Protein AF-A0A7R9F2Y4-F1 (afdb_monomer)

Solvent-accessible surface area (backbone atoms only — not comparable to full-atom values): 28092 Å² total; per-residue (Å²): 139,81,88,82,86,85,84,87,85,87,82,85,79,90,78,86,79,88,74,85,84,81,83,77,79,89,80,77,88,74,84,82,78,77,88,77,86,79,82,88,79,94,72,92,77,82,83,86,86,80,83,84,81,83,80,90,76,81,82,84,80,91,75,83,88,82,90,82,91,85,86,80,88,81,90,87,78,86,71,82,72,79,75,75,79,72,89,62,53,73,66,56,51,50,50,52,51,49,53,53,52,52,49,53,48,53,51,50,52,50,50,50,52,50,53,51,49,52,52,52,52,50,54,52,50,52,52,50,52,53,51,53,52,52,51,52,52,50,51,52,50,52,51,50,53,51,52,51,49,52,51,52,55,48,52,51,51,52,50,53,53,47,52,52,52,50,52,51,53,52,50,51,53,50,50,52,53,51,52,51,52,53,50,51,52,50,51,53,50,49,53,51,50,50,53,50,48,58,52,48,74,74,68,68,81,86,82,81,94,52,78,66,54,58,54,49,49,52,51,49,53,52,51,50,52,50,50,52,52,52,50,51,53,51,54,52,52,50,54,51,51,53,51,52,50,56,51,48,55,51,52,51,51,52,50,54,52,50,51,52,54,48,50,53,54,50,50,66,57,45,55,63,50,53,54,52,49,54,56,52,49,60,58,45,59,66,49,60,74,65,63,77,81,74,85,77,74,90,81,53,63,74,59,49,57,55,50,50,53,51,50,53,53,49,54,50,53,52,49,54,53,51,53,53,50,51,55,52,51,55,50,53,49,53,56,48,51,58,50,49,58,66,55,65,78,73,71,90,77,90,83,89,82,85,91,55,80,63,60,58,53,52,53,48,50,51,55,52,49,51,53,50,48,55,50,52,51,53,51,50,53,49,51,52,51,51,54,49,52,53,51,52,51,50,52,50,50,51,51,51,50,52,51,50,53,50,54,53,51,49,56,52,50,54,49,52,52,52,52,49,52,53,51,52,54,49,50,52,53,49,54,51,50,52,51,51,52,51,52,53,53,50,53,52,52,55,53,51,52,52,52,50,51,52,52,52,50,52,52,52,55,55,57,63,72,75,109

InterPro domains:
  IPR021063 NF-kappa-B essential modulator NEMO, N-terminal [PF11577] (90-157)
  IPR051301 Optineurin/NF-kappa-B Essential Modulator [PTHR31553] (60-460)

Secondary structure (DSSP, 8-state):
------PPPP----------------------------------------PPP-----PPP----------------------------HHHHHHHHHHHHHHHHHHHHHHHHHHHHHHHHHHHHHHHHHHHHHHHHHHHHHHHHHHHHHHHHHHHHHHHHHHHHHHHHHHHHHHHHHHHHHHHHHHHHHHHHHHHHHHHHTT-------HHHHHHHHHHHHHHHHHHHHHHHHHHHHHHHHHHHHHHHHHHHHHHHHHHHHHHHHHHHHHHHHHHHHHHHHHHHHHHTTGGG----TTSHHHHHHHHHHHHHHHHHHHHHHHHHHHHHHHHHHHHHHHHHHHHTT----------THHHHHHHHHHHHHHHHHHHHHHHHHHHHHHHHHHHHHHHHHHHHHHHHHHHHHHHHHHHHHHHHHHHHHHHHHHHHHHHHHHHHHHHHHHHHHHHHHHHHHHHHHHHTT-

Mean predicted aligned error: 22.98 Å

pLDDT: mean 75.15, std 22.05, range [31.42, 98.31]

Organism: NCBI:txid61472

Sequence (467 aa):
MVKVNEKPEEKSPNHQDFGPQSSFSNDGSFVVLEESSVEGMTAQLPNSYLPPSLTFDGLPSVGNSTLGPSNTNGQGACYMSTSMTTDLNPEEIQNKLHELLVENVELKDTLNQNNMAMRQQFHTLVKWQEEVLKVHQNHKEKFAETRDLIHKLRNENEELKKCIAEMKSESSTFSIALEQQLKSENADLKTKILELNQKMSRMVPNGVPTKKEQELIGLLEQVNHQLETAERSRRQLGGDVERLTAQRTRLEHDVDTLKSKLATVQQNKTEPITRVEQLGLSEKQSFVMVESDLQLPSDSLSIIEVQHAQEVAKLKSDLDEQQALVASLIQQLKDRDTKMVSVANSSEAKTPPSYSSEDQTLRQNFKELEKKYYRLQSDYETVQQELASLRDDQQSKDRHNAAYNQVQARGFTEKIDSMTAQVVAKEETLKQKTKEIAQLTEKLKDLAVENEAISILKAQEFFGRLL

Foldseek 3Di:
DDDDDDDDDDDDDDDDDDDDDPDDDPDDPDDDDDDDDDDDDDDDDDDDDDDDDDPPDDDDDDDDDDDDDDDDDDDDDDDPPPPPVDPDDPVNVVVVVVVVVVVVVVVVVVVVVVVVVVVVVVVVVVVVVVVVVVVVVVVVVVVVVVVVVVVVVVVVVVVVVVVVVVVVVVVVVVVVVVVVVVVVVVVVVVVVVVVVVVVVVVPDDDDDDDPVVVVVVVVVVVVVVVVVVVVVVVVVVVVVVVVVVVVVVVVVVVVVVVVVVVVVVVVVVVVVVVVVVVVVVVVVVVVVVVPPPDDDDDPCVVVVVVVVVVVVVVVVVVVVVVVVVVVVVVVVVVVVVVVVVVVVVPDDDDDDDDDDPVVVVVVVVVVVVVVVVVVVVVVVVVVVVVVVVVVVVVVVVVVVVVVVVVVVVVVVVVVVVVVVVVVVVVVVVVVVVVVVVVVVVVVVVVVVVVVVVVVVVVVVVVVVVVD

Structure (mmCIF, N/CA/C/O backbone):
data_AF-A0A7R9F2Y4-F1
#
_entry.id   AF-A0A7R9F2Y4-F1
#
loop_
_atom_site.group_PDB
_atom_site.id
_atom_site.type_symbol
_atom_site.label_atom_id
_atom_site.label_alt_id
_atom_site.label_comp_id
_atom_site.label_asym_id
_atom_site.label_entity_id
_atom_site.label_seq_id
_atom_site.pdbx_PDB_ins_code
_atom_site.Cartn_x
_atom_site.Cartn_y
_atom_site.Cartn_z
_atom_site.occupancy
_atom_site.B_iso_or_equiv
_atom_site.auth_seq_id
_atom_site.auth_comp_id
_atom_site.auth_asym_id
_atom_site.auth_atom_id
_atom_site.pdbx_PDB_model_num
ATOM 1 N N . MET A 1 1 ? 17.815 -0.545 74.859 1.00 37.41 1 MET A N 1
ATOM 2 C CA . MET A 1 1 ? 18.875 -1.567 74.703 1.00 37.41 1 MET A CA 1
ATOM 3 C C . MET A 1 1 ? 18.450 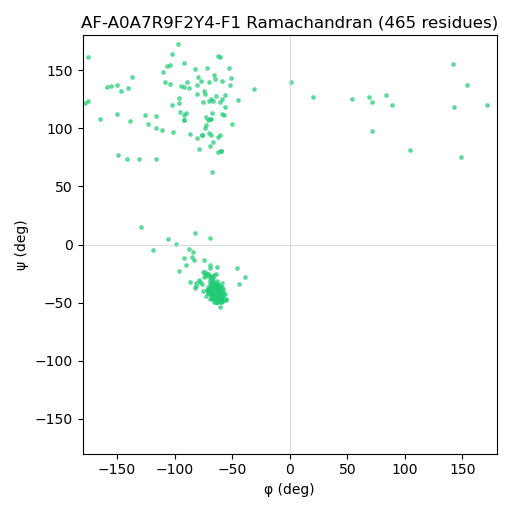-2.421 73.517 1.00 37.41 1 MET A C 1
ATOM 5 O O . MET A 1 1 ? 17.356 -2.941 73.590 1.00 37.41 1 MET A O 1
ATOM 9 N N . VAL A 1 2 ? 19.110 -2.520 72.367 1.00 42.16 2 VAL A N 1
ATOM 10 C CA . VAL A 1 2 ? 20.426 -2.091 71.877 1.00 42.16 2 VAL A CA 1
ATOM 11 C C . VAL A 1 2 ? 20.219 -1.611 70.430 1.00 42.16 2 VAL A C 1
ATOM 13 O O . VAL A 1 2 ? 19.489 -2.238 69.671 1.00 42.16 2 VAL A O 1
ATOM 16 N N . LYS A 1 3 ? 20.815 -0.463 70.092 1.00 43.94 3 LYS A N 1
ATOM 17 C CA . LYS A 1 3 ? 20.905 0.098 68.736 1.00 43.94 3 LYS A CA 1
ATOM 18 C C . LYS A 1 3 ? 21.984 -0.661 67.963 1.00 43.94 3 LYS A C 1
ATOM 20 O O . LYS A 1 3 ? 23.057 -0.861 68.524 1.00 43.94 3 LYS A O 1
ATOM 25 N N . VAL A 1 4 ? 21.763 -0.941 66.682 1.00 51.81 4 VAL A N 1
ATOM 26 C CA . VAL A 1 4 ? 22.860 -1.175 65.733 1.00 51.81 4 VAL A CA 1
ATOM 27 C C . VAL A 1 4 ? 22.700 -0.181 64.590 1.00 51.81 4 VAL A C 1
ATOM 29 O O . VAL A 1 4 ? 21.787 -0.267 63.776 1.00 51.81 4 VAL A O 1
ATOM 32 N N . ASN A 1 5 ? 23.561 0.833 64.657 1.00 45.41 5 ASN A N 1
ATOM 33 C CA . ASN A 1 5 ? 23.978 1.689 63.557 1.00 45.41 5 ASN A CA 1
ATOM 34 C C . ASN A 1 5 ? 24.734 0.837 62.539 1.00 45.41 5 ASN A C 1
ATOM 36 O O . ASN A 1 5 ? 25.606 0.089 62.963 1.00 45.41 5 ASN A O 1
ATOM 40 N N . GLU A 1 6 ? 24.563 1.106 61.249 1.00 52.47 6 GLU A N 1
ATOM 41 C CA . GLU A 1 6 ? 25.704 1.162 60.336 1.00 52.47 6 GLU A CA 1
ATOM 42 C C . GLU A 1 6 ? 25.417 2.143 59.191 1.00 52.47 6 GLU A C 1
ATOM 44 O O . GLU A 1 6 ? 24.291 2.285 58.717 1.00 52.47 6 GLU A O 1
ATOM 49 N N . LYS A 1 7 ? 26.447 2.934 58.892 1.00 50.00 7 LYS A N 1
ATOM 50 C CA . LYS A 1 7 ? 26.483 4.115 58.021 1.00 50.00 7 LYS A CA 1
ATOM 51 C C . LYS A 1 7 ? 27.000 3.719 56.616 1.00 50.00 7 LYS A C 1
ATOM 53 O O . LYS A 1 7 ? 27.425 2.582 56.443 1.00 50.00 7 LYS A O 1
ATOM 58 N N . PRO A 1 8 ? 26.968 4.638 55.630 1.00 54.59 8 PRO A N 1
ATOM 59 C CA . PRO A 1 8 ? 26.989 4.334 54.200 1.00 54.59 8 PRO A CA 1
ATOM 60 C C . PRO A 1 8 ? 28.399 4.308 53.591 1.00 54.59 8 PRO A C 1
ATOM 62 O O . PRO A 1 8 ? 29.291 5.007 54.069 1.00 54.59 8 PRO A O 1
ATOM 65 N N . GLU A 1 9 ? 28.557 3.590 52.476 1.00 51.81 9 GLU A N 1
ATOM 66 C CA . GLU A 1 9 ? 29.688 3.754 51.558 1.00 51.81 9 GLU A CA 1
ATOM 67 C C . GLU A 1 9 ? 29.272 4.554 50.317 1.00 51.81 9 GLU A C 1
ATOM 69 O O . GLU A 1 9 ? 28.389 4.167 49.550 1.00 51.81 9 GLU A O 1
ATOM 74 N N . GLU A 1 10 ? 29.950 5.686 50.140 1.00 44.94 10 GLU A N 1
ATOM 75 C CA . GLU A 1 10 ? 30.102 6.409 48.884 1.00 44.94 10 GLU A CA 1
ATOM 76 C C . GLU A 1 10 ? 30.997 5.617 47.922 1.00 44.94 10 GLU A C 1
ATOM 78 O O . GLU A 1 10 ? 32.056 5.130 48.321 1.00 44.94 10 GLU A O 1
ATOM 83 N N . LYS A 1 11 ? 30.637 5.595 46.635 1.00 45.19 11 LYS A N 1
ATOM 84 C CA . LYS A 1 11 ? 31.587 5.647 45.511 1.00 45.19 11 LYS A CA 1
ATOM 85 C C . LYS A 1 11 ? 30.845 5.988 44.218 1.00 45.19 11 LYS A C 1
ATOM 87 O O . LYS A 1 11 ? 30.105 5.178 43.670 1.00 45.19 11 LYS A O 1
ATOM 92 N N . SER A 1 12 ? 31.066 7.212 43.748 1.00 47.72 12 SER A N 1
ATOM 93 C CA . SER A 1 12 ? 30.752 7.675 42.393 1.00 47.72 12 SER A CA 1
ATOM 94 C C . SER A 1 12 ? 31.559 6.892 41.343 1.00 47.72 12 SER A C 1
ATOM 96 O O . SER A 1 12 ? 32.620 6.348 41.660 1.00 47.72 12 SER A O 1
ATOM 98 N N . PRO A 1 13 ? 31.140 6.929 40.067 1.00 53.06 13 PRO A N 1
ATOM 99 C CA . PRO A 1 13 ? 31.870 7.835 39.181 1.00 53.06 13 PRO A CA 1
ATOM 100 C C . PRO A 1 13 ? 30.979 8.647 38.231 1.00 53.06 13 PRO A C 1
ATOM 102 O O . PRO A 1 13 ? 29.972 8.182 37.705 1.00 53.06 13 PRO A O 1
ATOM 105 N N . ASN A 1 14 ? 31.432 9.882 38.009 1.00 47.53 14 ASN A N 1
ATOM 106 C CA . ASN A 1 14 ? 31.051 10.777 36.922 1.00 47.53 14 ASN A CA 1
ATOM 107 C C . ASN A 1 14 ? 31.021 10.051 35.570 1.00 47.53 14 ASN A C 1
ATOM 109 O O . ASN A 1 14 ? 32.062 9.581 35.114 1.00 47.53 14 ASN A O 1
ATOM 113 N N . HIS A 1 15 ? 29.885 10.111 34.879 1.00 46.53 15 HIS A N 1
ATOM 114 C CA . HIS A 1 15 ? 29.861 10.113 33.420 1.00 46.53 15 HIS A CA 1
ATOM 115 C C . HIS A 1 15 ? 29.282 11.448 32.948 1.00 46.53 15 HIS A C 1
ATOM 117 O O . HIS A 1 15 ? 28.080 11.694 33.004 1.00 46.53 15 HIS A O 1
ATOM 123 N N . GLN A 1 16 ? 30.193 12.337 32.547 1.00 42.62 16 GLN A N 1
ATOM 124 C CA . GLN A 1 16 ? 29.907 13.453 31.656 1.00 42.62 16 GLN A CA 1
ATOM 125 C C . GLN A 1 16 ? 29.710 12.868 30.258 1.00 42.62 16 GLN A C 1
ATOM 127 O O . GLN A 1 16 ? 30.683 12.423 29.652 1.00 42.62 16 GLN A O 1
ATOM 132 N N . ASP A 1 17 ? 28.477 12.877 29.759 1.00 42.41 17 ASP A N 1
ATOM 133 C CA . ASP A 1 17 ? 28.221 12.712 28.332 1.00 42.41 17 ASP A CA 1
ATOM 134 C C . ASP A 1 17 ? 28.092 14.091 27.685 1.00 42.41 17 ASP A C 1
ATOM 136 O O . ASP A 1 17 ? 27.185 14.880 27.966 1.00 42.41 17 ASP A O 1
ATOM 140 N N . PHE A 1 18 ? 29.065 14.372 26.824 1.00 46.16 18 PHE A N 1
ATOM 141 C CA . PHE A 1 18 ? 29.090 15.488 25.896 1.00 46.16 18 PHE A CA 1
ATOM 142 C C . PHE A 1 18 ? 28.113 15.199 24.750 1.00 46.16 18 PHE A C 1
ATOM 144 O O . PHE A 1 18 ? 28.436 14.472 23.814 1.00 46.16 18 PHE A O 1
ATOM 151 N N . GLY A 1 19 ? 26.918 15.786 24.808 1.00 40.44 19 GLY A N 1
ATOM 152 C CA . GLY A 1 19 ? 26.022 15.892 23.653 1.00 40.44 19 GLY A CA 1
ATOM 153 C C . GLY A 1 19 ? 26.332 17.161 22.844 1.00 40.44 19 GLY A C 1
ATOM 154 O O . GLY A 1 19 ? 26.506 18.222 23.449 1.00 40.44 19 GLY A O 1
ATOM 155 N N . PRO A 1 20 ? 26.417 17.101 21.501 1.00 51.41 20 PRO A N 1
ATOM 156 C CA . PRO A 1 20 ? 26.802 18.250 20.691 1.00 51.41 20 PRO A CA 1
ATOM 157 C C . PRO A 1 20 ? 25.696 19.310 20.686 1.00 51.41 20 PRO A C 1
ATOM 159 O O . PRO A 1 20 ? 24.558 19.050 20.296 1.00 51.41 20 PRO A O 1
ATOM 162 N N . GLN A 1 21 ? 26.051 20.531 21.087 1.00 40.50 21 GLN A N 1
ATOM 163 C CA . GLN A 1 21 ? 25.245 21.720 20.838 1.00 40.50 21 GLN A CA 1
ATOM 164 C C . GLN A 1 21 ? 25.357 22.083 19.354 1.00 40.50 21 GLN A C 1
ATOM 166 O O . GLN A 1 21 ? 26.361 22.637 18.911 1.00 40.50 21 GLN A O 1
ATOM 171 N N . SER A 1 22 ? 24.329 21.758 18.572 1.00 38.38 22 SER A N 1
ATOM 172 C CA . SER A 1 22 ? 24.165 22.297 17.224 1.00 38.38 22 SER A CA 1
ATOM 173 C C . SER A 1 22 ? 23.566 23.699 17.317 1.00 38.38 22 SER A C 1
ATOM 175 O O . SER A 1 22 ? 22.347 23.881 17.348 1.00 38.38 22 SER A O 1
ATOM 177 N N . SER A 1 23 ? 24.446 24.689 17.378 1.00 40.12 23 SER A N 1
ATOM 178 C CA . SER A 1 23 ? 24.136 26.092 17.138 1.00 40.12 23 SER A CA 1
ATOM 179 C C . SER A 1 23 ? 23.835 26.272 15.649 1.00 40.12 23 SER A C 1
ATOM 181 O O . SER A 1 23 ? 24.755 26.405 14.846 1.00 40.12 23 SER A O 1
ATOM 183 N N . PHE A 1 24 ? 22.561 26.248 15.261 1.00 39.06 24 PHE A N 1
ATOM 184 C CA . PHE A 1 24 ? 22.158 26.752 13.950 1.00 39.06 24 PHE A CA 1
ATOM 185 C C . PHE A 1 24 ? 21.784 28.221 14.087 1.00 39.06 24 PHE A C 1
ATOM 187 O O . PHE A 1 24 ? 20.768 28.585 14.676 1.00 39.06 24 PHE A O 1
ATOM 194 N N . SER A 1 25 ? 22.677 29.054 13.568 1.00 40.66 25 SER A N 1
ATOM 195 C CA . SER A 1 25 ? 22.484 30.475 13.349 1.00 40.66 25 SER A CA 1
ATOM 196 C C . SER A 1 25 ? 21.247 30.705 12.481 1.00 40.66 25 SER A C 1
ATOM 198 O O . SER A 1 25 ? 21.191 30.267 11.332 1.00 40.66 25 SER A O 1
ATOM 200 N N . ASN A 1 26 ? 20.267 31.413 13.039 1.00 45.09 26 ASN A N 1
ATOM 201 C CA . ASN A 1 26 ? 19.248 32.123 12.278 1.00 45.09 26 ASN A CA 1
ATOM 202 C C . ASN A 1 26 ? 19.932 33.289 11.560 1.00 45.09 26 ASN A C 1
ATOM 204 O O . ASN A 1 26 ? 20.090 34.356 12.145 1.00 45.09 26 ASN A O 1
ATOM 208 N N . ASP A 1 27 ? 20.340 33.079 10.313 1.00 46.88 27 ASP A N 1
ATOM 209 C CA . ASP A 1 27 ? 20.623 34.182 9.396 1.00 46.88 27 ASP A CA 1
ATOM 210 C C . ASP A 1 27 ? 20.128 33.814 7.993 1.00 46.88 27 ASP A C 1
ATOM 212 O O . ASP A 1 27 ? 20.864 33.412 7.095 1.00 46.88 27 ASP A O 1
ATOM 216 N N . GLY A 1 28 ? 18.803 33.846 7.863 1.00 38.00 28 GLY A N 1
ATOM 217 C CA . GLY A 1 28 ? 18.074 33.726 6.609 1.00 38.00 28 GLY A CA 1
ATOM 218 C C . GLY A 1 28 ? 17.337 35.029 6.359 1.00 38.00 28 GLY A C 1
ATOM 219 O O . GLY A 1 28 ? 16.129 35.108 6.563 1.00 38.00 28 GLY A O 1
ATOM 220 N N . SER A 1 29 ? 18.095 36.055 5.977 1.00 40.56 29 SER A N 1
ATOM 221 C CA . SER A 1 29 ? 17.602 37.301 5.394 1.00 40.56 29 SER A CA 1
ATOM 222 C C . SER A 1 29 ? 16.652 36.979 4.235 1.00 40.56 29 SER A C 1
ATOM 224 O O . SER A 1 29 ? 17.077 36.545 3.164 1.00 40.56 29 SER A O 1
ATOM 226 N N . PHE A 1 30 ? 15.349 37.122 4.477 1.00 33.66 30 PHE A N 1
ATOM 227 C CA . PHE A 1 30 ? 14.317 36.967 3.462 1.00 33.66 30 PHE A CA 1
ATOM 228 C C . PHE A 1 30 ? 14.043 38.342 2.858 1.00 33.66 30 PHE A C 1
ATOM 230 O O . PHE A 1 30 ? 13.463 39.220 3.499 1.00 33.66 30 PHE A O 1
ATOM 237 N N . VAL A 1 31 ? 14.502 38.533 1.624 1.00 40.06 31 VAL A N 1
ATOM 238 C CA . VAL A 1 31 ? 14.144 39.685 0.800 1.00 40.06 31 VAL A CA 1
ATOM 239 C C . VAL A 1 31 ? 12.668 39.545 0.440 1.00 40.06 31 VAL A C 1
ATOM 241 O O . VAL A 1 31 ? 12.286 38.687 -0.352 1.00 40.06 31 VAL A O 1
ATOM 244 N N . VAL A 1 32 ? 11.839 40.391 1.046 1.00 37.97 32 VAL A N 1
ATOM 245 C CA . VAL A 1 32 ? 10.460 40.629 0.622 1.00 37.97 32 VAL A CA 1
ATOM 246 C C . VAL A 1 32 ? 10.525 41.362 -0.717 1.00 37.97 32 VAL A C 1
ATOM 248 O O . VAL A 1 32 ? 10.907 42.529 -0.759 1.00 37.97 32 VAL A O 1
ATOM 251 N N . LEU A 1 33 ? 10.190 40.679 -1.813 1.00 35.38 33 LEU A N 1
ATOM 252 C CA . LEU A 1 33 ? 9.815 41.360 -3.049 1.00 35.38 33 LEU A CA 1
ATOM 253 C C . LEU A 1 33 ? 8.300 41.536 -3.040 1.00 35.38 33 LEU A C 1
ATOM 255 O O . LEU A 1 33 ? 7.546 40.565 -3.075 1.00 35.38 33 LEU A O 1
ATOM 259 N N . GLU A 1 34 ? 7.907 42.801 -2.924 1.00 32.75 34 GLU A N 1
ATOM 260 C CA . GLU A 1 34 ? 6.545 43.299 -3.042 1.00 32.75 34 GLU A CA 1
ATOM 261 C C . GLU A 1 34 ? 5.879 42.821 -4.335 1.00 32.75 34 GLU A C 1
ATOM 263 O O . GLU A 1 34 ? 6.451 42.864 -5.429 1.00 32.75 34 GLU A O 1
ATOM 268 N N . GLU A 1 35 ? 4.619 42.421 -4.187 1.00 39.62 35 GLU A N 1
ATOM 269 C CA . GLU A 1 35 ? 3.656 42.292 -5.268 1.00 39.62 35 GLU A CA 1
ATOM 270 C C . GLU A 1 35 ? 3.520 43.640 -5.990 1.00 39.62 35 GLU A C 1
ATOM 272 O O . GLU A 1 35 ? 2.965 44.599 -5.455 1.00 39.62 35 GLU A O 1
ATOM 277 N N . SER A 1 36 ? 3.994 43.709 -7.235 1.00 32.53 36 SER A N 1
ATOM 278 C CA . SER A 1 36 ? 3.595 44.761 -8.170 1.00 32.53 36 SER A CA 1
ATOM 279 C C . SER A 1 36 ? 2.565 44.201 -9.147 1.00 32.53 36 SER A C 1
ATOM 281 O O . SER A 1 36 ? 2.867 43.553 -10.145 1.00 32.53 36 SER A O 1
ATOM 283 N N . SER A 1 37 ? 1.308 44.468 -8.811 1.00 40.22 37 SER A N 1
ATOM 284 C CA . SER A 1 37 ? 0.230 44.667 -9.774 1.00 40.22 37 SER A CA 1
ATOM 285 C C . SER A 1 37 ? 0.600 45.830 -10.692 1.00 40.22 37 SER A C 1
ATOM 287 O O . SER A 1 37 ? 0.855 46.895 -10.146 1.00 40.22 37 SER A O 1
ATOM 289 N N . VAL A 1 38 ? 0.610 45.653 -12.022 1.00 35.91 38 VAL A N 1
ATOM 290 C CA . VAL A 1 38 ? 0.077 46.625 -13.002 1.00 35.91 38 VAL A CA 1
ATOM 291 C C . VAL A 1 38 ? -0.240 45.905 -14.322 1.00 35.91 38 VAL A C 1
ATOM 293 O O . VAL A 1 38 ? 0.519 45.086 -14.836 1.00 35.91 38 VAL A O 1
ATOM 296 N N . GLU A 1 39 ? -1.409 46.260 -14.837 1.00 37.62 39 GLU A N 1
ATOM 297 C CA . GLU A 1 39 ? -2.015 45.960 -16.125 1.00 37.62 39 GLU A CA 1
ATOM 298 C C . GLU A 1 39 ? -1.145 46.288 -17.356 1.00 37.62 39 GLU A C 1
ATOM 300 O O . GLU A 1 39 ? -0.405 47.263 -17.394 1.00 37.62 39 GLU A O 1
ATOM 305 N N . GLY A 1 40 ? -1.379 45.524 -18.427 1.00 42.25 40 GLY A N 1
ATOM 306 C CA . GLY A 1 40 ? -1.437 46.040 -19.796 1.00 42.25 40 GLY A CA 1
ATOM 307 C C . GLY A 1 40 ? -0.132 46.478 -20.457 1.00 42.25 40 GLY A C 1
ATOM 308 O O . GLY A 1 40 ? 0.215 47.647 -20.412 1.00 42.25 40 GLY A O 1
ATOM 309 N N . MET A 1 41 ? 0.461 45.595 -21.268 1.00 34.44 41 MET A N 1
ATOM 310 C CA . MET A 1 41 ? 1.086 45.994 -22.535 1.00 34.44 41 MET A CA 1
ATOM 311 C C . MET A 1 41 ? 1.008 44.857 -23.557 1.00 34.44 41 MET A C 1
ATOM 313 O O . MET A 1 41 ? 1.648 43.817 -23.436 1.00 34.44 41 MET A O 1
ATOM 317 N N . THR A 1 42 ? 0.218 45.093 -24.601 1.00 47.41 42 THR A N 1
ATOM 318 C CA . THR A 1 42 ? 0.335 44.449 -25.908 1.00 47.41 42 THR A CA 1
ATOM 319 C C . THR A 1 42 ? 1.718 44.738 -26.487 1.00 47.41 42 THR A C 1
ATOM 321 O O . THR A 1 42 ? 2.000 45.877 -26.858 1.00 47.41 42 THR A O 1
ATOM 324 N N . ALA A 1 43 ? 2.562 43.717 -26.604 1.00 32.84 43 ALA A N 1
ATOM 325 C CA . ALA A 1 43 ? 3.783 43.777 -27.394 1.00 32.84 43 ALA A CA 1
ATOM 326 C C . ALA A 1 43 ? 3.782 42.613 -28.388 1.00 32.84 43 ALA A C 1
ATOM 328 O O . ALA A 1 43 ? 3.857 41.443 -28.015 1.00 32.84 43 ALA A O 1
ATOM 329 N N . GLN A 1 44 ? 3.647 42.971 -29.664 1.00 43.06 44 GLN A N 1
ATOM 330 C CA . GLN A 1 44 ? 3.932 42.108 -30.802 1.00 43.06 44 GLN A CA 1
ATOM 331 C C . GLN A 1 44 ? 5.377 41.609 -30.693 1.00 43.06 44 GLN A C 1
ATOM 333 O O . GLN A 1 44 ? 6.298 42.412 -30.545 1.00 43.06 44 GLN A O 1
ATOM 338 N N . LEU A 1 45 ? 5.568 40.295 -30.796 1.00 31.42 45 LEU A N 1
ATOM 339 C CA . LEU A 1 45 ? 6.875 39.676 -30.989 1.00 31.42 45 LEU A CA 1
ATOM 340 C C . LEU A 1 45 ? 6.968 39.078 -32.402 1.00 31.42 45 LEU A C 1
ATOM 342 O O . LEU A 1 45 ? 5.946 38.708 -32.986 1.00 31.42 45 LEU A O 1
ATOM 346 N N . PRO A 1 46 ? 8.181 39.065 -32.977 1.00 33.09 46 PRO A N 1
ATOM 347 C CA . PRO A 1 46 ? 8.405 38.976 -34.405 1.00 33.09 46 PRO A CA 1
ATOM 348 C C . PRO A 1 46 ? 8.332 37.545 -34.938 1.00 33.09 46 PRO A C 1
ATOM 350 O O . PRO A 1 46 ? 8.650 36.564 -34.273 1.00 33.09 46 PRO A O 1
ATOM 353 N N . ASN A 1 47 ? 7.934 37.503 -36.202 1.00 42.94 47 ASN A N 1
ATOM 354 C CA . ASN A 1 47 ? 7.919 36.370 -37.111 1.00 42.94 47 ASN A CA 1
ATOM 355 C C . ASN A 1 47 ? 9.334 35.789 -37.346 1.00 42.94 47 ASN A C 1
ATOM 357 O O . ASN A 1 47 ? 10.315 36.524 -37.234 1.00 42.94 47 ASN A O 1
ATOM 361 N N . SER A 1 48 ? 9.390 34.537 -37.833 1.00 36.62 48 SER A N 1
ATOM 362 C CA . SER A 1 48 ? 10.562 33.748 -38.302 1.00 36.62 48 SER A CA 1
ATOM 363 C C . SER A 1 48 ? 11.359 33.032 -37.190 1.00 36.62 48 SER A C 1
ATOM 365 O O . SER A 1 48 ? 11.710 33.643 -36.194 1.00 36.62 48 SER A O 1
ATOM 367 N N . TYR A 1 49 ? 11.668 31.732 -37.223 1.00 34.56 49 TYR A N 1
ATOM 368 C CA . TYR A 1 49 ? 11.926 30.786 -38.312 1.00 34.56 49 TYR A CA 1
ATOM 369 C C . TYR A 1 49 ? 11.431 29.376 -37.926 1.00 34.56 49 TYR A C 1
ATOM 371 O O . TYR A 1 49 ? 11.789 28.870 -36.865 1.00 34.56 49 TYR A O 1
ATOM 379 N N . LEU A 1 50 ? 10.684 28.718 -38.815 1.00 37.38 50 LEU A N 1
ATOM 380 C CA . LEU A 1 50 ? 10.497 27.261 -38.820 1.00 37.38 50 LEU A CA 1
ATOM 381 C C . LEU A 1 50 ? 11.262 26.681 -40.023 1.00 37.38 50 LEU A C 1
ATOM 383 O O . LEU A 1 50 ? 11.248 27.305 -41.089 1.00 37.38 50 LEU A O 1
ATOM 387 N N . PRO A 1 51 ? 11.934 25.525 -39.887 1.00 41.88 51 PRO A N 1
ATOM 388 C CA . PRO A 1 51 ? 12.542 24.836 -41.020 1.00 41.88 51 PRO A CA 1
ATOM 389 C C . PRO A 1 51 ? 11.459 24.197 -41.912 1.00 41.88 51 PRO A C 1
ATOM 391 O O . PRO A 1 51 ? 10.389 23.844 -41.408 1.00 41.88 51 PRO A O 1
ATOM 394 N N . PRO A 1 52 ? 11.703 24.021 -43.224 1.00 39.53 52 PRO A N 1
ATOM 395 C CA . PRO A 1 52 ? 10.714 23.452 -44.126 1.00 39.53 52 PRO A CA 1
ATOM 396 C C . PRO A 1 52 ? 10.572 21.947 -43.889 1.00 39.53 52 PRO A C 1
ATOM 398 O O . PRO A 1 52 ? 11.551 21.200 -43.895 1.00 39.53 52 PRO A O 1
ATOM 401 N N . SER A 1 53 ? 9.329 21.513 -43.732 1.00 34.09 53 SER A N 1
ATOM 402 C CA . SER A 1 53 ? 8.883 20.133 -43.862 1.00 34.09 53 SER A CA 1
ATOM 403 C C . SER A 1 53 ? 9.171 19.620 -45.277 1.00 34.09 53 SER A C 1
ATOM 405 O O . SER A 1 53 ? 8.707 20.180 -46.268 1.00 34.09 53 SER A O 1
ATOM 407 N N . LEU A 1 54 ? 9.936 18.532 -45.369 1.00 32.94 54 LEU A N 1
ATOM 408 C CA . LEU A 1 54 ? 10.120 17.769 -46.600 1.00 32.94 54 LEU A CA 1
ATOM 409 C C . LEU A 1 54 ? 8.864 16.925 -46.845 1.00 32.94 54 LEU A C 1
ATOM 411 O O . LEU A 1 54 ? 8.732 15.817 -46.330 1.00 32.94 54 LEU A O 1
ATOM 415 N N . THR A 1 55 ? 7.933 17.457 -47.629 1.00 34.44 55 THR A N 1
ATOM 416 C CA . THR A 1 55 ? 6.912 16.659 -48.311 1.00 34.44 55 THR A CA 1
ATOM 417 C C . THR A 1 55 ? 7.596 15.862 -49.421 1.00 34.44 55 THR A C 1
ATOM 419 O O . THR A 1 55 ? 8.038 16.421 -50.425 1.00 34.44 55 THR A O 1
ATOM 422 N N . PHE A 1 56 ? 7.736 14.556 -49.207 1.00 38.53 56 PHE A N 1
ATOM 423 C CA . PHE A 1 56 ? 8.212 13.600 -50.202 1.00 38.53 56 PHE A CA 1
ATOM 424 C C . PHE A 1 56 ? 7.058 13.275 -51.162 1.00 38.53 56 PHE A C 1
ATOM 426 O O . PHE A 1 56 ? 6.347 12.291 -50.981 1.00 38.53 56 PHE A O 1
ATOM 433 N N . ASP A 1 57 ? 6.850 14.140 -52.155 1.00 35.94 57 ASP A N 1
ATOM 434 C CA . ASP A 1 57 ? 5.962 13.882 -53.289 1.00 35.94 57 ASP A CA 1
ATOM 435 C C . ASP A 1 57 ? 6.773 13.364 -54.485 1.00 35.94 57 ASP A C 1
ATOM 437 O O . ASP A 1 57 ? 7.702 14.019 -54.957 1.00 35.94 57 ASP A O 1
ATOM 441 N N . GLY A 1 58 ? 6.365 12.206 -55.012 1.00 33.00 58 GLY A N 1
ATOM 442 C CA . GLY A 1 58 ? 6.624 11.818 -56.401 1.00 33.00 58 GLY A CA 1
ATOM 443 C C . GLY A 1 58 ? 7.710 10.766 -56.639 1.00 33.00 58 GLY A C 1
ATOM 444 O O . GLY A 1 58 ? 8.799 11.079 -57.113 1.00 33.00 58 GLY A O 1
ATOM 445 N N . LEU A 1 59 ? 7.368 9.486 -56.462 1.00 40.47 59 LEU A N 1
ATOM 446 C CA . LEU A 1 59 ? 7.971 8.415 -57.266 1.00 40.47 59 LEU A CA 1
ATOM 447 C C . LEU A 1 59 ? 7.260 8.369 -58.634 1.00 40.47 59 LEU A C 1
ATOM 449 O O . LEU A 1 59 ? 6.027 8.304 -58.658 1.00 40.47 59 LEU A O 1
ATOM 453 N N . PRO A 1 60 ? 7.971 8.375 -59.778 1.00 41.56 60 PRO A N 1
ATOM 454 C CA . PRO A 1 60 ? 7.328 8.206 -61.071 1.00 41.56 60 PRO A CA 1
ATOM 455 C C . PRO A 1 60 ? 6.941 6.738 -61.287 1.00 41.56 60 PRO A C 1
ATOM 457 O O . PRO A 1 60 ? 7.774 5.832 -61.258 1.00 41.56 60 PRO A O 1
ATOM 460 N N . SER A 1 61 ? 5.649 6.528 -61.528 1.00 33.47 61 SER A N 1
ATOM 461 C CA . SER A 1 61 ? 5.066 5.271 -61.992 1.00 33.47 61 SER A CA 1
ATOM 462 C C . SER A 1 61 ? 5.550 4.957 -63.411 1.00 33.47 61 SER A C 1
ATOM 464 O O . SER A 1 61 ? 5.371 5.756 -64.333 1.00 33.47 61 SER A O 1
ATOM 466 N N . VAL A 1 62 ? 6.166 3.788 -63.594 1.00 42.84 62 VAL A N 1
ATOM 467 C CA . VAL A 1 62 ? 6.547 3.253 -64.907 1.00 42.84 62 VAL A CA 1
ATOM 468 C C . VAL A 1 62 ? 5.286 2.716 -65.585 1.00 42.84 62 VAL A C 1
ATOM 470 O O . VAL A 1 62 ? 4.862 1.586 -65.352 1.00 42.84 62 VAL A O 1
ATOM 473 N N . GLY A 1 63 ? 4.665 3.562 -66.408 1.00 35.44 63 GLY A N 1
ATOM 474 C CA . GLY A 1 63 ? 3.537 3.221 -67.269 1.00 35.44 63 GLY A CA 1
ATOM 475 C C . GLY A 1 63 ? 3.992 2.888 -68.689 1.00 35.44 63 GLY A C 1
ATOM 476 O O . GLY A 1 63 ? 4.613 3.702 -69.368 1.00 35.44 63 GLY A O 1
ATOM 477 N N . ASN A 1 64 ? 3.660 1.678 -69.124 1.00 38.00 64 ASN A N 1
ATOM 478 C CA . ASN A 1 64 ? 3.865 1.156 -70.470 1.00 38.00 64 ASN A CA 1
ATOM 479 C C . ASN A 1 64 ? 3.028 1.897 -71.538 1.00 38.00 64 ASN A C 1
ATOM 481 O O . ASN A 1 64 ? 1.862 2.208 -71.314 1.00 38.00 64 ASN A O 1
ATOM 485 N N . SER A 1 65 ? 3.624 2.001 -72.734 1.00 37.41 65 SER A N 1
ATOM 486 C CA . SER A 1 65 ? 3.004 2.101 -74.071 1.00 37.41 65 SER A CA 1
ATOM 487 C C . SER A 1 65 ? 2.289 3.404 -74.484 1.00 37.41 65 SER A C 1
ATOM 489 O O . SER A 1 65 ? 1.227 3.744 -73.976 1.00 37.41 65 SER A O 1
ATOM 491 N N . THR A 1 66 ? 2.739 4.009 -75.595 1.00 34.75 66 THR A N 1
ATOM 492 C CA . THR A 1 66 ? 2.067 3.985 -76.926 1.00 34.75 66 THR A CA 1
ATOM 493 C C . THR A 1 66 ? 2.436 5.223 -77.767 1.00 34.75 66 THR A C 1
ATOM 495 O O . THR A 1 66 ? 2.504 6.344 -77.280 1.00 34.75 66 THR A O 1
ATOM 498 N N . LEU A 1 67 ? 2.695 4.972 -79.051 1.00 45.59 67 LEU A N 1
ATOM 499 C CA . LEU A 1 67 ? 3.065 5.893 -80.131 1.00 45.59 67 LEU A CA 1
ATOM 500 C C . LEU A 1 67 ? 2.153 7.127 -80.297 1.00 45.59 67 LEU A C 1
ATOM 502 O O . LEU A 1 67 ? 0.931 7.004 -80.284 1.00 45.59 67 LEU A O 1
ATOM 506 N N . GLY A 1 68 ? 2.761 8.270 -80.635 1.00 34.41 68 GLY A N 1
ATOM 507 C CA . GLY A 1 68 ? 2.086 9.426 -81.240 1.00 34.41 68 GLY A CA 1
ATOM 508 C C . GLY A 1 68 ? 2.990 10.668 -81.318 1.00 34.41 68 GLY A C 1
ATOM 509 O O . GLY A 1 68 ? 3.447 11.124 -80.274 1.00 34.41 68 GLY A O 1
ATOM 510 N N . PRO A 1 69 ? 3.284 11.228 -82.511 1.00 62.81 69 PRO A N 1
ATOM 511 C CA . PRO A 1 69 ? 4.166 12.380 -82.648 1.00 62.81 69 PRO A CA 1
ATOM 512 C C . PRO A 1 69 ? 3.362 13.682 -82.612 1.00 62.81 69 PRO A C 1
ATOM 514 O O . PRO A 1 69 ? 2.355 13.810 -83.307 1.00 62.81 69 PRO A O 1
ATOM 517 N N . SER A 1 70 ? 3.831 14.689 -81.877 1.00 41.03 70 SER A N 1
ATOM 518 C CA . SER A 1 70 ? 3.539 16.085 -82.207 1.00 41.03 70 SER A CA 1
ATOM 519 C C . SER A 1 70 ? 4.594 17.032 -81.659 1.00 41.03 70 SER A C 1
ATOM 521 O O . SER A 1 70 ? 5.108 16.909 -80.554 1.00 41.03 70 SER A O 1
ATOM 523 N N . ASN A 1 71 ? 4.913 17.941 -82.558 1.00 42.94 71 ASN A N 1
ATOM 524 C CA . ASN A 1 71 ? 5.950 18.943 -82.604 1.00 42.94 71 ASN A CA 1
ATOM 525 C C . ASN A 1 71 ? 5.373 20.263 -82.072 1.00 42.94 71 ASN A C 1
ATOM 527 O O . ASN A 1 71 ? 4.279 20.596 -82.509 1.00 42.94 71 ASN A O 1
ATOM 531 N N . THR A 1 72 ? 6.095 21.008 -81.224 1.00 45.25 72 THR A N 1
ATOM 532 C CA . THR A 1 72 ? 6.209 22.487 -81.281 1.00 45.25 72 THR A CA 1
ATOM 533 C C . THR A 1 72 ? 7.161 23.030 -80.205 1.00 45.25 72 THR A C 1
ATOM 535 O O . THR A 1 72 ? 6.924 22.837 -79.016 1.00 45.25 72 THR A O 1
ATOM 538 N N . ASN A 1 73 ? 8.202 23.736 -80.672 1.00 41.72 73 ASN A N 1
ATOM 539 C CA . ASN A 1 73 ? 8.853 24.956 -80.146 1.00 41.72 73 ASN A CA 1
ATOM 540 C C . ASN A 1 73 ? 8.290 25.528 -78.826 1.00 41.72 73 ASN A C 1
ATOM 542 O O . ASN A 1 73 ? 7.084 25.678 -78.700 1.00 41.72 73 ASN A O 1
ATOM 546 N N . GLY A 1 74 ? 9.058 26.022 -77.854 1.00 39.97 74 GLY A N 1
ATOM 547 C CA . GLY A 1 74 ? 10.419 26.562 -77.836 1.00 39.97 74 GLY A CA 1
ATOM 548 C C . GLY A 1 74 ? 10.444 27.753 -76.854 1.00 39.97 74 GLY A C 1
ATOM 549 O O . GLY A 1 74 ? 9.415 28.397 -76.678 1.00 39.97 74 GLY A O 1
ATOM 550 N N . GLN A 1 75 ? 11.626 28.063 -76.299 1.00 45.00 75 GLN A N 1
ATOM 551 C CA . GLN A 1 75 ? 11.954 29.094 -75.281 1.00 45.00 75 GLN A CA 1
ATOM 552 C C . GLN A 1 75 ? 11.813 28.582 -73.835 1.00 45.00 75 GLN A C 1
ATOM 554 O O . GLN A 1 75 ? 10.751 28.157 -73.418 1.00 45.00 75 GLN A O 1
ATOM 559 N N . GLY A 1 76 ? 12.832 28.565 -72.981 1.00 46.38 76 GLY A N 1
ATOM 560 C CA . GLY A 1 76 ? 14.123 29.240 -73.009 1.00 46.38 76 GLY A CA 1
ATOM 561 C C . GLY A 1 76 ? 14.526 29.505 -71.560 1.00 46.38 76 GLY A C 1
ATOM 562 O O . GLY A 1 76 ? 14.405 30.627 -71.088 1.00 46.38 76 GLY A O 1
ATOM 563 N N . ALA A 1 77 ? 14.961 28.467 -70.845 1.00 39.62 77 ALA A N 1
ATOM 564 C CA . ALA A 1 77 ? 15.637 28.607 -69.562 1.00 39.62 77 ALA A CA 1
ATOM 565 C C . ALA A 1 77 ? 17.053 28.061 -69.738 1.00 39.62 77 ALA A C 1
ATOM 567 O O . ALA A 1 77 ? 17.260 26.879 -70.003 1.00 39.62 77 ALA A O 1
ATOM 568 N N . CYS A 1 78 ? 18.014 28.978 -69.691 1.00 42.12 78 CYS A N 1
ATOM 569 C CA . CYS A 1 78 ? 19.438 28.722 -69.789 1.00 42.12 78 CYS A CA 1
ATOM 570 C C . CYS A 1 78 ? 19.880 27.937 -68.548 1.00 42.12 78 CYS A C 1
ATOM 572 O O . CYS A 1 78 ? 20.270 28.517 -67.536 1.00 42.12 78 CYS A O 1
ATOM 574 N N . TYR A 1 79 ? 19.790 26.611 -68.609 1.00 46.84 79 TYR A N 1
ATOM 575 C CA . TYR A 1 79 ? 20.624 25.769 -67.771 1.00 46.84 79 TYR A CA 1
ATOM 576 C C . TYR A 1 79 ? 22.039 25.986 -68.287 1.00 46.84 79 TYR A C 1
ATOM 578 O O . TYR A 1 79 ? 22.353 25.649 -69.428 1.00 46.84 79 TYR A O 1
ATOM 586 N N . MET A 1 80 ? 22.878 26.605 -67.463 1.00 43.28 80 MET A N 1
ATOM 587 C CA . MET A 1 80 ? 24.323 26.510 -67.595 1.00 43.28 80 MET A CA 1
ATOM 588 C C . MET A 1 80 ? 24.676 25.029 -67.454 1.00 43.28 80 MET A C 1
ATOM 590 O O . MET A 1 80 ? 25.029 24.553 -66.380 1.00 43.28 80 MET A O 1
ATOM 594 N N . SER A 1 81 ? 24.511 24.280 -68.544 1.00 42.09 81 SER A N 1
ATOM 595 C CA . SER A 1 81 ? 25.169 23.011 -68.759 1.00 42.09 81 SER A CA 1
ATOM 596 C C . SER A 1 81 ? 26.649 23.340 -68.792 1.00 42.09 81 SER A C 1
ATOM 598 O O . SER A 1 81 ? 27.205 23.703 -69.829 1.00 42.09 81 SER A O 1
ATOM 600 N N . THR A 1 82 ? 27.287 23.242 -67.630 1.00 42.50 82 THR A N 1
ATOM 601 C CA . THR A 1 82 ? 28.707 22.943 -67.519 1.00 42.50 82 THR A CA 1
ATOM 602 C C . THR A 1 82 ? 28.919 21.592 -68.185 1.00 42.50 82 THR A C 1
ATOM 604 O O . THR A 1 82 ? 28.964 20.536 -67.560 1.00 42.50 82 THR A O 1
ATOM 607 N N . SER A 1 83 ? 28.987 21.654 -69.512 1.00 45.56 83 SER A N 1
ATOM 608 C CA . SER A 1 83 ? 29.526 20.640 -70.390 1.00 45.56 83 SER A CA 1
ATOM 609 C C . SER A 1 83 ? 31.003 20.514 -70.025 1.00 45.56 83 SER A C 1
ATOM 611 O O . SER A 1 83 ? 31.874 21.124 -70.639 1.00 45.56 83 SER A O 1
ATOM 613 N N . MET A 1 84 ? 31.277 19.786 -68.943 1.00 50.22 84 MET A N 1
ATOM 614 C CA . MET A 1 84 ? 32.569 19.156 -68.727 1.00 50.22 84 MET A CA 1
ATOM 615 C C . MET A 1 84 ? 32.638 18.043 -69.770 1.00 50.22 84 MET A C 1
ATOM 617 O O . MET A 1 84 ? 32.234 16.910 -69.528 1.00 50.22 84 MET A O 1
ATOM 621 N N . THR A 1 85 ? 33.057 18.409 -70.978 1.00 47.84 85 THR A N 1
ATOM 622 C CA . THR A 1 85 ? 33.524 17.475 -71.996 1.00 47.84 85 THR A CA 1
ATOM 623 C C . THR A 1 85 ? 34.727 16.750 -71.418 1.00 47.84 85 THR A C 1
ATOM 625 O O . THR A 1 85 ? 35.843 17.263 -71.418 1.00 47.84 85 THR A O 1
ATOM 628 N N . THR A 1 86 ? 34.477 15.588 -70.837 1.00 53.56 86 THR A N 1
ATOM 629 C CA . THR A 1 86 ? 35.512 14.704 -70.332 1.00 53.56 86 THR A CA 1
ATOM 630 C C . THR A 1 86 ? 35.999 13.809 -71.458 1.00 53.56 86 THR A C 1
ATOM 632 O O . THR A 1 86 ? 35.431 12.743 -71.692 1.00 53.56 86 THR A O 1
ATOM 635 N N . ASP A 1 87 ? 37.084 14.225 -72.106 1.00 64.19 87 ASP A N 1
ATOM 636 C CA . ASP A 1 87 ? 38.045 13.306 -72.724 1.00 64.19 87 ASP A CA 1
ATOM 637 C C . ASP A 1 87 ? 38.756 12.524 -71.599 1.00 64.19 87 ASP A C 1
ATOM 639 O O . ASP A 1 87 ? 39.949 12.693 -71.360 1.00 64.19 87 ASP A O 1
ATOM 643 N N . LEU A 1 88 ? 38.002 11.733 -70.824 1.00 76.00 88 LEU A N 1
ATOM 644 C CA . LEU A 1 88 ? 38.574 10.854 -69.805 1.00 76.00 88 LEU A CA 1
ATOM 645 C C . LEU A 1 88 ? 39.223 9.671 -70.514 1.00 76.00 88 LEU A C 1
ATOM 647 O O . LEU A 1 88 ? 38.615 9.025 -71.374 1.00 76.00 88 LEU A O 1
ATOM 651 N N . ASN A 1 89 ? 40.454 9.372 -70.122 1.00 86.88 89 ASN A N 1
ATOM 652 C CA . ASN A 1 89 ? 41.133 8.157 -70.546 1.00 86.88 89 ASN A CA 1
ATOM 653 C C . ASN A 1 89 ? 40.283 6.940 -70.105 1.00 86.88 89 ASN A C 1
ATOM 655 O O . ASN A 1 89 ? 39.738 6.964 -68.998 1.00 86.88 89 ASN A O 1
ATOM 659 N N . PRO A 1 90 ? 40.146 5.864 -70.908 1.00 88.25 90 PRO A N 1
ATOM 660 C CA . PRO A 1 90 ? 39.428 4.647 -70.513 1.00 88.25 90 PRO A CA 1
ATOM 661 C C . PRO A 1 90 ? 39.727 4.134 -69.095 1.00 88.25 90 PRO A C 1
ATOM 663 O O . PRO A 1 90 ? 38.833 3.624 -68.422 1.00 88.25 90 PRO A O 1
ATOM 666 N N . GLU A 1 91 ? 40.960 4.312 -68.623 1.00 90.50 91 GLU A N 1
ATOM 667 C CA . GLU A 1 91 ? 41.382 3.964 -67.264 1.00 90.50 91 GLU A CA 1
ATOM 668 C C . GLU A 1 91 ? 40.723 4.840 -66.183 1.00 90.50 91 GLU A C 1
ATOM 670 O O . GLU A 1 91 ? 40.253 4.332 -65.169 1.00 90.50 91 GLU A O 1
ATOM 675 N N . GLU A 1 92 ? 40.592 6.147 -66.415 1.00 91.00 92 GLU A N 1
ATOM 676 C CA . GLU A 1 92 ? 39.910 7.065 -65.495 1.00 91.00 92 GLU A CA 1
ATOM 677 C C . GLU A 1 92 ? 38.402 6.789 -65.450 1.00 91.00 92 GLU A C 1
ATOM 679 O O . GLU A 1 92 ? 37.785 6.870 -64.387 1.00 91.00 92 GLU A O 1
ATOM 684 N N . ILE A 1 93 ? 37.806 6.396 -66.584 1.00 91.44 93 ILE A N 1
ATOM 685 C CA . ILE A 1 93 ? 36.408 5.944 -66.644 1.00 91.44 93 ILE A CA 1
ATOM 686 C C . ILE A 1 93 ? 36.230 4.673 -65.807 1.00 91.44 93 ILE A C 1
ATOM 688 O O . ILE A 1 93 ? 35.271 4.571 -65.040 1.00 91.44 93 ILE A O 1
ATOM 692 N N . GLN A 1 94 ? 37.153 3.715 -65.926 1.00 92.56 94 GLN A N 1
ATOM 693 C CA . GLN A 1 94 ? 37.118 2.479 -65.148 1.00 92.56 94 GLN A CA 1
ATOM 694 C C . GLN A 1 94 ? 37.275 2.747 -63.645 1.00 92.56 94 GLN A C 1
ATOM 696 O O . GLN A 1 94 ? 36.522 2.180 -62.854 1.00 92.56 94 GLN A O 1
ATOM 701 N N . ASN A 1 95 ? 38.193 3.636 -63.254 1.00 94.06 95 ASN A N 1
ATOM 702 C CA . ASN A 1 95 ? 38.389 4.021 -61.856 1.00 94.06 95 ASN A CA 1
ATOM 703 C C . ASN A 1 95 ? 37.145 4.705 -61.288 1.00 94.06 95 ASN A C 1
ATOM 705 O O . ASN A 1 95 ? 36.655 4.307 -60.235 1.00 94.06 95 ASN A O 1
ATOM 709 N N . LYS A 1 96 ? 36.556 5.652 -62.025 1.00 94.25 96 LYS A N 1
ATOM 710 C CA . LYS A 1 96 ? 35.336 6.336 -61.589 1.00 94.25 96 LYS A CA 1
ATOM 711 C C . LYS A 1 96 ? 34.135 5.396 -61.497 1.00 94.25 96 LYS A C 1
ATOM 713 O O . LYS A 1 96 ? 33.324 5.515 -60.585 1.00 94.25 96 LYS A O 1
ATOM 718 N N . LEU A 1 97 ? 34.025 4.431 -62.410 1.00 94.31 97 LEU A N 1
ATOM 719 C CA . LEU A 1 97 ? 33.013 3.379 -62.320 1.00 94.31 97 LEU A CA 1
ATOM 720 C C . LEU A 1 97 ? 33.235 2.493 -61.087 1.00 94.31 97 LEU A C 1
ATOM 722 O O . LEU A 1 97 ? 32.269 2.125 -60.424 1.00 94.31 97 LEU A O 1
ATOM 726 N N . HIS A 1 98 ? 34.487 2.157 -60.771 1.00 96.06 98 HIS A N 1
ATOM 727 C CA . HIS A 1 98 ? 34.818 1.387 -59.577 1.00 96.06 98 HIS A CA 1
ATOM 728 C C . HIS A 1 98 ? 34.474 2.152 -58.292 1.00 96.06 98 HIS A C 1
ATOM 730 O O . HIS A 1 98 ? 33.804 1.589 -57.432 1.00 96.06 98 HIS A O 1
ATOM 736 N N . GLU A 1 99 ? 34.841 3.434 -58.196 1.00 96.38 99 GLU A N 1
ATOM 737 C CA . GLU A 1 99 ? 34.471 4.318 -57.080 1.00 96.38 99 GLU A CA 1
ATOM 738 C C . GLU A 1 99 ? 32.951 4.376 -56.889 1.00 96.38 99 GLU A C 1
ATOM 740 O O . GLU A 1 99 ? 32.463 4.142 -55.787 1.00 96.38 99 GLU A O 1
ATOM 745 N N . LEU A 1 100 ? 32.191 4.580 -57.972 1.00 96.31 100 LEU A N 1
ATOM 746 C CA . LEU A 1 100 ? 30.724 4.600 -57.927 1.00 96.31 100 LEU A CA 1
ATOM 747 C C . LEU A 1 100 ? 30.124 3.261 -57.478 1.00 96.31 100 LEU A C 1
ATOM 749 O O . LEU A 1 100 ? 29.095 3.241 -56.803 1.00 96.31 100 LEU A O 1
ATOM 753 N N . LEU A 1 101 ? 30.732 2.131 -57.849 1.00 96.19 101 LEU A N 1
ATOM 754 C CA . LEU A 1 101 ? 30.286 0.813 -57.395 1.00 96.19 101 LEU A CA 1
ATOM 755 C C . LEU A 1 101 ? 30.572 0.598 -55.905 1.00 96.19 101 LEU A C 1
ATOM 757 O O . LEU A 1 101 ? 29.717 0.046 -55.215 1.00 96.19 101 LEU A O 1
ATOM 761 N N . VAL A 1 102 ? 31.732 1.040 -55.411 1.00 96.38 102 VAL A N 1
ATOM 762 C CA . VAL A 1 102 ? 32.081 0.984 -53.982 1.00 96.38 102 VAL A CA 1
ATOM 763 C C . VAL A 1 102 ? 31.133 1.866 -53.173 1.00 96.38 102 VAL A C 1
ATOM 765 O O . VAL A 1 102 ? 30.504 1.374 -52.239 1.00 96.38 102 VAL A O 1
ATOM 768 N N . GLU A 1 103 ? 30.931 3.116 -53.592 1.00 96.50 103 GLU A N 1
ATOM 769 C CA . GLU A 1 103 ? 29.982 4.034 -52.956 1.00 96.50 103 GLU A CA 1
ATOM 770 C C . GLU A 1 103 ? 28.559 3.451 -52.959 1.00 96.50 103 GLU A C 1
ATOM 772 O O . GLU A 1 103 ? 27.854 3.508 -51.954 1.00 96.50 103 GLU A O 1
ATOM 777 N N . ASN A 1 104 ? 28.129 2.804 -54.050 1.00 95.31 104 ASN A N 1
ATOM 778 C CA . ASN A 1 104 ? 26.817 2.156 -54.100 1.00 95.31 104 ASN A CA 1
ATOM 779 C C . ASN A 1 104 ? 26.664 1.034 -53.061 1.00 95.31 104 ASN A C 1
ATOM 781 O O . ASN A 1 104 ? 25.573 0.854 -52.515 1.00 95.31 104 ASN A O 1
ATOM 785 N N . VAL A 1 105 ? 27.730 0.273 -52.802 1.00 96.25 105 VAL A N 1
ATOM 786 C CA . VAL A 1 105 ? 27.741 -0.766 -51.764 1.00 96.25 105 VAL A CA 1
ATOM 787 C C . VAL A 1 105 ? 27.696 -0.130 -50.375 1.00 96.25 105 VAL A C 1
ATOM 789 O O . VAL A 1 105 ? 26.839 -0.504 -49.578 1.00 96.25 105 VAL A O 1
ATOM 792 N N . GLU A 1 106 ? 28.519 0.886 -50.110 1.00 96.31 106 GLU A N 1
ATOM 793 C CA . GLU A 1 106 ? 28.528 1.604 -48.826 1.00 96.31 106 GLU A CA 1
ATOM 794 C C . GLU A 1 106 ? 27.173 2.260 -48.514 1.00 96.31 106 GLU A C 1
ATOM 796 O O . GLU A 1 106 ? 26.678 2.186 -47.384 1.00 96.31 106 GLU A O 1
ATOM 801 N N . LEU A 1 107 ? 26.523 2.851 -49.520 1.00 97.62 107 LEU A N 1
ATOM 802 C CA . LEU A 1 107 ? 25.184 3.424 -49.386 1.00 97.62 107 LEU A CA 1
ATOM 803 C C . LEU A 1 107 ? 24.129 2.349 -49.099 1.00 97.62 107 LEU A C 1
ATOM 805 O O . LEU A 1 107 ? 23.251 2.566 -48.262 1.00 97.62 107 LEU A O 1
ATOM 809 N N . LYS A 1 108 ? 24.212 1.178 -49.746 1.00 97.38 108 LYS A N 1
ATOM 810 C CA . LYS A 1 108 ? 23.313 0.044 -49.466 1.00 97.38 108 LYS A CA 1
ATOM 811 C C . LYS A 1 108 ? 23.488 -0.484 -48.046 1.00 97.38 108 LYS A C 1
ATOM 813 O O . LYS A 1 108 ? 22.486 -0.734 -47.376 1.00 97.38 108 LYS A O 1
ATOM 818 N N . ASP A 1 109 ? 24.722 -0.607 -47.575 1.00 96.00 109 ASP A N 1
ATOM 819 C CA . ASP A 1 109 ? 25.012 -1.060 -46.2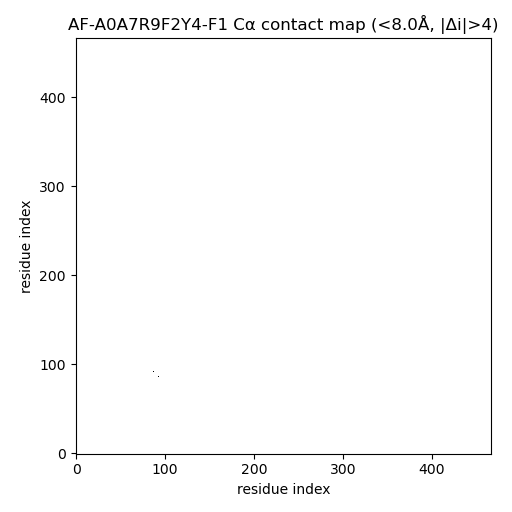15 1.00 96.00 109 ASP A CA 1
ATOM 820 C C . ASP A 1 109 ? 24.540 -0.040 -45.177 1.00 96.00 109 ASP A C 1
ATOM 822 O O . ASP A 1 109 ? 23.881 -0.410 -44.202 1.00 96.00 109 ASP A O 1
ATOM 826 N N . THR A 1 110 ? 24.777 1.251 -45.424 1.00 94.94 110 THR A N 1
ATOM 827 C CA . THR A 1 110 ? 24.285 2.344 -44.572 1.00 94.94 110 THR A CA 1
ATOM 828 C C . THR A 1 110 ? 22.759 2.347 -44.502 1.00 94.94 110 THR A C 1
ATOM 830 O O . THR A 1 110 ? 22.183 2.451 -43.417 1.00 94.94 110 THR A O 1
ATOM 833 N N . LEU A 1 111 ? 22.078 2.168 -45.639 1.00 96.12 111 LEU A N 1
ATOM 834 C CA . LEU A 1 111 ? 20.620 2.071 -45.692 1.00 96.12 111 LEU A CA 1
ATOM 835 C C . LEU A 1 111 ? 20.105 0.837 -44.937 1.00 96.12 111 LEU A C 1
ATOM 837 O O . LEU A 1 111 ? 19.111 0.922 -44.216 1.00 96.12 111 LEU A O 1
ATOM 841 N N . ASN A 1 112 ? 20.783 -0.306 -45.057 1.00 94.94 112 ASN A N 1
ATOM 842 C CA . ASN A 1 112 ? 20.424 -1.517 -44.323 1.00 94.94 112 ASN A CA 1
ATOM 843 C C . ASN A 1 112 ? 20.593 -1.335 -42.803 1.00 94.94 112 ASN A C 1
ATOM 845 O O . ASN A 1 112 ? 19.687 -1.668 -42.036 1.00 94.94 112 ASN A O 1
ATOM 849 N N . GLN A 1 113 ? 21.702 -0.734 -42.362 1.00 94.31 113 GLN A N 1
ATOM 850 C CA . GLN A 1 113 ? 21.923 -0.386 -40.955 1.00 94.31 113 GLN A CA 1
ATOM 851 C C . GLN A 1 113 ? 20.859 0.590 -40.441 1.00 94.31 113 GLN A C 1
ATOM 853 O O . GLN A 1 113 ? 20.312 0.385 -39.356 1.00 94.31 113 GLN A O 1
ATOM 858 N N . ASN A 1 114 ? 20.502 1.607 -41.232 1.00 93.88 114 ASN A N 1
ATOM 859 C CA . ASN A 1 114 ? 19.439 2.547 -40.891 1.00 93.88 114 ASN A CA 1
ATOM 860 C C . ASN A 1 114 ? 18.081 1.839 -40.743 1.00 93.88 114 ASN A C 1
ATOM 862 O O . ASN A 1 114 ? 17.394 2.032 -39.742 1.00 93.88 114 ASN A O 1
ATOM 866 N N . ASN A 1 115 ? 17.735 0.938 -41.665 1.00 92.19 115 ASN A N 1
ATOM 867 C CA . ASN A 1 115 ? 16.520 0.126 -41.579 1.00 92.19 115 ASN A CA 1
ATOM 868 C C . ASN A 1 115 ? 16.497 -0.767 -40.329 1.00 92.19 115 ASN A C 1
ATOM 870 O O . ASN A 1 115 ? 15.457 -0.898 -39.680 1.00 92.19 115 ASN A O 1
ATOM 874 N N . MET A 1 116 ? 17.629 -1.373 -39.961 1.00 90.06 116 MET A N 1
ATOM 875 C CA . MET A 1 116 ? 17.742 -2.151 -38.724 1.00 90.06 116 MET A CA 1
ATOM 876 C C . MET A 1 116 ? 17.565 -1.272 -37.481 1.00 90.06 116 MET A C 1
ATOM 878 O O . MET A 1 116 ? 16.812 -1.644 -36.580 1.00 90.06 116 MET A O 1
ATOM 882 N N . ALA A 1 117 ? 18.195 -0.097 -37.450 1.00 85.00 117 ALA A N 1
ATOM 883 C CA . ALA A 1 117 ? 18.050 0.862 -36.360 1.00 85.00 117 ALA A CA 1
ATOM 884 C C . ALA A 1 117 ? 16.598 1.352 -36.229 1.00 85.00 117 ALA A C 1
ATOM 886 O O . ALA A 1 117 ? 16.049 1.342 -35.129 1.00 85.00 117 ALA A O 1
ATOM 887 N N . MET A 1 118 ? 15.930 1.688 -37.339 1.00 88.56 118 MET A N 1
ATOM 888 C CA . MET A 1 118 ? 14.514 2.075 -37.339 1.00 88.56 118 MET A CA 1
ATOM 889 C C . MET A 1 118 ? 13.618 0.966 -36.787 1.00 88.56 118 MET A C 1
ATOM 891 O O . MET A 1 118 ? 12.748 1.231 -35.959 1.00 88.56 118 MET A O 1
ATOM 895 N N . ARG A 1 119 ? 13.859 -0.295 -37.174 1.00 91.88 119 ARG A N 1
ATOM 896 C CA . ARG A 1 119 ? 13.132 -1.435 -36.597 1.00 91.88 119 ARG A CA 1
ATOM 897 C C . ARG A 1 119 ? 13.353 -1.517 -35.091 1.00 91.88 119 ARG A C 1
ATOM 899 O O . ARG A 1 119 ? 12.385 -1.708 -34.365 1.00 91.88 119 ARG A O 1
ATOM 906 N N . GLN A 1 120 ? 14.580 -1.363 -34.600 1.00 87.50 120 GLN A N 1
ATOM 907 C CA . GLN A 1 120 ? 14.856 -1.390 -33.159 1.00 87.50 120 GLN A CA 1
ATOM 908 C C . GLN A 1 120 ? 14.138 -0.257 -32.413 1.00 87.50 120 GLN A C 1
ATOM 910 O O . GLN A 1 120 ? 13.491 -0.522 -31.402 1.00 87.50 120 GLN A O 1
ATOM 915 N N . GLN A 1 121 ? 14.178 0.970 -32.941 1.00 89.06 121 GLN A N 1
ATOM 916 C CA . GLN A 1 121 ? 13.460 2.115 -32.368 1.00 89.06 121 GLN A CA 1
ATOM 917 C C . GLN A 1 121 ? 11.948 1.868 -32.315 1.00 89.06 121 GLN A C 1
ATOM 919 O O . GLN A 1 121 ? 11.319 2.117 -31.289 1.00 89.06 121 GLN A O 1
ATOM 924 N N . PHE A 1 122 ? 11.374 1.288 -33.374 1.00 89.00 122 PHE A N 1
ATOM 925 C CA . PHE A 1 122 ? 9.964 0.903 -33.394 1.00 89.00 122 PHE A CA 1
ATOM 926 C C . PHE A 1 122 ? 9.621 -0.107 -32.287 1.00 89.00 122 PHE A C 1
ATOM 928 O O . PHE A 1 122 ? 8.636 0.073 -31.577 1.00 89.00 122 PHE A O 1
ATOM 935 N N . HIS A 1 123 ? 10.453 -1.131 -32.067 1.00 84.94 123 HIS A N 1
ATOM 936 C CA . HIS A 1 123 ? 10.231 -2.087 -30.972 1.00 84.94 123 HIS A CA 1
ATOM 937 C C . HIS A 1 123 ? 10.315 -1.423 -29.590 1.00 84.94 123 HIS A C 1
ATOM 939 O O . HIS A 1 123 ? 9.551 -1.784 -28.695 1.00 84.94 123 HIS A O 1
ATOM 945 N N . THR A 1 124 ? 11.217 -0.457 -29.401 1.00 84.19 124 THR A N 1
ATOM 946 C CA . THR A 1 124 ? 11.296 0.325 -28.158 1.00 84.19 124 THR A CA 1
ATOM 947 C C . THR A 1 124 ? 10.030 1.152 -27.945 1.00 84.19 124 THR A C 1
ATOM 949 O O . THR A 1 124 ? 9.497 1.166 -26.837 1.00 84.19 124 THR A O 1
ATOM 952 N N . LEU A 1 125 ? 9.503 1.779 -29.002 1.00 85.06 125 LEU A N 1
ATOM 953 C CA . LEU A 1 125 ? 8.262 2.551 -28.940 1.00 85.06 125 LEU A CA 1
ATOM 954 C C . LEU A 1 125 ? 7.058 1.670 -28.571 1.00 85.06 125 LEU A C 1
ATOM 956 O O . LEU A 1 125 ? 6.276 2.047 -27.701 1.00 85.06 125 LEU A O 1
ATOM 960 N N . VAL A 1 126 ? 6.945 0.479 -29.170 1.00 82.75 126 VAL A N 1
ATOM 961 C CA . VAL A 1 126 ? 5.886 -0.493 -28.838 1.00 82.75 126 VAL A CA 1
ATOM 962 C C . VAL A 1 126 ? 5.963 -0.911 -27.368 1.00 82.75 126 VAL A C 1
ATOM 964 O O . VAL A 1 126 ? 4.951 -0.880 -26.673 1.00 82.75 126 VAL A O 1
ATOM 967 N N . LYS A 1 127 ? 7.159 -1.223 -26.850 1.00 82.06 127 LYS A N 1
ATOM 968 C CA . LYS A 1 127 ? 7.335 -1.550 -25.423 1.00 82.06 127 LYS A CA 1
ATOM 969 C C . LYS A 1 127 ? 6.926 -0.398 -24.509 1.00 82.06 127 LYS A C 1
ATOM 971 O O . LYS A 1 127 ? 6.242 -0.619 -23.515 1.00 82.06 127 LYS A O 1
ATOM 976 N N . TRP A 1 128 ? 7.313 0.830 -24.847 1.00 92.62 128 TRP A N 1
ATOM 977 C CA . TRP A 1 128 ? 6.932 2.004 -24.066 1.00 92.62 128 TRP A CA 1
ATOM 978 C C . TRP A 1 128 ? 5.412 2.215 -24.066 1.00 92.62 128 TRP A C 1
ATOM 980 O O . TRP A 1 128 ? 4.820 2.468 -23.018 1.00 92.62 128 TRP A O 1
ATOM 990 N N . GLN A 1 129 ? 4.755 2.026 -25.213 1.00 82.19 129 GLN A N 1
ATOM 991 C CA . GLN A 1 129 ? 3.297 2.065 -25.316 1.00 82.19 129 GLN A CA 1
ATOM 992 C C . GLN A 1 129 ? 2.630 1.007 -24.419 1.00 82.19 129 GLN A C 1
ATOM 994 O O . GLN A 1 129 ? 1.677 1.323 -23.704 1.00 82.19 129 GLN A O 1
ATOM 999 N N . GLU A 1 130 ? 3.133 -0.231 -24.416 1.00 84.94 130 GLU A N 1
ATOM 1000 C CA . GLU A 1 130 ? 2.645 -1.305 -23.539 1.00 84.94 130 GLU A CA 1
ATOM 1001 C C . GLU A 1 130 ? 2.807 -0.956 -22.050 1.00 84.94 130 GLU A C 1
ATOM 1003 O O . GLU A 1 130 ? 1.883 -1.156 -21.257 1.00 84.94 130 GLU A O 1
ATOM 1008 N N . GLU A 1 131 ? 3.952 -0.391 -21.657 1.00 82.25 131 GLU A N 1
ATOM 1009 C CA . GLU A 1 131 ? 4.212 0.049 -20.282 1.00 82.25 131 GLU A CA 1
ATOM 1010 C C . GLU A 1 131 ? 3.275 1.181 -19.848 1.00 82.25 131 GLU A C 1
ATOM 1012 O O . GLU A 1 131 ? 2.696 1.122 -18.759 1.00 82.25 131 GLU A O 1
ATOM 1017 N N . VAL A 1 132 ? 3.063 2.179 -20.709 1.00 79.31 132 VAL A N 1
ATOM 1018 C CA . VAL A 1 132 ? 2.131 3.288 -20.460 1.00 79.31 132 VAL A CA 1
ATOM 1019 C C . VAL A 1 132 ? 0.703 2.766 -20.280 1.00 79.31 132 VAL A C 1
ATOM 1021 O O . VAL A 1 132 ? 0.033 3.126 -19.307 1.00 79.31 132 VAL A O 1
ATOM 1024 N N . LEU A 1 133 ? 0.243 1.862 -21.153 1.00 85.56 133 LEU A N 1
ATOM 1025 C CA . LEU A 1 133 ? -1.074 1.228 -21.024 1.00 85.56 133 LEU A CA 1
ATOM 1026 C C . LEU A 1 133 ? -1.201 0.434 -19.718 1.00 85.56 133 LEU A C 1
ATOM 1028 O O . LEU A 1 133 ? -2.224 0.525 -19.034 1.00 85.56 133 LEU A O 1
ATOM 1032 N N . LYS A 1 134 ? -0.151 -0.295 -19.327 1.00 90.94 134 LYS A N 1
ATOM 1033 C CA . LYS A 1 134 ? -0.114 -1.051 -18.070 1.00 90.94 134 LYS A CA 1
ATOM 1034 C C . LYS A 1 134 ? -0.213 -0.139 -16.844 1.00 90.94 134 LYS A C 1
ATOM 1036 O O . LYS A 1 134 ? -0.967 -0.447 -15.920 1.00 90.94 134 LYS A O 1
ATOM 1041 N N . VAL A 1 135 ? 0.505 0.986 -16.827 1.00 86.25 135 VAL A N 1
ATOM 1042 C CA . VAL A 1 135 ? 0.427 1.978 -15.739 1.00 86.25 135 VAL A CA 1
ATOM 1043 C C . VAL A 1 135 ? -0.966 2.605 -15.670 1.00 86.25 135 VAL A C 1
ATOM 1045 O O . VAL A 1 135 ? -1.541 2.688 -14.583 1.00 86.25 135 VAL A O 1
ATOM 1048 N N . HIS A 1 136 ? -1.555 2.983 -16.809 1.00 87.12 136 HIS A N 1
ATOM 1049 C CA . HIS A 1 136 ? -2.921 3.511 -16.853 1.00 87.12 136 HIS A CA 1
ATOM 1050 C C . HIS A 1 136 ? -3.952 2.521 -16.308 1.00 87.12 136 HIS A C 1
ATOM 1052 O O . HIS A 1 136 ? -4.803 2.907 -15.502 1.00 87.12 136 HIS A O 1
ATOM 1058 N N . GLN A 1 137 ? -3.860 1.250 -16.703 1.00 83.50 137 GLN A N 1
ATOM 1059 C CA . GLN A 1 137 ? -4.744 0.203 -16.202 1.00 83.50 137 GLN A CA 1
ATOM 1060 C C . GLN A 1 137 ? -4.570 -0.000 -14.688 1.00 83.50 137 GLN A C 1
ATOM 1062 O O . GLN A 1 137 ? -5.563 -0.053 -13.965 1.00 83.50 137 GLN A O 1
ATOM 1067 N N . ASN A 1 138 ? -3.331 0.008 -14.182 1.00 87.38 138 ASN A N 1
ATOM 1068 C CA . ASN A 1 138 ? -3.069 -0.085 -12.744 1.00 87.38 138 ASN A CA 1
ATOM 1069 C C . ASN A 1 138 ? -3.659 1.096 -11.959 1.00 87.38 138 ASN A C 1
ATOM 1071 O O . ASN A 1 138 ? -4.281 0.903 -10.916 1.00 87.38 138 ASN A O 1
ATOM 1075 N N . HIS A 1 139 ? -3.490 2.326 -12.452 1.00 89.25 139 HIS A N 1
ATOM 1076 C CA . HIS A 1 139 ? -4.084 3.501 -11.818 1.00 89.25 139 HIS A CA 1
ATOM 1077 C C . HIS A 1 139 ? -5.610 3.407 -11.809 1.00 89.25 139 HIS A C 1
ATOM 1079 O O . HIS A 1 139 ? -6.228 3.661 -10.777 1.00 89.25 139 HIS A O 1
ATOM 1085 N N . LYS A 1 140 ? -6.221 2.988 -12.923 1.00 91.06 140 LYS A N 1
ATOM 1086 C CA . LYS A 1 140 ? -7.670 2.787 -13.033 1.00 91.06 140 LYS A CA 1
ATOM 1087 C C . LYS A 1 140 ? -8.191 1.779 -12.002 1.00 91.06 140 LYS A C 1
ATOM 1089 O O . LYS A 1 140 ? -9.206 2.047 -11.362 1.00 91.06 140 LYS A O 1
ATOM 1094 N N . GLU A 1 141 ? -7.485 0.668 -11.807 1.00 85.56 141 GLU A N 1
ATOM 1095 C CA . GLU A 1 141 ? -7.802 -0.340 -10.785 1.00 85.56 141 GLU A CA 1
ATOM 1096 C C . GLU A 1 141 ? -7.682 0.234 -9.367 1.00 85.56 141 GLU A C 1
ATOM 1098 O O . GLU A 1 141 ? -8.646 0.182 -8.606 1.00 85.56 141 GLU A O 1
ATOM 1103 N N . LYS A 1 142 ? -6.568 0.901 -9.035 1.00 88.31 142 LYS A N 1
ATOM 1104 C CA . LYS A 1 142 ? -6.385 1.538 -7.716 1.00 88.31 142 LYS A CA 1
ATOM 1105 C C . LYS A 1 142 ? -7.427 2.614 -7.417 1.00 88.31 142 LYS A C 1
ATOM 1107 O O . LYS A 1 142 ? -7.861 2.755 -6.271 1.00 88.31 142 LYS A O 1
ATOM 1112 N N . PHE A 1 143 ? -7.845 3.378 -8.426 1.00 88.50 143 PHE A N 1
ATOM 1113 C CA . PHE A 1 143 ? -8.935 4.342 -8.281 1.00 88.50 143 PHE A CA 1
ATOM 1114 C C . PHE A 1 143 ? -10.268 3.649 -7.995 1.00 88.50 143 PHE A C 1
ATOM 1116 O O . PHE A 1 143 ? -11.009 4.114 -7.127 1.00 88.50 143 PHE A O 1
ATOM 1123 N N . ALA A 1 144 ? -10.569 2.539 -8.675 1.00 86.19 144 ALA A N 1
ATOM 1124 C CA . ALA A 1 144 ? -11.769 1.752 -8.406 1.00 86.19 144 ALA A CA 1
ATOM 1125 C C . ALA A 1 144 ? -11.759 1.183 -6.976 1.00 86.19 144 ALA A C 1
ATOM 1127 O O . ALA A 1 144 ? -12.717 1.395 -6.237 1.00 86.19 144 ALA A O 1
ATOM 1128 N N . GLU A 1 145 ? -10.649 0.579 -6.547 1.00 90.25 145 GLU A N 1
ATOM 1129 C CA . GLU A 1 145 ? -10.475 0.053 -5.186 1.00 90.25 145 GLU A CA 1
ATOM 1130 C C . GLU A 1 145 ? -10.624 1.142 -4.115 1.00 90.25 145 GLU A C 1
ATOM 1132 O O . GLU A 1 145 ? -11.326 0.958 -3.120 1.00 90.25 145 GLU A O 1
ATOM 1137 N N . THR A 1 146 ? -10.003 2.307 -4.330 1.00 90.38 146 THR A N 1
ATOM 1138 C CA . THR A 1 146 ? -10.091 3.446 -3.403 1.00 90.38 146 THR A CA 1
ATOM 1139 C C . THR A 1 146 ? -11.525 3.960 -3.305 1.00 90.38 146 THR A C 1
ATOM 1141 O O . THR A 1 146 ? -12.017 4.243 -2.212 1.00 90.38 146 THR A O 1
ATOM 1144 N N . ARG A 1 147 ? -12.225 4.053 -4.439 1.00 94.31 147 ARG A N 1
ATOM 1145 C CA . ARG A 1 147 ? -13.632 4.458 -4.484 1.00 94.31 147 ARG A CA 1
ATOM 1146 C C . ARG A 1 147 ? -14.515 3.465 -3.726 1.00 94.31 147 ARG A C 1
ATOM 1148 O O . ARG A 1 147 ? -15.373 3.891 -2.955 1.00 94.31 147 ARG A O 1
ATOM 1155 N N . ASP A 1 148 ? -14.291 2.168 -3.897 1.00 92.62 148 ASP A N 1
ATOM 1156 C CA . ASP A 1 148 ? -15.046 1.122 -3.202 1.00 92.62 148 ASP A CA 1
ATOM 1157 C C . ASP A 1 148 ? -14.768 1.129 -1.694 1.00 92.62 148 ASP A C 1
ATOM 1159 O O . ASP A 1 148 ? -15.692 0.983 -0.893 1.00 92.62 148 ASP A O 1
ATOM 1163 N N . LEU A 1 149 ? -13.520 1.375 -1.284 1.00 95.44 149 LEU A N 1
ATOM 1164 C CA . LEU A 1 149 ? -13.156 1.551 0.121 1.00 95.44 149 LEU A CA 1
ATOM 1165 C C . LEU A 1 149 ? -13.855 2.767 0.744 1.00 95.44 149 LEU A C 1
ATOM 1167 O O . LEU A 1 149 ? -14.397 2.661 1.842 1.00 95.44 149 LEU A O 1
ATOM 1171 N N . ILE A 1 150 ? -13.893 3.906 0.044 1.00 94.44 150 ILE A N 1
ATOM 1172 C CA . ILE A 1 150 ? -14.609 5.103 0.510 1.00 94.44 150 ILE A CA 1
ATOM 1173 C C . ILE A 1 150 ? -16.101 4.805 0.693 1.00 94.44 150 ILE A C 1
ATOM 1175 O O . ILE A 1 150 ? -16.675 5.214 1.701 1.00 94.44 150 ILE A O 1
ATOM 1179 N N . HIS A 1 151 ? -16.733 4.082 -0.238 1.00 95.88 151 HIS A N 1
ATOM 1180 C CA . HIS A 1 151 ? -18.133 3.676 -0.088 1.00 95.88 151 HIS A CA 1
ATOM 1181 C C . HIS A 1 151 ? -18.341 2.762 1.124 1.00 95.88 151 HIS A C 1
ATOM 1183 O O . HIS A 1 151 ? -19.245 3.016 1.915 1.00 95.88 151 HIS A O 1
ATOM 1189 N N . LYS A 1 152 ? -17.474 1.761 1.331 1.00 96.56 152 LYS A N 1
ATOM 1190 C CA . LYS A 1 152 ? -17.533 0.883 2.514 1.00 96.56 152 LYS A CA 1
ATOM 1191 C C . LYS A 1 152 ? -17.425 1.673 3.817 1.00 96.56 152 LYS A C 1
ATOM 1193 O O . LYS A 1 152 ? -18.266 1.510 4.692 1.00 96.56 152 LYS A O 1
ATOM 1198 N N . LEU A 1 153 ? -16.449 2.576 3.916 1.00 94.31 153 LEU A N 1
ATOM 1199 C CA . LEU A 1 153 ? -16.250 3.408 5.105 1.00 94.31 153 LEU A CA 1
ATOM 1200 C C . LEU A 1 153 ? -17.402 4.393 5.337 1.00 94.31 153 LEU A C 1
ATOM 1202 O O . LEU A 1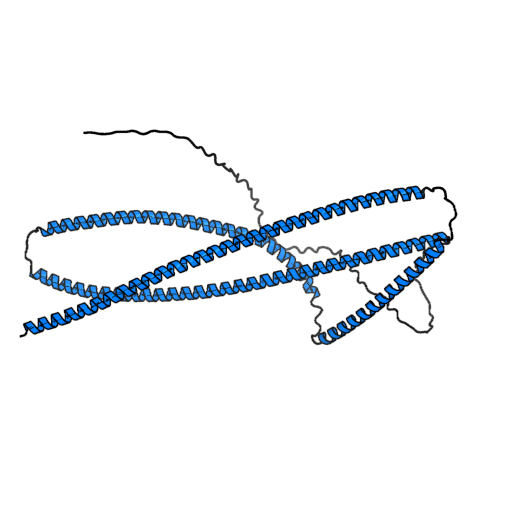 153 ? -17.700 4.723 6.483 1.00 94.31 153 LEU A O 1
ATOM 1206 N N . ARG A 1 154 ? -18.049 4.897 4.280 1.00 97.00 154 ARG A N 1
ATOM 1207 C CA . ARG A 1 154 ? -19.252 5.731 4.418 1.00 97.00 154 ARG A CA 1
ATOM 1208 C C . ARG A 1 154 ? -20.422 4.925 4.965 1.00 97.00 154 ARG A C 1
ATOM 1210 O O . ARG A 1 154 ? -21.026 5.374 5.933 1.00 97.00 154 ARG A O 1
ATOM 1217 N N . ASN A 1 155 ? -20.669 3.739 4.414 1.00 95.81 155 ASN A N 1
ATOM 1218 C CA . ASN A 1 155 ? -21.731 2.851 4.883 1.00 95.81 155 ASN A CA 1
ATOM 1219 C C . ASN A 1 155 ? -21.504 2.442 6.346 1.00 95.81 155 ASN A C 1
ATOM 1221 O O . ASN A 1 155 ? -22.403 2.592 7.164 1.00 95.81 155 ASN A O 1
ATOM 1225 N N . GLU A 1 156 ? -20.285 2.030 6.705 1.00 97.12 156 GLU A N 1
ATOM 1226 C CA . GLU A 1 156 ? -19.937 1.682 8.089 1.00 97.12 156 GLU A CA 1
ATOM 1227 C C . GLU A 1 156 ? -20.104 2.884 9.033 1.00 97.12 156 GLU A C 1
ATOM 1229 O O . GLU A 1 156 ? -20.659 2.755 10.121 1.00 97.12 156 GLU A O 1
ATOM 1234 N N . ASN A 1 157 ? -19.704 4.091 8.617 1.00 94.81 157 ASN A N 1
ATOM 1235 C CA . ASN A 1 157 ? -19.938 5.300 9.412 1.00 94.81 157 ASN A CA 1
ATOM 1236 C C . ASN A 1 157 ? -21.429 5.624 9.586 1.00 94.81 157 ASN A C 1
ATOM 1238 O O . ASN A 1 157 ? -21.822 6.128 10.639 1.00 94.81 157 ASN A O 1
ATOM 1242 N N . GLU A 1 158 ? -22.257 5.393 8.568 1.00 97.81 158 GLU A N 1
ATOM 1243 C CA . GLU A 1 158 ? -23.710 5.561 8.660 1.00 97.81 158 GLU A CA 1
ATOM 1244 C C . GLU A 1 158 ? -24.333 4.528 9.606 1.00 97.81 158 GLU A C 1
ATOM 1246 O O . GLU A 1 158 ? -25.130 4.900 10.471 1.00 97.81 158 GLU A O 1
ATOM 1251 N N . GLU A 1 159 ? -23.911 3.266 9.521 1.00 97.81 159 GLU A N 1
ATOM 1252 C CA . GLU A 1 159 ? -24.326 2.191 10.427 1.00 97.81 159 GLU A CA 1
ATOM 1253 C C . GLU A 1 159 ? -23.924 2.486 11.876 1.00 97.81 159 GLU A C 1
ATOM 1255 O O . GLU A 1 159 ? -24.764 2.437 12.772 1.00 97.81 159 GLU A O 1
ATOM 1260 N N . LEU A 1 160 ? -22.674 2.888 12.119 1.00 97.00 160 LEU A N 1
ATOM 1261 C CA . LEU A 1 160 ? -22.200 3.251 13.456 1.00 97.00 160 LEU A CA 1
ATOM 1262 C C . LEU A 1 160 ? -22.966 4.449 14.027 1.00 97.00 160 LEU A C 1
ATOM 1264 O O . LEU A 1 160 ? -23.349 4.433 15.198 1.00 97.00 160 LEU A O 1
ATOM 1268 N N . LYS A 1 161 ? -23.243 5.479 13.216 1.00 97.75 161 LYS A N 1
ATOM 1269 C CA . LYS A 1 161 ? -24.078 6.617 13.638 1.00 97.75 161 LYS A CA 1
ATOM 1270 C C . LYS A 1 161 ? -25.490 6.174 14.008 1.00 97.75 161 LYS A C 1
ATOM 1272 O O . LYS A 1 161 ? -26.028 6.670 14.999 1.00 97.75 161 LYS A O 1
ATOM 1277 N N . LYS A 1 162 ? -26.074 5.248 13.244 1.00 97.44 162 LYS A N 1
ATOM 1278 C CA . LYS A 1 162 ? -27.386 4.666 13.535 1.00 97.44 162 LYS A CA 1
ATOM 1279 C C . LYS A 1 162 ? -27.367 3.888 14.855 1.00 97.44 162 LYS A C 1
ATOM 1281 O O . LYS A 1 162 ? -28.179 4.192 15.723 1.00 97.44 162 LYS A O 1
ATOM 1286 N N . CYS A 1 163 ? -26.389 3.005 15.063 1.00 96.25 163 CYS A N 1
ATOM 1287 C CA . CYS A 1 163 ? -26.217 2.261 16.316 1.00 96.25 163 CYS A CA 1
ATOM 1288 C C . CYS A 1 163 ? -26.044 3.190 17.530 1.00 96.25 163 CYS A C 1
ATOM 1290 O O . CYS A 1 163 ? -26.647 2.970 18.578 1.00 96.25 163 CYS A O 1
ATOM 1292 N N . ILE A 1 164 ? -25.259 4.268 17.401 1.00 93.88 164 ILE A N 1
ATOM 1293 C CA . ILE A 1 164 ? -25.092 5.264 18.473 1.00 93.88 164 ILE A CA 1
ATOM 1294 C C . ILE A 1 164 ? -26.418 5.976 18.776 1.00 93.88 164 ILE A C 1
ATOM 1296 O O . ILE A 1 164 ? -26.736 6.211 19.943 1.00 93.88 164 ILE A O 1
ATOM 1300 N N . ALA A 1 165 ? -27.192 6.339 17.749 1.00 94.75 165 ALA A N 1
ATOM 1301 C CA . ALA A 1 165 ? -28.493 6.978 17.930 1.00 94.75 165 ALA A CA 1
ATOM 1302 C C . ALA A 1 165 ? -29.493 6.044 18.633 1.00 94.75 165 ALA A C 1
ATOM 1304 O O . ALA A 1 165 ? -30.185 6.483 19.555 1.00 94.75 165 ALA A O 1
ATOM 1305 N N . GLU A 1 166 ? -29.513 4.765 18.253 1.00 95.12 166 GLU A N 1
ATOM 1306 C CA . GLU A 1 166 ? -30.322 3.719 18.887 1.00 95.12 166 GLU A CA 1
ATOM 1307 C C . GLU A 1 166 ? -29.939 3.552 20.364 1.00 95.12 166 GLU A C 1
ATOM 1309 O O . GLU A 1 166 ? -30.782 3.775 21.234 1.00 95.12 166 GLU A O 1
ATOM 1314 N N . MET A 1 167 ? -28.656 3.333 20.677 1.00 92.56 167 MET A N 1
ATOM 1315 C CA . MET A 1 167 ? -28.178 3.219 22.064 1.00 92.56 167 MET A CA 1
ATOM 1316 C C . MET A 1 167 ? -28.474 4.469 22.902 1.00 92.56 167 MET A C 1
ATOM 1318 O O . MET A 1 167 ? -28.803 4.373 24.084 1.00 92.56 167 MET A O 1
ATOM 1322 N N . LYS A 1 168 ? -28.383 5.666 22.312 1.00 92.12 168 LYS A N 1
ATOM 1323 C CA . LYS A 1 168 ? -28.718 6.916 23.008 1.00 92.12 168 LYS A CA 1
ATOM 1324 C C . LYS A 1 168 ? -30.214 7.012 23.319 1.00 92.12 168 LYS A C 1
ATOM 1326 O O . LYS A 1 168 ? -30.574 7.547 24.368 1.00 92.12 168 LYS A O 1
ATOM 1331 N N . SER A 1 169 ? -31.074 6.502 22.435 1.00 90.62 169 SER A N 1
ATOM 1332 C CA . SER A 1 169 ? -32.523 6.435 22.661 1.00 90.62 169 SER A CA 1
ATOM 1333 C C . SER A 1 169 ? -32.906 5.390 23.719 1.00 90.62 169 SER A C 1
ATOM 1335 O O . SER A 1 169 ? -33.770 5.639 24.560 1.00 90.62 169 SER A O 1
ATOM 1337 N N . GLU A 1 170 ? -32.206 4.257 23.753 1.00 90.69 170 GLU A N 1
ATOM 1338 C CA . GLU A 1 170 ? -32.373 3.226 24.783 1.00 90.69 170 GLU A CA 1
ATOM 1339 C C . GLU A 1 170 ? -31.867 3.709 26.147 1.00 90.69 170 GLU A C 1
ATOM 1341 O O . GLU A 1 170 ? -32.525 3.541 27.171 1.00 90.69 170 GLU A O 1
ATOM 1346 N N . SER A 1 171 ? -30.723 4.395 26.177 1.00 85.38 171 SER A N 1
ATOM 1347 C CA . SER A 1 171 ? -30.173 4.956 27.411 1.00 85.38 171 SER A CA 1
ATOM 1348 C C . SER A 1 171 ? -31.062 6.056 27.994 1.00 85.38 171 SER A C 1
ATOM 1350 O O . SER A 1 171 ? -31.206 6.131 29.216 1.00 85.38 171 SER A O 1
ATOM 1352 N N . SER A 1 172 ? -31.672 6.902 27.158 1.00 83.69 172 SER A N 1
ATOM 1353 C CA . SER A 1 172 ? -32.586 7.945 27.634 1.00 83.69 172 SER A CA 1
ATOM 1354 C C . SER A 1 172 ? -33.903 7.359 28.147 1.00 83.69 172 SER A C 1
ATOM 1356 O O . SER A 1 172 ? -34.370 7.769 29.208 1.00 83.69 172 SER A O 1
ATOM 1358 N N . THR A 1 173 ? -34.464 6.355 27.469 1.00 84.94 173 THR A N 1
ATOM 1359 C CA . THR A 1 173 ? -35.664 5.643 27.942 1.00 84.94 173 THR A CA 1
ATOM 1360 C C . THR A 1 173 ? -35.405 4.884 29.241 1.00 84.94 173 THR A C 1
ATOM 1362 O O . THR A 1 173 ? -36.205 4.992 30.171 1.00 84.94 173 THR A O 1
ATOM 1365 N N . PHE A 1 174 ? -34.259 4.209 29.364 1.00 86.31 174 PHE A N 1
ATOM 1366 C CA . PHE A 1 174 ? -33.843 3.562 30.609 1.00 86.31 174 PHE A CA 1
ATOM 1367 C C . PHE A 1 174 ? -33.672 4.569 31.754 1.00 86.31 174 PHE A C 1
ATOM 1369 O O . PHE A 1 174 ? -34.169 4.342 32.855 1.00 86.31 174 PHE A O 1
ATOM 1376 N N . SER A 1 175 ? -33.029 5.714 31.496 1.00 86.06 175 SER A N 1
ATOM 1377 C CA . SER A 1 175 ? -32.860 6.770 32.502 1.00 86.06 175 SER A CA 1
ATOM 1378 C C . SER A 1 175 ? -34.203 7.327 32.983 1.00 86.06 175 SER A C 1
ATOM 1380 O O . SER A 1 175 ? -34.373 7.533 34.182 1.00 86.06 175 SER A O 1
ATOM 1382 N N . ILE A 1 176 ? -35.165 7.546 32.078 1.00 87.19 176 ILE A N 1
ATOM 1383 C CA . ILE A 1 176 ? -36.512 8.026 32.430 1.00 87.19 176 ILE A CA 1
ATOM 1384 C C . ILE A 1 176 ? -37.258 6.979 33.267 1.00 87.19 176 ILE A C 1
ATOM 1386 O O . ILE A 1 176 ? -37.868 7.331 34.278 1.00 87.19 176 ILE A O 1
ATOM 1390 N N . ALA A 1 177 ? -37.185 5.702 32.881 1.00 86.44 177 ALA A N 1
ATOM 1391 C CA . ALA A 1 177 ? -37.818 4.609 33.615 1.00 86.44 177 ALA A CA 1
ATOM 1392 C C . ALA A 1 177 ? -37.238 4.463 35.033 1.00 86.44 177 ALA A C 1
ATOM 1394 O O . ALA A 1 177 ? -37.988 4.354 36.005 1.00 86.44 177 ALA A O 1
ATOM 1395 N N . LEU A 1 178 ? -35.911 4.540 35.167 1.00 88.38 178 LEU A N 1
ATOM 1396 C CA . LEU A 1 178 ? -35.229 4.476 36.458 1.00 88.38 178 LEU A CA 1
ATOM 1397 C C . LEU A 1 178 ? -35.577 5.680 37.345 1.00 88.38 178 LEU A C 1
ATOM 1399 O O . LEU A 1 178 ? -35.824 5.523 38.539 1.00 88.38 178 LEU A O 1
ATOM 1403 N N . GLU A 1 179 ? -35.642 6.884 36.770 1.00 87.31 179 GLU A N 1
ATOM 1404 C CA . GLU A 1 179 ? -36.031 8.088 37.505 1.00 87.31 179 GLU A CA 1
ATOM 1405 C C . GLU A 1 179 ? -37.495 8.022 37.971 1.00 87.31 179 GLU A C 1
ATOM 1407 O O . GLU A 1 179 ? -37.809 8.443 39.087 1.00 87.31 179 GLU A O 1
ATOM 1412 N N . GLN A 1 180 ? -38.397 7.460 37.159 1.00 88.12 180 GLN A N 1
ATOM 1413 C CA . GLN A 1 180 ? -39.781 7.201 37.565 1.00 88.12 180 GLN A CA 1
ATOM 1414 C C . GLN A 1 180 ? -39.862 6.200 38.719 1.00 88.12 180 GLN A C 1
ATOM 1416 O O . GLN A 1 180 ? -40.567 6.471 39.692 1.00 88.12 180 GLN A O 1
ATOM 1421 N N . GLN A 1 181 ? -39.109 5.100 38.656 1.00 90.88 181 GLN A N 1
ATOM 1422 C CA . GLN A 1 181 ? -39.069 4.100 39.725 1.00 90.88 181 GLN A CA 1
ATOM 1423 C C . GLN A 1 181 ? -38.513 4.682 41.035 1.00 90.88 181 GLN A C 1
ATOM 1425 O O . GLN A 1 181 ? -39.099 4.502 42.103 1.00 90.88 181 GLN A O 1
ATOM 1430 N N . LEU A 1 182 ? -37.426 5.456 40.964 1.00 89.38 182 LEU A N 1
ATOM 1431 C CA . LEU A 1 182 ? -36.868 6.157 42.124 1.00 89.38 182 LEU A CA 1
ATOM 1432 C C . LEU A 1 182 ? -37.849 7.177 42.709 1.00 89.38 182 LEU A C 1
ATOM 1434 O O . LEU A 1 182 ? -37.893 7.363 43.926 1.00 89.38 182 LEU A O 1
ATOM 1438 N N . LYS A 1 183 ? -38.641 7.858 41.872 1.00 87.75 183 LYS A N 1
ATOM 1439 C CA . LYS A 1 183 ? -39.676 8.789 42.341 1.00 87.75 183 LYS A CA 1
ATOM 1440 C C . LYS A 1 183 ? -40.814 8.063 43.056 1.00 87.75 183 LYS A C 1
ATOM 1442 O O . LYS A 1 183 ? -41.247 8.561 44.095 1.00 87.75 183 LYS A O 1
ATOM 1447 N N . SER A 1 184 ? -41.269 6.909 42.559 1.00 90.06 184 SER A N 1
ATOM 1448 C CA . SER A 1 184 ? -42.293 6.114 43.252 1.00 90.06 184 SER A CA 1
ATOM 1449 C C . SER A 1 184 ? -41.777 5.549 44.574 1.00 90.06 184 SER A C 1
ATOM 1451 O O . SER A 1 184 ? -42.427 5.735 45.598 1.00 90.06 184 SER A O 1
ATOM 1453 N N . GLU A 1 185 ? -40.568 4.979 44.599 1.00 90.62 185 GLU A N 1
ATOM 1454 C CA . GLU A 1 185 ? -39.973 4.476 45.846 1.00 90.62 185 GLU A CA 1
ATOM 1455 C C . GLU A 1 185 ? -39.754 5.596 46.870 1.00 90.62 185 GLU A C 1
ATOM 1457 O O . GLU A 1 185 ? -40.025 5.417 48.055 1.00 90.62 185 GLU A O 1
ATOM 1462 N N . ASN A 1 186 ? -39.326 6.788 46.440 1.00 88.12 186 ASN A N 1
ATOM 1463 C CA . ASN A 1 186 ? -39.196 7.933 47.344 1.00 88.12 186 ASN A CA 1
ATOM 1464 C C . ASN A 1 186 ? -40.545 8.422 47.887 1.00 88.12 186 ASN A C 1
ATOM 1466 O O . ASN A 1 186 ? -40.601 8.893 49.025 1.00 88.12 186 ASN A O 1
ATOM 1470 N N . ALA A 1 187 ? -41.623 8.339 47.104 1.00 89.81 187 ALA A N 1
ATOM 1471 C CA . ALA A 1 187 ? -42.966 8.662 47.580 1.00 89.81 187 ALA A CA 1
ATOM 1472 C C . ALA A 1 187 ? -43.434 7.655 48.649 1.00 89.81 187 ALA A C 1
ATOM 1474 O O . ALA A 1 187 ? -43.932 8.063 49.705 1.00 89.81 187 ALA A O 1
ATOM 1475 N N . ASP A 1 188 ? -43.181 6.365 48.426 1.00 89.25 188 ASP A N 1
ATOM 1476 C CA . ASP A 1 188 ? -43.480 5.288 49.374 1.00 89.25 188 ASP A CA 1
ATOM 1477 C C . ASP A 1 188 ? -42.633 5.395 50.652 1.00 89.25 188 ASP A C 1
ATOM 1479 O O . ASP A 1 188 ? -43.133 5.256 51.768 1.00 89.25 188 ASP A O 1
ATOM 1483 N N . LEU A 1 189 ? -41.344 5.717 50.533 1.00 90.38 189 LEU A N 1
ATOM 1484 C CA . LEU A 1 189 ? -40.482 5.950 51.693 1.00 90.38 189 LEU A CA 1
ATOM 1485 C C . LEU A 1 189 ? -40.918 7.189 52.482 1.00 90.38 189 LEU A C 1
ATOM 1487 O O . LEU A 1 189 ? -40.945 7.147 53.712 1.00 90.38 189 LEU A O 1
ATOM 1491 N N . LYS A 1 190 ? -41.311 8.279 51.809 1.00 89.25 190 LYS A N 1
ATOM 1492 C CA . LYS A 1 190 ? -41.829 9.487 52.474 1.00 89.25 190 LYS A CA 1
ATOM 1493 C C . LYS A 1 190 ? -43.083 9.205 53.290 1.00 89.25 190 LYS A C 1
ATOM 1495 O O . LYS A 1 190 ? -43.179 9.689 54.417 1.00 89.25 190 LYS A O 1
ATOM 1500 N N . THR A 1 191 ? -44.030 8.444 52.745 1.00 87.19 191 THR A N 1
ATOM 1501 C CA . THR A 1 191 ? -45.255 8.071 53.470 1.00 87.19 191 THR A CA 1
ATOM 1502 C C . THR A 1 191 ? -44.929 7.206 54.686 1.00 87.19 191 THR A C 1
ATOM 1504 O O . THR A 1 191 ? -45.401 7.499 55.785 1.00 87.19 191 THR A O 1
ATOM 1507 N N . LYS A 1 192 ? -44.016 6.239 54.541 1.00 89.56 192 LYS A N 1
ATOM 1508 C CA . LYS A 1 192 ? -43.540 5.389 55.645 1.00 89.56 192 LYS A CA 1
ATOM 1509 C C . LYS A 1 192 ? -42.810 6.170 56.743 1.00 89.56 192 LYS A C 1
ATOM 1511 O O . LYS A 1 192 ? -43.011 5.909 57.928 1.00 89.56 192 LYS A O 1
ATOM 1516 N N . ILE A 1 193 ? -41.986 7.154 56.371 1.00 84.75 193 ILE A N 1
ATOM 1517 C CA . ILE A 1 193 ? -41.324 8.068 57.317 1.00 84.75 193 ILE A CA 1
ATOM 1518 C C . ILE A 1 193 ? -42.358 8.924 58.052 1.00 84.75 193 ILE A C 1
ATOM 1520 O O . ILE A 1 193 ? -42.222 9.127 59.255 1.00 84.75 193 ILE A O 1
ATOM 1524 N N . LEU A 1 194 ? -43.395 9.412 57.368 1.00 85.31 194 LEU A N 1
ATOM 1525 C CA . LEU A 1 194 ? -44.481 10.175 57.989 1.00 85.31 194 LEU A CA 1
ATOM 1526 C C . LEU A 1 194 ? -45.256 9.334 59.009 1.00 85.31 194 LEU A C 1
ATOM 1528 O O . LEU A 1 194 ? -45.481 9.806 60.122 1.00 85.31 194 LEU A O 1
ATOM 1532 N N . GLU A 1 195 ? -45.594 8.086 58.676 1.00 84.06 195 GLU A N 1
ATOM 1533 C CA . GLU A 1 195 ? -46.206 7.146 59.624 1.00 84.06 195 GLU A CA 1
ATOM 1534 C C . GLU A 1 195 ? -45.303 6.887 60.832 1.00 84.06 195 GLU A C 1
ATOM 1536 O O . GLU A 1 195 ? -45.757 6.959 61.975 1.00 84.06 195 GLU A O 1
ATOM 1541 N N . LEU A 1 196 ? -44.013 6.619 60.601 1.00 81.81 196 LEU A N 1
ATOM 1542 C CA . LEU A 1 196 ? -43.046 6.375 61.672 1.00 81.81 196 LEU A CA 1
ATOM 1543 C C . LEU A 1 196 ? -42.832 7.607 62.552 1.00 81.81 196 LEU A C 1
ATOM 1545 O O . LEU A 1 196 ? -42.808 7.465 63.770 1.00 81.81 196 LEU A O 1
ATOM 1549 N N . ASN A 1 197 ? -42.733 8.806 61.975 1.00 73.81 197 ASN A N 1
ATOM 1550 C CA . ASN A 1 197 ? -42.622 10.057 62.724 1.00 73.81 197 ASN A CA 1
ATOM 1551 C C . ASN A 1 197 ? -43.894 10.351 63.515 1.00 73.81 197 ASN A C 1
ATOM 1553 O O . ASN A 1 197 ? -43.808 10.715 64.681 1.00 73.81 197 ASN A O 1
ATOM 1557 N N . GLN A 1 198 ? -45.076 10.117 62.944 1.00 75.06 198 GLN A N 1
ATOM 1558 C CA . GLN A 1 198 ? -46.340 10.247 63.666 1.00 75.06 198 GLN A CA 1
ATOM 1559 C C . GLN A 1 198 ? -46.428 9.245 64.831 1.00 75.06 198 GLN A C 1
ATOM 1561 O O . GLN A 1 198 ? -46.966 9.566 65.892 1.00 75.06 198 GLN A O 1
ATOM 1566 N N . LYS A 1 199 ? -45.854 8.047 64.663 1.00 76.94 199 LYS A N 1
ATOM 1567 C CA . LYS A 1 199 ? -45.734 7.021 65.707 1.00 76.94 199 LYS A CA 1
ATOM 1568 C C . LYS A 1 199 ? -44.696 7.400 66.774 1.00 76.94 199 LYS A C 1
ATOM 1570 O O . LYS A 1 199 ? -44.963 7.212 67.956 1.00 76.94 199 LYS A O 1
ATOM 1575 N N . MET A 1 200 ? -43.570 8.003 66.385 1.00 60.28 200 MET A N 1
ATOM 1576 C CA . MET A 1 200 ? -42.539 8.535 67.289 1.00 60.28 200 MET A CA 1
ATOM 1577 C C . MET A 1 200 ? -43.036 9.739 68.096 1.00 60.28 200 MET A C 1
ATOM 1579 O O . MET A 1 200 ? -42.818 9.788 69.303 1.00 60.28 200 MET A O 1
ATOM 1583 N N . SER A 1 201 ? -43.780 10.662 67.478 1.00 59.41 201 SER A N 1
ATOM 1584 C CA . SER A 1 201 ? -44.405 11.800 68.167 1.00 59.41 201 SER A CA 1
ATOM 1585 C C . SER A 1 201 ? -45.449 11.377 69.203 1.00 59.41 201 SER A C 1
ATOM 1587 O O . SER A 1 201 ? -45.756 12.152 70.102 1.00 59.41 201 SER A O 1
ATOM 1589 N N . ARG A 1 202 ? -45.980 10.149 69.120 1.00 54.38 202 ARG A N 1
ATOM 1590 C CA . ARG A 1 202 ? -46.856 9.568 70.151 1.00 54.38 202 ARG A CA 1
ATOM 1591 C C . ARG A 1 202 ? -46.095 8.897 71.298 1.00 54.38 202 ARG A C 1
ATOM 1593 O O . ARG A 1 202 ? -46.729 8.540 72.284 1.00 54.38 202 ARG A O 1
ATOM 1600 N N . MET A 1 203 ? -44.782 8.689 71.181 1.00 43.16 203 MET A N 1
ATOM 1601 C CA . MET A 1 203 ? -44.055 7.749 72.041 1.00 43.16 203 MET A CA 1
ATOM 1602 C C . MET A 1 203 ? -42.946 8.330 72.922 1.00 43.16 203 MET A C 1
ATOM 1604 O O . MET A 1 203 ? -42.425 7.569 73.732 1.00 43.16 203 MET A O 1
ATOM 1608 N N . VAL A 1 204 ? -42.576 9.615 72.844 1.00 40.50 204 VAL A N 1
ATOM 1609 C CA . VAL A 1 204 ? -41.464 10.113 73.682 1.00 40.50 204 VAL A CA 1
ATOM 1610 C C . VAL A 1 204 ? -41.718 11.502 74.286 1.00 40.50 204 VAL A C 1
ATOM 1612 O O . VAL A 1 204 ? -41.584 12.509 73.593 1.00 40.50 204 VAL A O 1
ATOM 1615 N N . PRO A 1 205 ? -42.007 11.576 75.600 1.00 41.66 205 PRO A N 1
ATOM 1616 C CA . PRO A 1 205 ? -41.591 12.668 76.467 1.00 41.66 205 PRO A CA 1
ATOM 1617 C C . PRO A 1 205 ? -40.130 12.475 76.916 1.00 41.66 205 PRO A C 1
ATOM 1619 O O . PRO A 1 205 ? -39.728 11.368 77.256 1.00 41.66 205 PRO A O 1
ATOM 1622 N N . ASN A 1 206 ? -39.379 13.580 76.904 1.00 47.97 206 ASN A N 1
ATOM 1623 C CA . ASN A 1 206 ? -38.115 13.884 77.593 1.00 47.97 206 ASN A CA 1
ATOM 1624 C C . ASN A 1 206 ? -37.230 12.730 78.105 1.00 47.97 206 ASN A C 1
ATOM 1626 O O . ASN A 1 206 ? -37.597 12.024 79.039 1.00 47.97 206 ASN A O 1
ATOM 1630 N N . GLY A 1 207 ? -35.955 12.755 77.701 1.00 46.56 207 GLY A N 1
ATOM 1631 C CA . GLY A 1 207 ? -34.874 12.468 78.648 1.00 46.56 207 GLY A CA 1
ATOM 1632 C C . GLY A 1 207 ? -33.675 11.680 78.123 1.00 46.56 207 GLY A C 1
ATOM 1633 O O . GLY A 1 207 ? -33.790 10.499 77.831 1.00 46.56 207 GLY A O 1
ATOM 1634 N N . VAL A 1 208 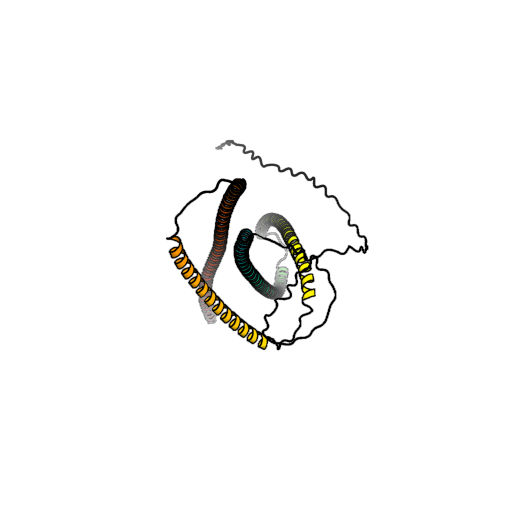? -32.525 12.361 78.187 1.00 51.03 208 VAL A N 1
ATOM 1635 C CA . VAL A 1 208 ? -31.185 11.889 78.594 1.00 51.03 208 VAL A CA 1
ATOM 1636 C C . VAL A 1 208 ? -30.448 10.891 77.670 1.00 51.03 208 VAL A C 1
ATOM 1638 O O . VAL A 1 208 ? -30.961 9.818 77.355 1.00 51.03 208 VAL A O 1
ATOM 1641 N N . PRO A 1 209 ? -29.194 11.208 77.286 1.00 50.28 209 PRO A N 1
ATOM 1642 C CA . PRO A 1 209 ? -28.399 10.420 76.352 1.00 50.28 209 PRO A CA 1
ATOM 1643 C C . PRO A 1 209 ? -27.997 9.066 76.945 1.00 50.28 209 PRO A C 1
ATOM 1645 O O . PRO A 1 209 ? -27.420 8.976 78.030 1.00 50.28 209 PRO A O 1
ATOM 1648 N N . THR A 1 210 ? -28.319 7.988 76.229 1.00 60.59 210 THR A N 1
ATOM 1649 C CA . THR A 1 210 ? -27.996 6.606 76.613 1.00 60.59 210 THR A CA 1
ATOM 1650 C C . THR A 1 210 ? -26.795 6.089 75.826 1.00 60.59 210 THR A C 1
ATOM 1652 O O . THR A 1 210 ? -26.448 6.622 74.781 1.00 60.59 210 THR A O 1
ATOM 1655 N N . LYS A 1 211 ? -26.193 4.992 76.299 1.00 58.19 211 LYS A N 1
ATOM 1656 C CA . LYS A 1 211 ? -25.057 4.242 75.714 1.00 58.19 211 LYS A CA 1
ATOM 1657 C C . LYS A 1 211 ? -25.053 4.095 74.176 1.00 58.19 211 LYS A C 1
ATOM 1659 O O . LYS A 1 211 ? -23.988 4.008 73.578 1.00 58.19 211 LYS A O 1
ATOM 1664 N N . LYS A 1 212 ? -26.229 4.111 73.538 1.00 61.41 212 LYS A N 1
ATOM 1665 C CA . LYS A 1 212 ? -26.390 4.088 72.075 1.00 61.41 212 LYS A CA 1
ATOM 1666 C C . LYS A 1 212 ? -25.888 5.358 71.378 1.00 61.41 212 LYS A C 1
ATOM 1668 O O . LYS A 1 212 ? -25.471 5.273 70.233 1.00 61.41 212 LYS A O 1
ATOM 1673 N N . GLU A 1 213 ? -25.876 6.511 72.045 1.00 61.50 213 GLU A N 1
ATOM 1674 C CA . GLU A 1 213 ? -25.255 7.729 71.507 1.00 61.50 213 GLU A CA 1
ATOM 1675 C C . GLU A 1 213 ? -23.729 7.628 71.452 1.00 61.50 213 GLU A C 1
ATOM 1677 O O . GLU A 1 213 ? -23.133 8.137 70.513 1.00 61.50 213 GLU A O 1
ATOM 1682 N N . GLN A 1 214 ? -23.082 6.927 72.389 1.00 62.78 214 GLN A N 1
ATOM 1683 C CA . GLN A 1 214 ? -21.634 6.689 72.317 1.00 62.78 214 GLN A CA 1
ATOM 1684 C C . GLN A 1 214 ? -21.264 5.739 71.171 1.00 62.78 214 GLN A C 1
ATOM 1686 O O . GLN A 1 214 ? -20.277 5.975 70.481 1.00 62.78 214 GLN A O 1
ATOM 1691 N N . GLU A 1 215 ? -22.075 4.709 70.914 1.00 75.62 215 GLU A N 1
ATOM 1692 C CA . GLU A 1 215 ? -21.921 3.865 69.720 1.00 75.62 215 GLU A CA 1
ATOM 1693 C C . GLU A 1 215 ? -22.188 4.656 68.430 1.00 75.62 215 GLU A C 1
ATOM 1695 O O . GLU A 1 215 ? -21.476 4.481 67.442 1.00 75.62 215 GLU A O 1
ATOM 1700 N N . LEU A 1 216 ? -23.161 5.575 68.447 1.00 78.56 216 LEU A N 1
ATOM 1701 C CA . LEU A 1 216 ? -23.446 6.459 67.317 1.00 78.56 216 LEU A CA 1
ATOM 1702 C C . LEU A 1 216 ? -22.283 7.422 67.040 1.00 78.56 216 LEU A C 1
ATOM 1704 O O . LEU A 1 216 ? -21.941 7.621 65.880 1.00 78.56 216 LEU A O 1
ATOM 1708 N N . ILE A 1 217 ? -21.644 7.964 68.082 1.00 74.75 217 ILE A N 1
ATOM 1709 C CA . ILE A 1 217 ? -20.434 8.792 67.962 1.00 74.75 217 ILE A CA 1
ATOM 1710 C C . ILE A 1 217 ? -19.282 7.970 67.366 1.00 74.75 217 ILE A C 1
ATOM 1712 O O . ILE A 1 217 ? -18.640 8.437 66.429 1.00 74.75 217 ILE A O 1
ATOM 1716 N N . GLY A 1 218 ? -19.074 6.727 67.817 1.00 83.19 218 GLY A N 1
ATOM 1717 C CA . GLY A 1 218 ? -18.045 5.842 67.255 1.00 83.19 218 GLY A CA 1
ATOM 1718 C C . GLY A 1 218 ? -18.277 5.492 65.778 1.00 83.19 218 GLY A C 1
ATOM 1719 O O . GLY A 1 218 ? -17.343 5.508 64.975 1.00 83.19 218 GLY A O 1
ATOM 1720 N N . LEU A 1 219 ? -19.529 5.244 65.382 1.00 89.12 219 LEU A N 1
ATOM 1721 C CA . LEU A 1 219 ? -19.886 5.055 63.972 1.00 89.12 219 LEU A CA 1
ATOM 1722 C C . LEU A 1 219 ? -19.689 6.338 63.156 1.00 89.12 219 LEU A C 1
ATOM 1724 O O . LEU A 1 219 ? -19.234 6.267 62.014 1.00 89.12 219 LEU A O 1
ATOM 1728 N N . LEU A 1 220 ? -19.987 7.506 63.732 1.00 84.38 220 LEU A N 1
ATOM 1729 C CA . LEU A 1 220 ? -19.767 8.797 63.083 1.00 84.38 220 LEU A CA 1
ATOM 1730 C C . LEU A 1 220 ? -18.273 9.029 62.811 1.00 84.38 220 LEU A C 1
ATOM 1732 O O . LEU A 1 220 ? -17.908 9.426 61.707 1.00 84.38 220 LEU A O 1
ATOM 1736 N N . GLU A 1 221 ? -17.410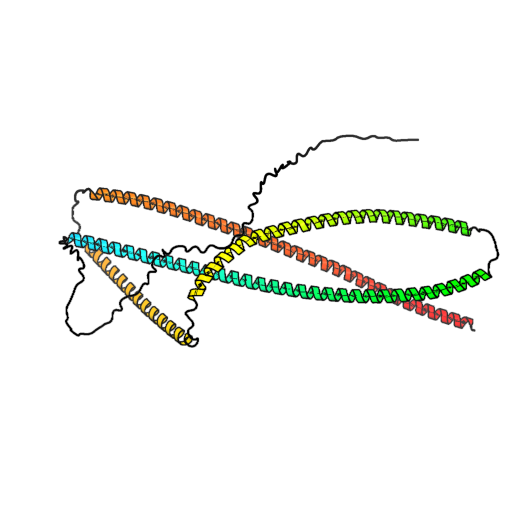 8.731 63.785 1.00 88.50 221 GLU A N 1
ATOM 1737 C CA . GLU A 1 221 ? -15.952 8.809 63.643 1.00 88.50 221 GLU A CA 1
ATOM 1738 C C . GLU A 1 221 ? -15.432 7.836 62.576 1.00 88.50 221 GLU A C 1
ATOM 1740 O O . GLU A 1 221 ? -14.614 8.219 61.737 1.00 88.50 221 GLU A O 1
ATOM 1745 N N . GLN A 1 222 ? -15.951 6.604 62.539 1.00 92.50 222 GLN A N 1
ATOM 1746 C CA . GLN A 1 222 ? -15.584 5.612 61.528 1.00 92.50 222 GLN A CA 1
ATOM 1747 C C . GLN A 1 222 ? -15.993 6.043 60.112 1.00 92.50 222 GLN A C 1
ATOM 1749 O O . GLN A 1 222 ? -15.195 5.932 59.178 1.00 92.50 222 GLN A O 1
ATOM 1754 N N . VAL A 1 223 ? -17.213 6.561 59.943 1.00 91.81 223 VAL A N 1
ATOM 1755 C CA . VAL A 1 223 ? -17.690 7.093 58.657 1.00 91.81 223 VAL A CA 1
ATOM 1756 C C . VAL A 1 223 ? -16.859 8.305 58.238 1.00 91.81 223 VAL A C 1
ATOM 1758 O O . VAL A 1 223 ? -16.483 8.411 57.072 1.00 91.81 223 VAL A O 1
ATOM 1761 N N . ASN A 1 224 ? -16.501 9.181 59.177 1.00 91.44 224 ASN A N 1
ATOM 1762 C CA . ASN A 1 224 ? -15.660 10.339 58.891 1.00 91.44 224 ASN A CA 1
ATOM 1763 C C . ASN A 1 224 ? -14.241 9.923 58.458 1.00 91.44 224 ASN A C 1
ATOM 1765 O O . ASN A 1 224 ? -13.693 10.481 57.511 1.00 91.44 224 ASN A O 1
ATOM 1769 N N . HIS A 1 225 ? -13.671 8.880 59.071 1.00 93.81 225 HIS A N 1
ATOM 1770 C CA . HIS A 1 225 ? -12.378 8.326 58.659 1.00 93.81 225 HIS A CA 1
ATOM 1771 C C . HIS A 1 225 ? -12.423 7.684 57.260 1.00 93.81 225 HIS A C 1
ATOM 1773 O O . HIS A 1 225 ? -11.497 7.844 56.456 1.00 93.81 225 HIS A O 1
ATOM 1779 N N . GLN A 1 226 ? -13.512 6.980 56.931 1.00 92.38 226 GLN A N 1
ATOM 1780 C CA . GLN A 1 226 ? -13.724 6.444 55.583 1.00 92.38 226 GLN A CA 1
ATOM 1781 C C . GLN A 1 226 ? -13.886 7.561 54.549 1.00 92.38 226 GLN A C 1
ATOM 1783 O O . GLN A 1 226 ? -13.298 7.475 53.470 1.00 92.38 226 GLN A O 1
ATOM 1788 N N . LEU A 1 227 ? -14.617 8.627 54.889 1.00 92.00 227 LEU A N 1
ATOM 1789 C CA . LEU A 1 227 ? -14.774 9.802 54.037 1.00 92.00 227 LEU A CA 1
ATOM 1790 C C . LEU A 1 227 ? -13.426 10.486 53.782 1.00 92.00 227 LEU A C 1
ATOM 1792 O O . LEU A 1 227 ? -13.109 10.803 52.639 1.00 92.00 227 LEU A O 1
ATOM 1796 N N . GLU A 1 228 ? -12.597 10.643 54.815 1.00 94.62 228 GLU A N 1
ATOM 1797 C CA . GLU A 1 228 ? -11.260 11.223 54.682 1.00 94.62 228 GLU A CA 1
ATOM 1798 C C . GLU A 1 228 ? -10.344 10.360 53.797 1.00 94.62 228 GLU A C 1
ATOM 1800 O O . GLU A 1 228 ? -9.614 10.877 52.947 1.00 94.62 228 GLU A O 1
ATOM 1805 N N . THR A 1 229 ? -10.410 9.033 53.939 1.00 91.44 229 THR A N 1
ATOM 1806 C CA . THR A 1 229 ? -9.652 8.096 53.094 1.00 91.44 229 THR A CA 1
ATOM 1807 C C . THR A 1 229 ? -10.101 8.182 51.635 1.00 91.44 229 THR A C 1
ATOM 1809 O O . THR A 1 229 ? -9.265 8.312 50.739 1.00 91.44 229 THR A O 1
ATOM 1812 N N . ALA A 1 230 ? -11.414 8.189 51.395 1.00 90.00 230 ALA A N 1
ATOM 1813 C CA . ALA A 1 230 ? -11.983 8.347 50.062 1.00 90.00 230 ALA A CA 1
ATOM 1814 C C . ALA A 1 230 ? -11.617 9.707 49.444 1.00 90.00 230 ALA A C 1
ATOM 1816 O O . ALA A 1 230 ? -11.274 9.776 48.262 1.00 90.00 230 ALA A O 1
ATOM 1817 N N . GLU A 1 231 ? -11.608 10.786 50.234 1.00 92.12 231 GLU A N 1
ATOM 1818 C CA . GLU A 1 231 ? -11.151 12.099 49.777 1.00 92.12 231 GLU A CA 1
ATOM 1819 C C . GLU A 1 231 ? -9.674 12.098 49.379 1.00 92.12 231 GLU A C 1
ATOM 1821 O O . GLU A 1 231 ? -9.328 12.676 48.346 1.00 92.12 231 GLU A O 1
ATOM 1826 N N . ARG A 1 232 ? -8.795 11.452 50.157 1.00 92.81 232 ARG A N 1
ATOM 1827 C CA . ARG A 1 232 ? -7.369 11.337 49.810 1.00 92.81 232 ARG A CA 1
ATOM 1828 C C . ARG A 1 232 ? -7.176 10.564 48.507 1.00 92.81 232 ARG A C 1
ATOM 1830 O O . ARG A 1 232 ? -6.460 11.048 47.631 1.00 92.81 232 ARG A O 1
ATOM 1837 N N . SER A 1 233 ? -7.866 9.436 48.330 1.00 92.81 233 SER A N 1
ATOM 1838 C CA . SER A 1 233 ? -7.845 8.679 47.070 1.00 92.81 233 SER A CA 1
ATOM 1839 C C . SER A 1 233 ? -8.378 9.502 45.894 1.00 92.81 233 SER A C 1
ATOM 1841 O O . SER A 1 233 ? -7.786 9.487 44.816 1.00 92.81 233 SER A O 1
ATOM 1843 N N . ARG A 1 234 ? -9.444 10.289 46.097 1.00 95.62 234 ARG A N 1
ATOM 1844 C CA . ARG A 1 234 ? -9.988 11.196 45.074 1.00 95.62 234 ARG A CA 1
ATOM 1845 C C . ARG A 1 234 ? -8.977 12.269 44.665 1.00 95.62 234 ARG A C 1
ATOM 1847 O O . ARG A 1 234 ? -8.845 12.544 43.476 1.00 95.62 234 ARG A O 1
ATOM 1854 N N . ARG A 1 235 ? -8.253 12.866 45.621 1.00 92.69 235 ARG A N 1
ATOM 1855 C CA . ARG A 1 235 ? -7.200 13.862 45.336 1.00 92.69 235 ARG A CA 1
ATOM 1856 C C . ARG A 1 235 ? -6.032 13.244 44.566 1.00 92.69 235 ARG A C 1
ATOM 1858 O O . ARG A 1 235 ? -5.533 13.868 43.636 1.00 92.69 235 ARG A O 1
ATOM 1865 N N . GLN A 1 236 ? -5.638 12.016 44.907 1.00 93.88 236 GLN A N 1
ATOM 1866 C CA . GLN A 1 236 ? -4.596 11.288 44.180 1.00 93.88 236 GLN A CA 1
ATOM 1867 C C . GLN A 1 236 ? -5.005 11.009 42.725 1.00 93.88 236 GLN A C 1
ATOM 1869 O O . GLN A 1 236 ? -4.266 11.368 41.811 1.00 93.88 236 GLN A O 1
ATOM 1874 N N . LEU A 1 237 ? -6.210 10.468 42.508 1.00 92.81 237 LEU A N 1
ATOM 1875 C CA . LEU A 1 237 ? -6.755 10.245 41.165 1.00 92.81 237 LEU A CA 1
ATOM 1876 C C . LEU A 1 237 ? -6.893 11.553 40.372 1.00 92.81 237 LEU A C 1
ATOM 1878 O O . LEU A 1 237 ? -6.636 11.564 39.173 1.00 92.81 237 LEU A O 1
ATOM 1882 N N . GLY A 1 238 ? -7.244 12.663 41.030 1.00 91.88 238 GLY A N 1
ATOM 1883 C CA . GLY A 1 238 ? -7.263 13.990 40.408 1.00 91.88 238 GLY A CA 1
ATOM 1884 C C . GLY A 1 238 ? -5.900 14.396 39.839 1.00 91.88 238 GLY A C 1
ATOM 1885 O O . GLY A 1 238 ? -5.816 14.794 38.680 1.00 91.88 238 GLY A O 1
ATOM 1886 N N . GLY A 1 239 ? -4.823 14.203 40.608 1.00 90.94 239 GLY A N 1
ATOM 1887 C CA . GLY A 1 239 ? -3.458 14.454 40.134 1.00 90.94 239 GLY A CA 1
ATOM 1888 C C . GLY A 1 239 ? -3.033 13.533 38.981 1.00 90.94 239 GLY A C 1
ATOM 1889 O O . GLY A 1 239 ? -2.330 13.966 38.068 1.00 90.94 239 GLY A O 1
ATOM 1890 N N . ASP A 1 240 ? -3.479 12.275 38.973 1.00 92.12 240 ASP A N 1
ATOM 1891 C CA . ASP A 1 240 ? -3.231 11.348 37.859 1.00 92.12 240 ASP A CA 1
ATOM 1892 C C . ASP A 1 240 ? -3.976 11.761 36.584 1.00 92.12 240 ASP A C 1
ATOM 1894 O O . ASP A 1 240 ? -3.392 11.747 35.499 1.00 92.12 240 ASP A O 1
ATOM 1898 N N . VAL A 1 241 ? -5.233 12.197 36.709 1.00 91.31 241 VAL A N 1
ATOM 1899 C CA . VAL A 1 241 ? -6.028 12.716 35.587 1.00 91.31 241 VAL A CA 1
ATOM 1900 C C . VAL A 1 241 ? -5.399 13.979 35.007 1.00 91.31 241 VAL A C 1
ATOM 1902 O O . VAL A 1 241 ? -5.298 14.090 33.785 1.00 91.31 241 VAL A O 1
ATOM 1905 N N . GLU A 1 242 ? -4.922 14.909 35.836 1.00 95.19 242 GLU A N 1
ATOM 1906 C CA . GLU A 1 242 ? -4.213 16.105 35.362 1.00 95.19 242 GLU A CA 1
ATOM 1907 C C . GLU A 1 242 ? -2.919 15.745 34.620 1.00 95.19 242 GLU A C 1
ATOM 1909 O O . GLU A 1 242 ? -2.665 16.271 33.534 1.00 95.19 242 GLU A O 1
ATOM 1914 N N . ARG A 1 243 ? -2.132 14.791 35.142 1.00 94.31 243 ARG A N 1
ATOM 1915 C CA . ARG A 1 243 ? -0.916 14.297 34.472 1.00 94.31 243 ARG A CA 1
ATOM 1916 C C . ARG A 1 243 ? -1.214 13.647 33.123 1.00 94.31 243 ARG A C 1
ATOM 1918 O O . ARG A 1 243 ? -0.552 13.973 32.138 1.00 94.31 243 ARG A O 1
ATOM 1925 N N . LEU A 1 244 ? -2.214 12.769 33.059 1.00 93.00 244 LEU A N 1
ATOM 1926 C CA . LEU A 1 244 ? -2.637 12.128 31.810 1.00 93.00 244 LEU A CA 1
ATOM 1927 C C . LEU A 1 244 ? -3.201 13.146 30.816 1.00 93.00 244 LEU A C 1
ATOM 1929 O O . LEU A 1 244 ? -2.919 13.059 29.623 1.00 93.00 244 LEU A O 1
ATOM 1933 N N . THR A 1 245 ? -3.938 14.148 31.297 1.00 93.75 245 THR A N 1
ATOM 1934 C CA . THR A 1 245 ? -4.454 15.242 30.462 1.00 93.75 245 THR A CA 1
ATOM 1935 C C . THR A 1 245 ? -3.307 16.060 29.871 1.00 93.75 245 THR A C 1
ATOM 1937 O O . THR A 1 245 ? -3.300 16.312 28.670 1.00 93.75 245 THR A O 1
ATOM 1940 N N . ALA A 1 246 ? -2.289 16.402 30.667 1.00 92.88 246 ALA A N 1
ATOM 1941 C CA . ALA A 1 246 ? -1.096 17.097 30.184 1.00 92.88 246 ALA A CA 1
ATOM 1942 C C . ALA A 1 246 ? -0.256 16.249 29.206 1.00 92.88 246 ALA A C 1
ATOM 1944 O O . ALA A 1 246 ? 0.347 16.782 28.276 1.00 92.88 246 ALA A O 1
ATOM 1945 N N . GLN A 1 247 ? -0.202 14.927 29.390 1.00 95.62 247 GLN A N 1
ATOM 1946 C CA . GLN A 1 247 ? 0.455 14.026 28.439 1.00 95.62 247 GLN A CA 1
ATOM 1947 C C . GLN A 1 247 ? -0.315 13.955 27.117 1.00 95.62 247 GLN A C 1
ATOM 1949 O O . GLN A 1 247 ? 0.288 14.021 26.046 1.00 95.62 247 GLN A O 1
ATOM 1954 N N . ARG A 1 248 ? -1.646 13.861 27.188 1.00 93.25 248 ARG A N 1
ATOM 1955 C CA . ARG A 1 248 ? -2.524 13.849 26.020 1.00 93.25 248 ARG A CA 1
ATOM 1956 C C . ARG A 1 248 ? -2.370 15.125 25.191 1.00 93.25 248 ARG A C 1
ATOM 1958 O O . ARG A 1 248 ? -2.201 15.015 23.984 1.00 93.25 248 ARG A O 1
ATOM 1965 N N . THR A 1 249 ? -2.372 16.304 25.814 1.00 92.88 249 THR A N 1
ATOM 1966 C CA . THR A 1 249 ? -2.226 17.578 25.086 1.00 92.88 249 THR A CA 1
ATOM 1967 C C . THR A 1 249 ? -0.861 17.717 24.409 1.00 92.88 249 THR A C 1
ATOM 1969 O O . THR A 1 249 ? -0.783 18.246 23.303 1.00 92.88 249 THR A O 1
ATOM 1972 N N . ARG A 1 250 ? 0.216 17.195 25.016 1.00 93.00 250 ARG A N 1
ATOM 1973 C CA . ARG A 1 250 ? 1.541 17.127 24.371 1.00 93.00 250 ARG A CA 1
ATOM 1974 C C . ARG A 1 250 ? 1.530 16.231 23.133 1.00 93.00 250 ARG A C 1
ATOM 1976 O O . ARG A 1 250 ? 1.987 16.655 22.080 1.00 93.00 250 ARG A O 1
ATOM 1983 N N . LEU A 1 251 ? 0.961 15.028 23.241 1.00 92.56 251 LEU A N 1
ATOM 1984 C CA . LEU A 1 251 ? 0.864 14.106 22.105 1.00 92.56 251 LEU A CA 1
ATOM 1985 C C . LEU A 1 251 ? -0.042 14.647 20.989 1.00 92.56 251 LEU A C 1
ATOM 1987 O O . LEU A 1 251 ? 0.273 14.468 19.817 1.00 92.56 251 LEU A O 1
ATOM 1991 N N . GLU A 1 252 ? -1.141 15.326 21.328 1.00 91.75 252 GLU A N 1
ATOM 1992 C CA . GLU A 1 252 ? -1.993 16.013 20.346 1.00 91.75 252 GLU A CA 1
ATOM 1993 C C . GLU A 1 252 ? -1.197 17.087 19.582 1.00 91.75 252 GLU A C 1
ATOM 1995 O O . GLU A 1 252 ? -1.234 17.115 18.352 1.00 91.75 252 GLU A O 1
ATOM 2000 N N . HIS A 1 253 ? -0.391 17.893 20.282 1.00 94.19 253 HIS A N 1
ATOM 2001 C CA . HIS A 1 253 ? 0.484 18.884 19.650 1.00 94.19 253 HIS A CA 1
ATOM 2002 C C . HIS A 1 253 ? 1.549 18.256 18.730 1.00 94.19 253 HIS A C 1
ATOM 2004 O O . HIS A 1 253 ? 1.790 18.754 17.624 1.00 94.19 253 HIS A O 1
ATOM 2010 N N . ASP A 1 254 ? 2.159 17.141 19.143 1.00 91.88 254 ASP A N 1
ATOM 2011 C CA . ASP A 1 254 ? 3.127 16.404 18.321 1.00 91.88 254 ASP A CA 1
ATOM 2012 C C . ASP A 1 254 ? 2.472 15.846 17.048 1.00 91.88 254 ASP A C 1
ATOM 2014 O O . ASP A 1 254 ? 3.037 15.944 15.954 1.00 91.88 254 ASP A O 1
ATOM 2018 N N . VAL A 1 255 ? 1.253 15.307 17.162 1.00 91.75 255 VAL A N 1
ATOM 2019 C CA . VAL A 1 255 ? 0.469 14.815 16.019 1.00 91.75 255 VAL A CA 1
ATOM 2020 C C . VAL A 1 255 ? 0.152 15.944 15.042 1.00 91.75 255 VAL A C 1
ATOM 2022 O O . VAL A 1 255 ? 0.321 15.761 13.836 1.00 91.75 255 VAL A O 1
ATOM 2025 N N . ASP A 1 256 ? -0.267 17.111 15.523 1.00 91.31 256 ASP A N 1
ATOM 2026 C CA . ASP A 1 256 ? -0.575 18.253 14.656 1.00 91.31 256 ASP A CA 1
ATOM 2027 C C . ASP A 1 256 ? 0.681 18.828 13.982 1.00 91.31 256 ASP A C 1
ATOM 2029 O O . ASP A 1 256 ? 0.659 19.190 12.799 1.00 91.31 256 ASP A O 1
ATOM 2033 N N . THR A 1 257 ? 1.818 18.805 14.681 1.00 93.81 257 THR A N 1
ATOM 2034 C CA . THR A 1 257 ? 3.126 19.149 14.107 1.00 93.81 257 THR A CA 1
ATOM 2035 C C . THR A 1 257 ? 3.520 18.171 12.997 1.00 93.81 257 THR A C 1
ATOM 2037 O O . THR A 1 257 ? 3.951 18.588 11.918 1.00 93.81 257 THR A O 1
ATOM 2040 N N . LEU A 1 258 ? 3.345 16.863 13.217 1.00 90.88 258 LEU A N 1
ATOM 2041 C CA . LEU A 1 258 ? 3.623 15.834 12.210 1.00 90.88 258 LEU A CA 1
ATOM 2042 C C . LEU A 1 258 ? 2.674 15.922 11.011 1.00 90.88 258 LEU A C 1
ATOM 2044 O O . LEU A 1 258 ? 3.131 15.792 9.877 1.00 90.88 258 LEU A O 1
ATOM 2048 N N . LYS A 1 259 ? 1.383 16.201 11.227 1.00 93.06 259 LYS A N 1
ATOM 2049 C CA . LYS A 1 259 ? 0.421 16.451 10.141 1.00 93.06 259 LYS A CA 1
ATOM 2050 C C . LYS A 1 259 ? 0.831 17.651 9.294 1.00 93.06 259 LYS A C 1
ATOM 2052 O O . LYS A 1 259 ? 0.787 17.564 8.071 1.00 93.06 259 LYS A O 1
ATOM 2057 N N . SER A 1 260 ? 1.281 18.733 9.927 1.00 89.12 260 SER A N 1
ATOM 2058 C CA . SER A 1 260 ? 1.754 19.929 9.222 1.00 89.12 260 SER A CA 1
ATOM 2059 C C . SER A 1 260 ? 2.999 19.626 8.380 1.00 89.12 260 SER A C 1
ATOM 2061 O O . SER A 1 260 ? 3.052 19.991 7.209 1.00 89.12 260 SER A O 1
ATOM 2063 N N . LYS A 1 261 ? 3.965 18.869 8.925 1.00 92.75 261 LYS A N 1
ATOM 2064 C CA . LYS A 1 261 ? 5.141 18.389 8.170 1.00 92.75 261 LYS A CA 1
ATOM 2065 C C . LYS A 1 261 ? 4.764 17.453 7.018 1.00 92.75 261 LYS A C 1
ATOM 2067 O O . LYS A 1 261 ? 5.383 17.492 5.961 1.00 92.75 261 LYS A O 1
ATOM 2072 N N . LEU A 1 262 ? 3.758 16.601 7.201 1.00 89.06 262 LEU A N 1
ATOM 2073 C CA . LEU A 1 262 ? 3.274 15.726 6.135 1.00 89.06 262 LEU A CA 1
ATOM 2074 C C . LEU A 1 262 ? 2.614 16.533 5.009 1.00 89.06 262 LEU A C 1
ATOM 2076 O O . LEU A 1 262 ? 2.852 16.242 3.839 1.00 89.06 262 LEU A O 1
ATOM 2080 N N . ALA A 1 263 ? 1.833 17.558 5.357 1.00 87.88 263 ALA A N 1
ATOM 2081 C CA . ALA A 1 263 ? 1.204 18.452 4.392 1.00 87.88 263 ALA A CA 1
ATOM 2082 C C . ALA A 1 263 ? 2.246 19.216 3.558 1.00 87.88 263 ALA A C 1
ATOM 2084 O O . ALA A 1 263 ? 2.116 19.266 2.338 1.00 87.88 263 ALA A O 1
ATOM 2085 N N . THR A 1 264 ? 3.321 19.727 4.171 1.00 86.19 264 THR A N 1
ATOM 2086 C CA . THR A 1 264 ? 4.397 20.402 3.421 1.00 86.19 264 THR A CA 1
ATOM 2087 C C . THR A 1 264 ? 5.158 19.444 2.503 1.00 86.19 264 THR A C 1
ATOM 2089 O O . THR A 1 264 ? 5.457 19.792 1.364 1.00 86.19 264 THR A O 1
ATOM 2092 N N . VAL A 1 265 ? 5.414 18.204 2.937 1.00 84.25 265 VAL A N 1
ATOM 2093 C CA . VAL A 1 265 ? 6.026 17.175 2.075 1.00 84.25 265 VAL A CA 1
ATOM 2094 C C . VAL A 1 265 ? 5.112 16.810 0.901 1.00 84.25 265 VAL A C 1
ATOM 2096 O O . VAL A 1 265 ? 5.593 16.646 -0.220 1.00 84.25 265 VAL A O 1
ATOM 2099 N N . GLN A 1 266 ? 3.799 16.703 1.125 1.00 80.06 266 GLN A N 1
ATOM 2100 C CA . GLN A 1 266 ? 2.837 16.470 0.046 1.00 80.06 266 GLN A CA 1
ATOM 2101 C C . GLN A 1 266 ? 2.786 17.647 -0.931 1.00 80.06 266 GLN A C 1
ATOM 2103 O O . GLN A 1 266 ? 2.828 17.415 -2.137 1.00 80.06 266 GLN A O 1
ATOM 2108 N N . GLN A 1 267 ? 2.786 18.883 -0.430 1.00 77.81 267 GLN A N 1
ATOM 2109 C CA . GLN A 1 267 ? 2.798 20.092 -1.252 1.00 77.81 267 GLN A CA 1
ATOM 2110 C C . GLN A 1 267 ? 4.053 20.169 -2.137 1.00 77.81 267 GLN A C 1
ATOM 2112 O O . GLN A 1 267 ? 3.943 20.360 -3.351 1.00 77.81 267 GLN A O 1
ATOM 2117 N N . ASN A 1 268 ? 5.229 19.899 -1.562 1.00 73.81 268 ASN A N 1
ATOM 2118 C CA . ASN A 1 268 ? 6.502 19.848 -2.290 1.00 73.81 268 ASN A CA 1
ATOM 2119 C C . ASN A 1 268 ? 6.545 18.728 -3.342 1.00 73.81 268 ASN A C 1
ATOM 2121 O O . ASN A 1 268 ? 7.290 18.821 -4.313 1.00 73.81 268 ASN A O 1
ATOM 2125 N N . LYS A 1 269 ? 5.757 17.660 -3.167 1.00 74.12 269 LYS A N 1
ATOM 2126 C CA . LYS A 1 269 ? 5.620 16.586 -4.159 1.00 74.12 269 LYS A CA 1
ATOM 2127 C C . LYS A 1 269 ? 4.637 16.947 -5.273 1.00 74.12 269 LYS A C 1
ATOM 2129 O O . LYS A 1 269 ? 4.834 16.517 -6.405 1.00 74.12 269 LYS A O 1
ATOM 2134 N N . THR A 1 270 ? 3.591 17.717 -4.978 1.00 65.62 270 THR A N 1
ATOM 2135 C CA . THR A 1 270 ? 2.597 18.127 -5.978 1.00 65.62 270 THR A CA 1
ATOM 2136 C C . THR A 1 270 ? 3.086 19.241 -6.897 1.00 65.62 270 THR A C 1
ATOM 2138 O O . THR A 1 270 ? 2.767 19.177 -8.075 1.00 65.62 270 THR A O 1
ATOM 2141 N N . GLU A 1 271 ? 3.905 20.192 -6.430 1.00 62.94 271 GLU A N 1
ATOM 2142 C CA . GLU A 1 271 ? 4.447 21.270 -7.284 1.00 62.94 271 GLU A CA 1
ATOM 2143 C C . GLU A 1 271 ? 5.200 20.801 -8.548 1.00 62.94 271 GLU A C 1
ATOM 2145 O O . GLU A 1 271 ? 4.938 21.336 -9.630 1.00 62.94 271 GLU A O 1
ATOM 2150 N N . PRO A 1 272 ? 6.119 19.815 -8.492 1.00 59.19 272 PRO A N 1
ATOM 2151 C CA . PRO A 1 272 ? 6.765 19.320 -9.704 1.00 59.19 272 PRO A CA 1
ATOM 2152 C C . PRO A 1 272 ? 5.793 18.545 -10.604 1.00 59.19 272 PRO A C 1
ATOM 2154 O O . PRO A 1 272 ? 5.961 18.561 -11.820 1.00 59.19 272 PRO A O 1
ATOM 2157 N N . ILE A 1 273 ? 4.751 17.918 -10.043 1.00 57.62 273 ILE A N 1
ATOM 2158 C CA . ILE A 1 273 ? 3.745 17.174 -10.817 1.00 57.62 273 ILE A CA 1
ATOM 2159 C C . ILE A 1 273 ? 2.826 18.139 -11.574 1.00 57.62 273 ILE A C 1
ATOM 2161 O O . ILE A 1 273 ? 2.629 17.947 -12.769 1.00 57.62 273 ILE A O 1
ATOM 2165 N N . THR A 1 274 ? 2.344 19.218 -10.949 1.00 60.31 274 THR A N 1
ATOM 2166 C CA . THR A 1 274 ? 1.539 20.238 -11.643 1.00 60.31 274 THR A CA 1
ATOM 2167 C C . THR A 1 274 ? 2.343 21.025 -12.676 1.00 60.31 274 THR A C 1
ATOM 2169 O O . THR A 1 274 ? 1.782 21.391 -13.706 1.00 60.31 274 THR A O 1
ATOM 2172 N N . ARG A 1 275 ? 3.655 21.236 -12.482 1.00 64.56 275 ARG A N 1
ATOM 2173 C CA . ARG A 1 275 ? 4.527 21.791 -13.540 1.00 64.56 275 ARG A CA 1
ATOM 2174 C C . ARG A 1 275 ? 4.644 20.864 -14.751 1.00 64.56 275 ARG A C 1
ATOM 2176 O O . ARG A 1 275 ? 4.593 21.344 -15.879 1.00 64.56 275 ARG A O 1
ATOM 2183 N N . VAL A 1 276 ? 4.769 19.553 -14.536 1.00 61.12 276 VAL A N 1
ATOM 2184 C CA . VAL A 1 276 ? 4.797 18.562 -15.627 1.00 61.12 276 VAL A CA 1
ATOM 2185 C C . VAL A 1 276 ? 3.432 18.467 -16.320 1.00 61.12 276 VAL A C 1
ATOM 2187 O O . VAL A 1 276 ? 3.372 18.383 -17.543 1.00 61.12 276 VAL A O 1
ATOM 2190 N N . GLU A 1 277 ? 2.330 18.563 -15.576 1.00 65.38 277 GLU A N 1
ATOM 2191 C CA . GLU A 1 277 ? 0.973 18.553 -16.138 1.00 65.38 277 GLU A CA 1
ATOM 2192 C C . GLU A 1 277 ? 0.655 19.826 -16.941 1.00 65.38 277 GLU A C 1
ATOM 2194 O O . GLU A 1 277 ? 0.046 19.744 -18.007 1.00 65.38 277 GLU A O 1
ATOM 2199 N N . GLN A 1 278 ? 1.121 21.000 -16.497 1.00 62.72 278 GLN A N 1
ATOM 2200 C CA . GLN A 1 278 ? 0.997 22.251 -17.256 1.00 62.72 278 GLN A CA 1
ATOM 2201 C C . GLN A 1 278 ? 1.826 22.242 -18.549 1.00 62.72 278 GLN A C 1
ATOM 2203 O O . GLN A 1 278 ? 1.361 22.766 -19.561 1.00 62.72 278 GLN A O 1
ATOM 2208 N N . LEU A 1 279 ? 3.004 21.605 -18.551 1.00 57.78 279 LEU A N 1
ATOM 2209 C CA . LEU A 1 279 ? 3.793 21.390 -19.772 1.00 57.78 279 LEU A CA 1
ATOM 2210 C C . LEU A 1 279 ? 3.121 20.382 -20.721 1.00 57.78 279 LEU A C 1
ATOM 2212 O O . LEU A 1 279 ? 3.121 20.591 -21.928 1.00 57.78 279 LEU A O 1
ATOM 2216 N N . GLY A 1 280 ? 2.465 19.344 -20.193 1.00 54.00 280 GLY A N 1
ATOM 2217 C CA . GLY A 1 280 ? 1.692 18.399 -21.009 1.00 54.00 280 GLY A CA 1
ATOM 2218 C C . GLY A 1 280 ? 0.389 18.977 -21.583 1.00 54.00 280 GLY A C 1
ATOM 2219 O O . GLY A 1 280 ? -0.096 18.514 -22.616 1.00 54.00 280 GLY A O 1
ATOM 2220 N N . LEU A 1 281 ? -0.203 19.993 -20.946 1.00 53.66 281 LEU A N 1
ATOM 2221 C CA . LEU A 1 281 ? -1.414 20.659 -21.443 1.00 53.66 281 LEU A CA 1
ATOM 2222 C C . LEU A 1 281 ? -1.128 21.653 -22.580 1.00 53.66 281 LEU A C 1
ATOM 2224 O O . LEU A 1 281 ? -1.959 21.766 -23.482 1.00 53.66 281 LEU A O 1
ATOM 2228 N N . SER A 1 282 ? 0.037 22.314 -22.597 1.00 54.03 282 SER A N 1
ATOM 2229 C CA . SER A 1 282 ? 0.438 23.138 -23.750 1.00 54.03 282 SER A CA 1
ATOM 2230 C C . SER A 1 282 ? 0.753 22.282 -24.986 1.00 54.03 282 SER A C 1
ATOM 2232 O O . SER A 1 282 ? 0.456 22.691 -26.106 1.00 54.03 282 SER A O 1
ATOM 2234 N N . GLU A 1 283 ? 1.242 21.055 -24.784 1.00 51.81 283 GLU A N 1
ATOM 2235 C CA . GLU A 1 283 ? 1.498 20.070 -25.845 1.00 51.81 283 GLU A CA 1
ATOM 2236 C C . GLU A 1 283 ? 0.206 19.426 -26.390 1.00 51.81 283 GLU A C 1
ATOM 2238 O O . GLU A 1 283 ? 0.120 19.057 -27.558 1.00 51.81 283 GLU A O 1
ATOM 2243 N N . LYS A 1 284 ? -0.857 19.339 -25.578 1.00 53.28 284 LYS A N 1
ATOM 2244 C CA . LYS A 1 284 ? -2.178 18.879 -26.045 1.00 53.28 284 LYS A CA 1
ATOM 2245 C C . LYS A 1 284 ? -2.964 19.954 -26.793 1.00 53.28 284 LYS A C 1
ATOM 2247 O O . LYS A 1 284 ? -3.725 19.619 -27.697 1.00 53.28 284 LYS A O 1
ATOM 2252 N N . GLN A 1 285 ? -2.780 21.235 -26.472 1.00 52.84 285 GLN A N 1
ATOM 2253 C CA . GLN A 1 285 ? -3.420 22.322 -27.224 1.00 52.84 285 GLN A CA 1
ATOM 2254 C C . GLN A 1 285 ? -2.864 22.477 -28.648 1.00 52.84 285 GLN A C 1
ATOM 2256 O O . GLN A 1 285 ? -3.617 22.875 -29.535 1.00 52.84 285 GLN A O 1
ATOM 2261 N N . SER A 1 286 ? -1.605 22.102 -28.903 1.00 50.75 286 SER A N 1
ATOM 2262 C CA . SER A 1 286 ? -1.061 22.034 -30.268 1.00 50.75 286 SER A CA 1
ATOM 2263 C C . SER A 1 286 ? -1.563 20.817 -31.058 1.00 50.75 286 SER A C 1
ATOM 2265 O O . SER A 1 286 ? -1.623 20.876 -32.283 1.00 50.75 286 SER A O 1
ATOM 2267 N N . PHE A 1 287 ? -1.993 19.747 -30.381 1.00 39.94 287 PHE A N 1
ATOM 2268 C CA . PHE A 1 287 ? -2.536 18.544 -31.020 1.00 39.94 287 PHE A CA 1
ATOM 2269 C C . PHE A 1 287 ? -4.026 18.678 -31.397 1.00 39.94 287 PHE A C 1
ATOM 2271 O O . PHE A 1 287 ? -4.437 18.266 -32.479 1.00 39.94 287 PHE A O 1
ATOM 2278 N N . VAL A 1 288 ? -4.838 19.341 -30.564 1.00 42.91 288 VAL A N 1
ATOM 2279 C CA . VAL A 1 288 ? -6.293 19.493 -30.798 1.00 42.91 288 VAL A CA 1
ATOM 2280 C C . VAL A 1 288 ? -6.627 20.411 -31.991 1.00 42.91 288 VAL A C 1
ATOM 2282 O O . VAL A 1 288 ? -7.699 20.284 -32.581 1.00 42.91 288 VAL A O 1
ATOM 2285 N N . MET A 1 289 ? -5.706 21.280 -32.427 1.00 40.00 289 MET A N 1
ATOM 2286 C CA . MET A 1 289 ? -5.891 22.062 -33.662 1.00 40.00 289 MET A CA 1
ATOM 2287 C C . MET A 1 289 ? -5.709 21.253 -34.958 1.00 40.00 289 MET A C 1
ATOM 2289 O O . MET A 1 289 ? -6.108 21.740 -36.010 1.00 40.00 289 MET A O 1
ATOM 2293 N N . VAL A 1 290 ? -5.157 20.035 -34.907 1.00 48.47 290 VAL A N 1
ATOM 2294 C CA . VAL A 1 290 ? -4.971 19.174 -36.095 1.00 48.47 290 VAL A CA 1
ATOM 2295 C C . VAL A 1 290 ? -6.109 18.155 -36.246 1.00 48.47 290 VAL A C 1
ATOM 2297 O O . VAL A 1 290 ? -6.403 17.696 -37.345 1.00 48.47 290 VAL A O 1
ATOM 2300 N N . GLU A 1 291 ? -6.812 17.835 -35.160 1.00 39.53 291 GLU A N 1
ATOM 2301 C CA . GLU A 1 291 ? -7.815 16.761 -35.133 1.00 39.53 291 GLU A CA 1
ATOM 2302 C C . GLU A 1 291 ? -9.227 17.210 -35.564 1.00 39.53 291 GLU A C 1
ATOM 2304 O O . GLU A 1 291 ? -10.139 16.395 -35.681 1.00 39.53 291 GLU A O 1
ATOM 2309 N N . SER A 1 292 ? -9.418 18.505 -35.841 1.00 43.62 292 SER A N 1
ATOM 2310 C CA . SER A 1 292 ? -10.726 19.065 -36.222 1.00 43.62 292 SER A CA 1
ATOM 2311 C C . SER A 1 292 ? -11.074 18.923 -37.716 1.00 43.62 292 SER A C 1
ATOM 2313 O O . SER A 1 292 ? -12.213 19.196 -38.083 1.00 43.62 292 SER A O 1
ATOM 2315 N N . ASP A 1 293 ? -10.150 18.447 -38.562 1.00 39.78 293 ASP A N 1
ATOM 2316 C CA . ASP A 1 293 ? -10.340 18.374 -40.026 1.00 39.78 293 ASP A CA 1
ATOM 2317 C C . ASP A 1 293 ? -10.604 16.958 -40.583 1.00 39.78 293 ASP A C 1
ATOM 2319 O O . ASP A 1 293 ? -10.727 16.778 -41.794 1.00 39.78 293 ASP A O 1
ATOM 2323 N N . LEU A 1 294 ? -10.747 15.932 -39.736 1.00 43.19 294 LEU A N 1
ATOM 2324 C CA . LEU A 1 294 ? -10.961 14.546 -40.184 1.00 43.19 294 LEU A CA 1
ATOM 2325 C C . LEU A 1 294 ? -12.132 13.877 -39.456 1.00 43.19 294 LEU A C 1
ATOM 2327 O O . LEU A 1 294 ? -11.970 12.978 -38.637 1.00 43.19 294 LEU A O 1
ATOM 2331 N N . GLN A 1 295 ? -13.348 14.282 -39.818 1.00 39.50 295 GLN A N 1
ATOM 2332 C CA . GLN A 1 295 ? -14.556 13.488 -39.581 1.00 39.50 295 GLN A CA 1
ATOM 2333 C C . GLN A 1 295 ? -15.107 12.992 -40.918 1.00 39.50 295 GLN A C 1
ATOM 2335 O O . GLN A 1 295 ? -15.802 13.710 -41.633 1.00 39.50 295 GLN A O 1
ATOM 2340 N N . LEU A 1 296 ? -14.789 11.736 -41.248 1.00 48.34 296 LEU A N 1
ATOM 2341 C CA . LEU A 1 296 ? -15.417 10.983 -42.335 1.00 48.34 296 LEU A CA 1
ATOM 2342 C C . LEU A 1 296 ? -16.361 9.901 -41.779 1.00 48.34 296 LEU A C 1
ATOM 2344 O O . LEU A 1 296 ? -16.179 9.443 -40.649 1.00 48.34 296 LEU A O 1
ATOM 2348 N N . PRO A 1 297 ? -17.389 9.494 -42.549 1.00 44.16 297 PRO A N 1
ATOM 2349 C CA . PRO A 1 297 ? -18.542 8.763 -42.040 1.00 44.16 297 PRO A CA 1
ATOM 2350 C C . PRO A 1 297 ? -18.263 7.269 -41.845 1.00 44.16 297 PRO A C 1
ATOM 2352 O O . PRO A 1 297 ? -17.588 6.616 -42.645 1.00 44.16 297 PRO A O 1
ATOM 2355 N N . SER A 1 298 ? -18.878 6.733 -40.793 1.00 44.41 298 SER A N 1
ATOM 2356 C CA . SER A 1 298 ? -18.615 5.434 -40.164 1.00 44.41 298 SER A CA 1
ATOM 2357 C C . SER A 1 298 ? -18.989 4.178 -40.975 1.00 44.41 298 SER A C 1
ATOM 2359 O O . SER A 1 298 ? -18.823 3.074 -40.462 1.00 44.41 298 SER A O 1
ATOM 2361 N N . ASP A 1 299 ? -19.413 4.305 -42.235 1.00 44.41 299 ASP A N 1
ATOM 2362 C CA . ASP A 1 299 ? -19.815 3.163 -43.078 1.00 44.41 299 ASP A CA 1
ATOM 2363 C C . ASP A 1 299 ? -18.713 2.686 -44.051 1.00 44.41 299 ASP A C 1
ATOM 2365 O O . ASP A 1 299 ? -18.895 1.710 -44.777 1.00 44.41 299 ASP A O 1
ATOM 2369 N N . SER A 1 300 ? -17.530 3.317 -44.034 1.00 47.31 300 SER A N 1
ATOM 2370 C CA . SER A 1 300 ? -16.408 2.986 -44.940 1.00 47.31 300 SER A CA 1
ATOM 2371 C C . SER A 1 300 ? -15.417 1.949 -44.380 1.00 47.31 300 SER A C 1
ATOM 2373 O O . SER A 1 300 ? -14.585 1.426 -45.120 1.00 47.31 300 SER A O 1
ATOM 2375 N N . LEU A 1 301 ? -15.498 1.614 -43.086 1.00 48.38 301 LEU A N 1
ATOM 2376 C CA . LEU A 1 301 ? -14.524 0.743 -42.406 1.00 48.38 301 LEU A CA 1
ATOM 2377 C C . LEU A 1 301 ? -14.537 -0.713 -42.898 1.00 48.38 301 LEU A C 1
ATOM 2379 O O . LEU A 1 301 ? -13.493 -1.357 -42.913 1.00 48.38 301 LEU A O 1
ATOM 2383 N N . SER A 1 302 ? -15.678 -1.211 -43.385 1.00 52.34 302 SER A N 1
ATOM 2384 C CA . SER A 1 302 ? -15.765 -2.580 -43.922 1.00 52.34 302 SER A CA 1
ATOM 2385 C C . SER A 1 302 ? -15.098 -2.741 -45.296 1.00 52.34 302 SER A C 1
ATOM 2387 O O . SER A 1 302 ? -14.647 -3.831 -45.640 1.00 52.34 302 SER A O 1
ATOM 2389 N N . ILE A 1 303 ? -14.989 -1.660 -46.075 1.00 54.91 303 ILE A N 1
ATOM 2390 C CA . ILE A 1 303 ? -14.336 -1.671 -47.394 1.00 54.91 303 ILE A CA 1
ATOM 2391 C C . ILE A 1 303 ? -12.814 -1.562 -47.231 1.00 54.91 303 ILE A C 1
ATOM 2393 O O . ILE A 1 303 ? -12.066 -2.222 -47.954 1.00 54.91 303 ILE A O 1
ATOM 2397 N N . ILE A 1 304 ? -12.356 -0.791 -46.241 1.00 58.06 304 ILE A N 1
ATOM 2398 C CA . ILE A 1 304 ? -10.929 -0.563 -45.980 1.00 58.06 304 ILE A CA 1
ATOM 2399 C C . ILE A 1 304 ? -10.253 -1.831 -45.443 1.00 58.06 304 ILE A C 1
ATOM 2401 O O . ILE A 1 304 ? -9.157 -2.161 -45.890 1.00 58.06 304 ILE A O 1
ATOM 2405 N N . GLU A 1 305 ? -10.906 -2.602 -44.566 1.00 59.94 305 GLU A N 1
ATOM 2406 C CA . GLU A 1 305 ? -10.334 -3.866 -44.070 1.00 59.94 305 GLU A CA 1
ATOM 2407 C C . GLU A 1 305 ? -10.140 -4.906 -45.186 1.00 59.94 305 GLU A C 1
ATOM 2409 O O . GLU A 1 305 ? -9.125 -5.606 -45.216 1.00 59.94 305 GLU A O 1
ATOM 2414 N N . VAL A 1 306 ? -11.062 -4.971 -46.154 1.00 70.50 306 VAL A N 1
ATOM 2415 C CA . VAL A 1 306 ? -10.947 -5.883 -47.306 1.00 70.50 306 VAL A CA 1
ATOM 2416 C C . VAL A 1 306 ? -9.860 -5.417 -48.280 1.00 70.50 306 VAL A C 1
ATOM 2418 O O . VAL A 1 306 ? -9.097 -6.245 -48.784 1.00 70.50 306 VAL A O 1
ATOM 2421 N N . GLN A 1 307 ? -9.734 -4.106 -48.508 1.00 69.81 307 GLN A N 1
ATOM 2422 C CA . GLN A 1 307 ? -8.672 -3.545 -49.350 1.00 69.81 307 GLN A CA 1
ATOM 2423 C C . GLN A 1 307 ? -7.283 -3.726 -48.725 1.00 69.81 307 GLN A C 1
ATOM 2425 O O . GLN A 1 307 ? -6.367 -4.176 -49.412 1.00 69.81 307 GLN A O 1
ATOM 2430 N N . HIS A 1 308 ? -7.138 -3.496 -47.416 1.00 74.94 308 HIS A N 1
ATOM 2431 C CA . HIS A 1 308 ? -5.883 -3.735 -46.700 1.00 74.94 308 HIS A CA 1
ATOM 2432 C C . HIS A 1 308 ? -5.489 -5.215 -46.724 1.00 74.94 308 HIS A C 1
ATOM 2434 O O . HIS A 1 308 ? -4.322 -5.540 -46.939 1.00 74.94 308 HIS A O 1
ATOM 2440 N N . ALA A 1 309 ? -6.444 -6.135 -46.564 1.00 76.75 309 ALA A N 1
ATOM 2441 C CA . ALA A 1 309 ? -6.160 -7.566 -46.650 1.00 76.75 309 ALA A CA 1
ATOM 2442 C C . ALA A 1 309 ? -5.677 -7.986 -48.054 1.00 76.75 309 ALA A C 1
ATOM 2444 O O . ALA A 1 309 ? -4.752 -8.794 -48.169 1.00 76.75 309 ALA A O 1
ATOM 2445 N N . GLN A 1 310 ? -6.253 -7.418 -49.121 1.00 81.94 310 GLN A N 1
ATOM 2446 C CA . GLN A 1 310 ? -5.784 -7.647 -50.493 1.00 81.94 310 GLN A CA 1
ATOM 2447 C C . GLN A 1 310 ? -4.397 -7.053 -50.749 1.00 81.94 310 GLN A C 1
ATOM 2449 O O . GLN A 1 310 ? -3.567 -7.696 -51.393 1.00 81.94 310 GLN A O 1
ATOM 2454 N N . GLU A 1 311 ? -4.121 -5.857 -50.235 1.00 84.00 311 GLU A N 1
ATOM 2455 C CA . GLU A 1 311 ? -2.825 -5.203 -50.406 1.00 84.00 311 GLU A CA 1
ATOM 2456 C C . GLU A 1 311 ? -1.714 -5.942 -49.652 1.00 84.00 311 GLU A C 1
ATOM 2458 O O . GLU A 1 311 ? -0.643 -6.182 -50.207 1.00 84.00 311 GLU A O 1
ATOM 2463 N N . VAL A 1 312 ? -1.996 -6.435 -48.442 1.00 83.56 312 VAL A N 1
ATOM 2464 C CA . VAL A 1 312 ? -1.075 -7.298 -47.687 1.00 83.56 312 VAL A CA 1
ATOM 2465 C C . VAL A 1 312 ? -0.809 -8.612 -48.428 1.00 83.56 312 VAL A C 1
ATOM 2467 O O . VAL A 1 312 ? 0.335 -9.066 -48.475 1.00 83.56 312 VAL A O 1
ATOM 2470 N N . ALA A 1 313 ? -1.828 -9.222 -49.042 1.00 86.00 313 ALA A N 1
ATOM 2471 C CA . ALA A 1 313 ? -1.645 -10.435 -49.840 1.00 86.00 313 ALA A CA 1
ATOM 2472 C C . ALA A 1 313 ? -0.780 -10.182 -51.087 1.00 86.00 313 ALA A C 1
ATOM 2474 O O . ALA A 1 313 ? 0.083 -11.000 -51.411 1.00 86.00 313 ALA A O 1
ATOM 2475 N N . LYS A 1 314 ? -0.964 -9.033 -51.747 1.00 89.81 314 LYS A N 1
ATOM 2476 C CA . LYS A 1 314 ? -0.157 -8.624 -52.900 1.00 89.81 314 LYS A CA 1
ATOM 2477 C C . LYS A 1 314 ? 1.298 -8.361 -52.509 1.00 89.81 314 LYS A C 1
ATOM 2479 O O . LYS A 1 314 ? 2.193 -8.952 -53.100 1.00 89.81 314 LYS A O 1
ATOM 2484 N N . LEU A 1 315 ? 1.534 -7.573 -51.457 1.00 88.75 315 LEU A N 1
ATOM 2485 C CA . LEU A 1 315 ? 2.881 -7.294 -50.947 1.00 88.75 315 LEU A CA 1
ATOM 2486 C C . LEU A 1 315 ? 3.617 -8.570 -50.526 1.00 88.75 315 LEU A C 1
ATOM 2488 O O . LEU A 1 315 ? 4.832 -8.665 -50.678 1.00 88.75 315 LEU A O 1
ATOM 2492 N N . LYS A 1 316 ? 2.888 -9.570 -50.020 1.00 89.56 316 LYS A N 1
ATOM 2493 C CA . LYS A 1 316 ? 3.462 -10.874 -49.688 1.00 89.56 316 LYS A CA 1
ATOM 2494 C C . LYS A 1 316 ? 3.885 -11.657 -50.935 1.00 89.56 316 LYS A C 1
ATOM 2496 O O . LYS A 1 316 ? 4.975 -12.215 -50.938 1.00 89.56 316 LYS A O 1
ATOM 2501 N N . SER A 1 317 ? 3.072 -11.645 -51.993 1.00 90.44 317 SER A N 1
ATOM 2502 C CA . SER A 1 317 ? 3.435 -12.247 -53.285 1.00 90.44 317 SER A CA 1
ATOM 2503 C C . SER A 1 317 ? 4.667 -11.575 -53.900 1.00 90.44 317 SER A C 1
ATOM 2505 O O . SER A 1 317 ? 5.575 -12.266 -54.355 1.00 90.44 317 SER A O 1
ATOM 2507 N N . ASP A 1 318 ? 4.728 -10.241 -53.864 1.00 89.38 318 ASP A N 1
ATOM 2508 C CA . ASP A 1 318 ? 5.862 -9.475 -54.394 1.00 89.38 318 ASP A CA 1
ATOM 2509 C C . ASP A 1 318 ? 7.145 -9.746 -53.583 1.00 89.38 318 ASP A C 1
ATOM 2511 O O . ASP A 1 318 ? 8.241 -9.831 -54.140 1.00 89.38 318 ASP A O 1
ATOM 2515 N N . LEU A 1 319 ? 7.022 -9.933 -52.262 1.00 90.69 319 LEU A N 1
ATOM 2516 C CA . LEU A 1 319 ? 8.141 -10.309 -51.395 1.00 90.69 319 LEU A CA 1
ATOM 2517 C C . LEU A 1 319 ? 8.678 -11.707 -51.728 1.00 90.69 319 LEU A C 1
ATOM 2519 O O . LEU A 1 319 ? 9.895 -11.888 -51.780 1.00 90.69 319 LEU A O 1
ATOM 2523 N N . ASP A 1 320 ? 7.796 -12.676 -51.970 1.00 89.62 320 ASP A N 1
ATOM 2524 C CA . ASP A 1 320 ? 8.189 -14.037 -52.343 1.00 89.62 320 ASP A CA 1
ATOM 2525 C C . ASP A 1 320 ? 8.886 -14.055 -53.722 1.00 89.62 320 ASP A C 1
ATOM 2527 O O . ASP A 1 320 ? 9.898 -14.739 -53.904 1.00 89.62 320 ASP A O 1
ATOM 2531 N N . GLU A 1 321 ? 8.424 -13.240 -54.679 1.00 90.19 321 GLU A N 1
ATOM 2532 C CA . GLU A 1 321 ? 9.068 -13.078 -55.991 1.00 90.19 321 GLU A CA 1
ATOM 2533 C C . GLU A 1 321 ? 10.452 -12.413 -55.880 1.00 90.19 321 GLU A C 1
ATOM 2535 O O . GLU A 1 321 ? 11.431 -12.885 -56.468 1.00 90.19 321 GLU A O 1
ATOM 2540 N N . GLN A 1 322 ? 10.575 -11.366 -55.058 1.00 88.44 322 GLN A N 1
ATOM 2541 C CA . GLN A 1 322 ? 11.857 -10.720 -54.755 1.00 88.44 322 GLN A CA 1
ATOM 2542 C C . GLN A 1 322 ? 12.841 -11.702 -54.103 1.00 88.44 322 GLN A C 1
ATOM 2544 O O . GLN A 1 322 ? 14.016 -11.747 -54.475 1.00 88.44 322 GLN A O 1
ATOM 2549 N N . GLN A 1 323 ? 12.376 -12.536 -53.168 1.00 86.31 323 GLN A N 1
ATOM 2550 C CA . GLN A 1 323 ? 13.205 -13.567 -52.539 1.00 86.31 323 GLN A CA 1
ATOM 2551 C C . GLN A 1 323 ? 13.683 -14.619 -53.550 1.00 86.31 323 GLN A C 1
ATOM 2553 O O . GLN A 1 323 ? 14.853 -15.012 -53.514 1.00 86.31 323 GLN A O 1
ATOM 2558 N N . ALA A 1 324 ? 12.827 -15.031 -54.490 1.00 89.12 324 ALA A N 1
ATOM 2559 C CA . ALA A 1 324 ? 13.210 -15.942 -55.567 1.00 89.12 324 ALA A CA 1
ATOM 2560 C C . ALA A 1 324 ? 14.266 -15.325 -56.506 1.00 89.12 324 ALA A C 1
ATOM 2562 O O . ALA A 1 324 ? 15.232 -15.998 -56.886 1.00 89.12 324 ALA A O 1
ATOM 2563 N N . LEU A 1 325 ? 14.142 -14.033 -56.831 1.00 91.31 325 LEU A N 1
ATOM 2564 C CA . LEU A 1 325 ? 15.117 -13.316 -57.657 1.00 91.31 325 LEU A CA 1
ATOM 2565 C C . LEU A 1 325 ? 16.485 -13.211 -56.966 1.00 91.31 325 LEU A C 1
ATOM 2567 O O . LEU A 1 325 ? 17.518 -13.469 -57.590 1.00 91.31 325 LEU A O 1
ATOM 2571 N N . VAL A 1 326 ? 16.500 -12.887 -55.670 1.00 87.00 326 VAL A N 1
ATOM 2572 C CA . VAL A 1 326 ? 17.730 -12.834 -54.864 1.00 87.00 326 VAL A CA 1
ATOM 2573 C C . VAL A 1 326 ? 18.407 -14.204 -54.815 1.00 87.00 326 VAL A C 1
ATOM 2575 O O . VAL A 1 326 ? 19.618 -14.292 -55.022 1.00 87.00 326 VAL A O 1
ATOM 2578 N N . ALA A 1 327 ? 17.644 -15.284 -54.623 1.00 87.56 327 ALA A N 1
ATOM 2579 C CA . ALA A 1 327 ? 18.187 -16.641 -54.650 1.00 87.56 327 ALA A CA 1
ATOM 25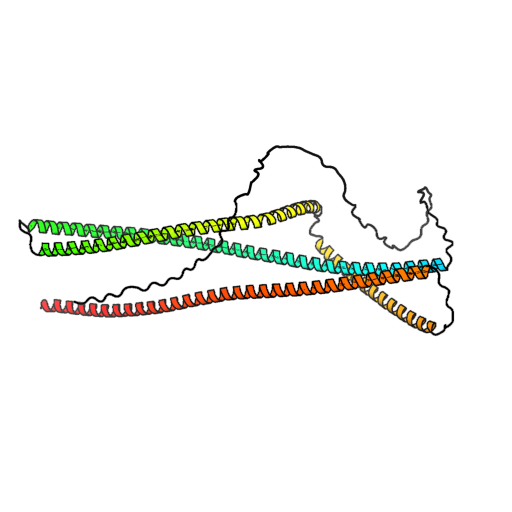80 C C . ALA A 1 327 ? 18.833 -16.982 -56.009 1.00 87.56 327 ALA A C 1
ATOM 2582 O O . ALA A 1 327 ? 19.926 -17.553 -56.048 1.00 87.56 327 ALA A O 1
ATOM 2583 N N . SER A 1 328 ? 18.212 -16.569 -57.120 1.00 90.38 328 SER A N 1
ATOM 2584 C CA . SER A 1 328 ? 18.771 -16.734 -58.469 1.00 90.38 328 SER A CA 1
ATOM 2585 C C . SER A 1 328 ? 20.065 -15.931 -58.675 1.00 90.38 328 SER A C 1
ATOM 2587 O O . SER A 1 328 ? 21.032 -16.449 -59.234 1.00 90.38 328 SER A O 1
ATOM 2589 N N . LEU A 1 329 ? 20.127 -14.680 -58.207 1.00 86.75 329 LEU A N 1
ATOM 2590 C CA . LEU A 1 329 ? 21.330 -13.838 -58.300 1.00 86.75 329 LEU A CA 1
ATOM 2591 C C . LEU A 1 329 ? 22.495 -14.394 -57.474 1.00 86.75 329 LEU A C 1
ATOM 2593 O O . LEU A 1 329 ? 23.629 -14.415 -57.951 1.00 86.75 329 LEU A O 1
ATOM 2597 N N . ILE A 1 330 ? 22.222 -14.906 -56.270 1.00 84.44 330 ILE A N 1
ATOM 2598 C CA . ILE A 1 330 ? 23.229 -15.588 -55.444 1.00 84.44 330 ILE A CA 1
ATOM 2599 C C . ILE A 1 330 ? 23.801 -16.799 -56.190 1.00 84.44 330 ILE A C 1
ATOM 2601 O O . ILE A 1 330 ? 25.011 -17.026 -56.158 1.00 84.44 330 ILE A O 1
ATOM 2605 N N . GLN A 1 331 ? 22.957 -17.561 -56.890 1.00 83.75 331 GLN A N 1
ATOM 2606 C CA . GLN A 1 331 ? 23.415 -18.695 -57.687 1.00 83.75 331 GLN A CA 1
ATOM 2607 C C . GLN A 1 331 ? 24.275 -18.245 -58.879 1.00 83.75 331 GLN A C 1
ATOM 2609 O O . GLN A 1 331 ? 25.342 -18.810 -59.104 1.00 83.75 331 GLN A O 1
ATOM 2614 N N . GLN A 1 332 ? 23.880 -17.178 -59.582 1.00 83.50 332 GLN A N 1
ATOM 2615 C CA . GLN A 1 332 ? 24.683 -16.612 -60.673 1.00 83.50 332 GLN A CA 1
ATOM 2616 C C . GLN A 1 332 ? 26.049 -16.103 -60.201 1.00 83.50 332 GLN A C 1
ATOM 2618 O O . GLN A 1 332 ? 27.039 -16.294 -60.906 1.00 83.50 332 GLN A O 1
ATOM 2623 N N . LEU A 1 333 ? 26.126 -15.479 -59.021 1.00 79.38 333 LEU A N 1
ATOM 2624 C CA . LEU A 1 333 ? 27.395 -15.040 -58.438 1.00 79.38 333 LEU A CA 1
ATOM 2625 C C . LEU A 1 333 ? 28.293 -16.233 -58.095 1.00 79.38 333 LEU A C 1
ATOM 2627 O O . LEU A 1 333 ? 29.458 -16.231 -58.484 1.00 79.38 333 LEU A O 1
ATOM 2631 N N . LYS A 1 334 ? 27.742 -17.296 -57.495 1.00 82.62 334 LYS A N 1
ATOM 2632 C CA . LYS A 1 334 ? 28.487 -18.543 -57.243 1.00 82.62 334 LYS A CA 1
ATOM 2633 C C . LYS A 1 334 ? 29.032 -19.172 -58.527 1.00 82.62 334 LYS A C 1
ATOM 2635 O O . LYS A 1 334 ? 30.183 -19.615 -58.546 1.00 82.62 334 LYS A O 1
ATOM 2640 N N . ASP A 1 335 ? 28.242 -19.178 -59.599 1.00 77.44 335 ASP A N 1
ATOM 2641 C CA . ASP A 1 335 ? 28.654 -19.692 -60.911 1.00 77.44 335 ASP A CA 1
ATOM 2642 C C . ASP A 1 335 ? 29.728 -18.799 -61.568 1.00 77.44 335 ASP A C 1
ATOM 2644 O O . ASP A 1 335 ? 30.609 -19.277 -62.291 1.00 77.44 335 ASP A O 1
ATOM 2648 N N . ARG A 1 336 ? 29.687 -17.482 -61.316 1.00 77.50 336 ARG A N 1
ATOM 2649 C CA . ARG A 1 336 ? 30.712 -16.530 -61.769 1.00 77.50 336 ARG A CA 1
ATOM 2650 C C . ARG A 1 336 ? 32.020 -16.702 -61.006 1.00 77.50 336 ARG A C 1
ATOM 2652 O O . ARG A 1 336 ? 33.076 -16.690 -61.634 1.00 77.50 336 ARG A O 1
ATOM 2659 N N . ASP A 1 337 ? 31.955 -16.907 -59.697 1.00 76.69 337 ASP A N 1
ATOM 2660 C CA . ASP A 1 337 ? 33.130 -17.108 -58.850 1.00 76.69 337 ASP A CA 1
ATOM 2661 C C . ASP A 1 337 ? 33.828 -18.432 -59.176 1.00 76.69 337 ASP A C 1
ATOM 2663 O O . ASP A 1 337 ? 35.050 -18.467 -59.319 1.00 76.69 337 ASP A O 1
ATOM 2667 N N . THR A 1 338 ? 33.072 -19.505 -59.437 1.00 71.94 338 THR A N 1
ATOM 2668 C CA . THR A 1 338 ? 33.653 -20.768 -59.933 1.00 71.94 338 THR A CA 1
ATOM 2669 C C . THR A 1 338 ? 34.313 -20.609 -61.306 1.00 71.94 338 THR A C 1
ATOM 2671 O O . THR A 1 338 ? 35.376 -21.187 -61.543 1.00 71.94 338 THR A O 1
ATOM 2674 N N . LYS A 1 339 ? 33.761 -19.771 -62.196 1.00 70.88 339 LYS A N 1
ATOM 2675 C CA . LYS A 1 339 ? 34.408 -19.430 -63.475 1.00 70.88 339 LYS A CA 1
ATOM 2676 C C . LYS A 1 339 ? 35.654 -18.560 -63.294 1.00 70.88 339 LYS A C 1
ATOM 2678 O O . LYS A 1 339 ? 36.657 -18.831 -63.948 1.00 70.88 339 LYS A O 1
ATOM 2683 N N . MET A 1 340 ? 35.653 -17.570 -62.400 1.00 60.84 340 MET A N 1
ATOM 2684 C CA . MET A 1 340 ? 36.841 -16.741 -62.151 1.00 60.84 340 MET A CA 1
ATOM 2685 C C . MET A 1 340 ? 37.986 -17.534 -61.514 1.00 60.84 340 MET A C 1
ATOM 2687 O O . MET A 1 340 ? 39.133 -17.356 -61.914 1.00 60.84 340 MET A O 1
ATOM 2691 N N . VAL A 1 341 ? 37.690 -18.469 -60.606 1.00 60.50 341 VAL A N 1
ATOM 2692 C CA . VAL A 1 341 ? 38.702 -19.373 -60.029 1.00 60.50 341 VAL A CA 1
ATOM 2693 C C . VAL A 1 341 ? 39.325 -20.278 -61.103 1.00 60.50 341 VAL A C 1
ATOM 2695 O O . VAL A 1 341 ? 40.516 -20.571 -61.042 1.00 60.50 341 VAL A O 1
ATOM 2698 N N . SER A 1 342 ? 38.573 -20.652 -62.146 1.00 54.59 342 SER A N 1
ATOM 2699 C CA . SER A 1 342 ? 39.131 -21.389 -63.292 1.00 54.59 342 SER A CA 1
ATOM 2700 C C . SER A 1 342 ? 40.005 -20.535 -64.227 1.00 54.59 342 SER A C 1
ATOM 2702 O O . SER A 1 342 ? 40.890 -21.077 -64.880 1.00 54.59 342 SER A O 1
ATOM 2704 N N . VAL A 1 343 ? 39.812 -19.208 -64.254 1.00 51.50 343 VAL A N 1
ATOM 2705 C CA . VAL A 1 343 ? 40.603 -18.260 -65.067 1.00 51.50 343 VAL A CA 1
ATOM 2706 C C . VAL A 1 343 ? 41.874 -17.805 -64.332 1.00 51.50 343 VAL A C 1
ATOM 2708 O O . VAL A 1 343 ? 42.916 -17.616 -64.963 1.00 51.50 343 VAL A O 1
ATOM 2711 N N . ALA A 1 344 ? 41.830 -17.706 -62.999 1.00 48.00 344 ALA A N 1
ATOM 2712 C CA . ALA A 1 344 ? 42.961 -17.292 -62.162 1.00 48.00 344 ALA A CA 1
ATOM 2713 C C . ALA A 1 344 ? 44.119 -18.313 -62.107 1.00 48.00 344 ALA A C 1
ATOM 2715 O O . ALA A 1 344 ? 45.247 -17.936 -61.803 1.00 48.00 344 ALA A O 1
ATOM 2716 N N . ASN A 1 345 ? 43.889 -19.578 -62.476 1.00 46.34 345 ASN A N 1
ATOM 2717 C CA . ASN A 1 345 ? 44.931 -20.616 -62.524 1.00 46.34 345 ASN A CA 1
ATOM 2718 C C . ASN A 1 345 ? 45.781 -20.608 -63.816 1.00 46.34 345 ASN A C 1
ATOM 2720 O O . ASN A 1 345 ? 46.550 -21.540 -64.044 1.00 46.34 345 ASN A O 1
ATOM 2724 N N . SER A 1 346 ? 45.660 -19.584 -64.672 1.00 45.19 346 SER A N 1
ATOM 2725 C CA . SER A 1 346 ? 46.326 -19.543 -65.990 1.00 45.19 346 SER A CA 1
ATOM 2726 C C . SER A 1 346 ? 47.124 -18.271 -66.311 1.00 45.19 346 SER A C 1
ATOM 2728 O O . SER A 1 346 ? 47.518 -18.078 -67.459 1.00 45.19 346 SER A O 1
ATOM 2730 N N . SER A 1 347 ? 47.442 -17.418 -65.335 1.00 42.44 347 SER A N 1
ATOM 2731 C CA . SER A 1 347 ? 48.274 -16.234 -65.607 1.00 42.44 347 SER A CA 1
ATOM 2732 C C . SER A 1 347 ? 49.133 -15.811 -64.413 1.00 42.44 347 SER A C 1
ATOM 2734 O O . SER A 1 347 ? 48.843 -14.824 -63.740 1.00 42.44 347 SER A O 1
ATOM 2736 N N . GLU A 1 348 ? 50.227 -16.536 -64.179 1.00 38.41 348 GLU A N 1
ATOM 2737 C CA . GLU A 1 348 ? 51.387 -16.022 -63.444 1.00 38.41 348 GLU A CA 1
ATOM 2738 C C . GLU A 1 348 ? 52.376 -15.378 -64.426 1.00 38.41 348 GLU A C 1
ATOM 2740 O O . GLU A 1 348 ? 53.004 -16.082 -65.215 1.00 38.41 348 GLU A O 1
ATOM 2745 N N . ALA A 1 349 ? 52.563 -14.054 -64.352 1.00 34.03 349 ALA A N 1
ATOM 2746 C CA . ALA A 1 349 ? 53.851 -13.408 -64.635 1.00 34.03 349 ALA A CA 1
ATOM 2747 C C . ALA A 1 349 ? 53.841 -11.887 -64.368 1.00 34.03 349 ALA A C 1
ATOM 2749 O O . ALA A 1 349 ? 53.096 -11.169 -65.018 1.00 34.03 349 ALA A O 1
ATOM 2750 N N . LYS A 1 350 ? 54.779 -11.459 -63.494 1.00 34.16 350 LYS A N 1
ATOM 2751 C CA . LYS A 1 350 ? 55.712 -10.295 -63.581 1.00 34.16 350 LYS A CA 1
ATOM 2752 C C . LYS A 1 350 ? 55.083 -8.906 -63.854 1.00 34.16 350 LYS A C 1
ATOM 2754 O O . LYS A 1 350 ? 54.408 -8.726 -64.847 1.00 34.16 350 LYS A O 1
ATOM 2759 N N . THR A 1 351 ? 55.283 -7.840 -63.074 1.00 38.56 351 THR A N 1
ATOM 2760 C CA . THR A 1 351 ? 56.507 -7.188 -62.540 1.00 38.56 351 THR A CA 1
ATOM 2761 C C . THR A 1 351 ? 56.090 -6.036 -61.591 1.00 38.56 351 THR A C 1
ATOM 2763 O O . THR A 1 351 ? 54.965 -5.558 -61.718 1.00 38.56 351 THR A O 1
ATOM 2766 N N . PRO A 1 352 ? 56.965 -5.523 -60.699 1.00 50.25 352 PRO A N 1
ATOM 2767 C CA . PRO A 1 352 ? 56.629 -4.445 -59.761 1.00 50.25 352 PRO A CA 1
ATOM 2768 C C . PRO A 1 352 ? 56.897 -3.043 -60.351 1.00 50.25 352 PRO A C 1
ATOM 2770 O O . PRO A 1 352 ? 57.954 -2.862 -60.963 1.00 50.25 352 PRO A O 1
ATOM 2773 N N . PRO A 1 353 ? 56.039 -2.026 -60.125 1.00 44.16 353 PRO A N 1
ATOM 2774 C CA . PRO A 1 353 ? 56.403 -0.648 -60.402 1.00 44.16 353 PRO A CA 1
ATOM 2775 C C . PRO A 1 353 ? 56.735 0.146 -59.132 1.00 44.16 353 PR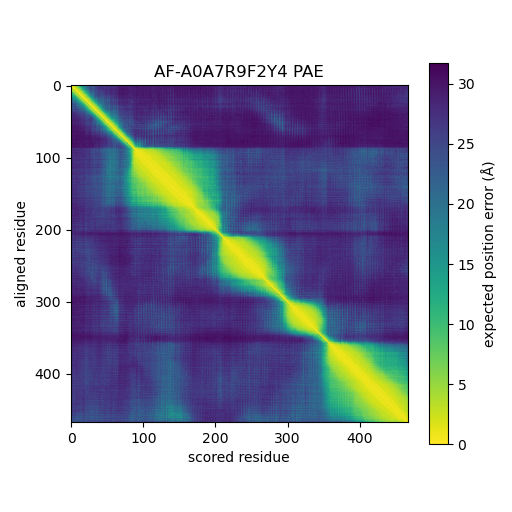O A C 1
ATOM 2777 O O . PRO A 1 353 ? 56.102 0.062 -58.084 1.00 44.16 353 PRO A O 1
ATOM 2780 N N . SER A 1 354 ? 57.800 0.914 -59.313 1.00 38.72 354 SER A N 1
ATOM 2781 C CA . SER A 1 354 ? 58.326 2.033 -58.545 1.00 38.72 354 SER A CA 1
ATOM 2782 C C . SER A 1 354 ? 57.287 2.900 -57.815 1.00 38.72 354 SER A C 1
ATOM 2784 O O . SER A 1 354 ? 56.308 3.349 -58.403 1.00 38.72 354 SER A O 1
ATOM 2786 N N . TYR A 1 355 ? 57.589 3.197 -56.548 1.00 42.69 355 TYR A N 1
ATOM 2787 C CA . TYR A 1 355 ? 56.810 4.013 -55.616 1.00 42.69 355 TYR A CA 1
ATOM 2788 C C . TYR A 1 355 ? 56.681 5.481 -56.061 1.00 42.69 355 TYR A C 1
ATOM 2790 O O . TYR A 1 355 ? 57.680 6.160 -56.306 1.00 42.69 355 TYR A O 1
ATOM 2798 N N . SER A 1 356 ? 55.434 5.955 -56.095 1.00 51.69 356 SER A N 1
ATOM 2799 C CA . SER A 1 356 ? 54.998 7.352 -56.206 1.00 51.69 356 SER A CA 1
ATOM 2800 C C . SER A 1 356 ? 54.515 7.845 -54.834 1.00 51.69 356 SER A C 1
ATOM 2802 O O . SER A 1 356 ? 54.076 7.055 -53.998 1.00 51.69 356 SER A O 1
ATOM 2804 N N . SER A 1 357 ? 54.585 9.160 -54.615 1.00 54.00 357 SER A N 1
ATOM 2805 C CA . SER A 1 357 ? 54.142 9.914 -53.429 1.00 54.00 357 SER A CA 1
ATOM 2806 C C . SER A 1 357 ? 52.743 9.549 -52.891 1.00 54.00 357 SER A C 1
ATOM 2808 O O . SER A 1 357 ? 52.446 9.831 -51.731 1.00 54.00 357 SER A O 1
ATOM 2810 N N . GLU A 1 358 ? 51.889 8.928 -53.703 1.00 56.78 358 GLU A N 1
ATOM 2811 C CA . GLU A 1 358 ? 50.545 8.457 -53.339 1.00 56.78 358 GLU A CA 1
ATOM 2812 C C . GLU A 1 358 ? 50.553 7.220 -52.424 1.00 56.78 358 GLU A C 1
ATOM 2814 O O . GLU A 1 358 ? 49.659 7.050 -51.596 1.00 56.78 358 GLU A O 1
ATOM 2819 N N . ASP A 1 359 ? 51.593 6.382 -52.478 1.00 65.19 359 ASP A N 1
ATOM 2820 C CA . ASP A 1 359 ? 51.702 5.232 -51.568 1.00 65.19 359 ASP A CA 1
ATOM 2821 C C . ASP A 1 359 ? 52.004 5.685 -50.127 1.00 65.19 359 ASP A C 1
ATOM 2823 O O . ASP A 1 359 ? 51.651 5.027 -49.146 1.00 65.19 359 ASP A O 1
ATOM 2827 N N . GLN A 1 360 ? 52.613 6.863 -49.970 1.00 66.94 360 GLN A N 1
ATOM 2828 C CA . GLN A 1 360 ? 52.894 7.440 -48.659 1.00 66.94 360 GLN A CA 1
ATOM 2829 C C . GLN A 1 360 ? 51.632 8.009 -47.996 1.00 66.94 360 GLN A C 1
ATOM 2831 O O . GLN A 1 360 ? 51.442 7.804 -46.793 1.00 66.94 360 GLN A O 1
ATOM 2836 N N . THR A 1 361 ? 50.750 8.663 -48.759 1.00 74.44 361 THR A N 1
ATOM 2837 C CA . THR A 1 361 ? 49.441 9.124 -48.267 1.00 74.44 361 THR A CA 1
ATOM 2838 C C . THR A 1 361 ? 48.513 7.951 -47.974 1.00 74.44 361 THR A C 1
ATOM 2840 O O . THR A 1 361 ? 47.882 7.935 -46.918 1.00 74.44 361 THR A O 1
ATOM 2843 N N . LEU A 1 362 ? 48.499 6.908 -48.812 1.00 77.06 362 LEU A N 1
ATOM 2844 C CA . LEU A 1 362 ? 47.717 5.697 -48.550 1.00 77.06 362 LEU A CA 1
ATOM 2845 C C . LEU A 1 362 ? 48.167 5.000 -47.254 1.00 77.06 362 LEU A C 1
ATOM 2847 O O . LEU A 1 362 ? 47.341 4.638 -46.415 1.00 77.06 362 LEU A O 1
ATOM 2851 N N . ARG A 1 363 ? 49.482 4.890 -47.023 1.00 75.06 363 ARG A N 1
ATOM 2852 C CA . ARG A 1 363 ? 50.036 4.353 -45.766 1.00 75.06 363 ARG A CA 1
ATOM 2853 C C . ARG A 1 363 ? 49.708 5.210 -44.547 1.00 75.06 363 ARG A C 1
ATOM 2855 O O . ARG A 1 363 ? 49.531 4.660 -43.460 1.00 75.06 363 ARG A O 1
ATOM 2862 N N . GLN A 1 364 ? 49.658 6.535 -44.688 1.00 80.19 364 GLN A N 1
ATOM 2863 C CA . GLN A 1 364 ? 49.228 7.421 -43.603 1.00 80.19 364 GLN A CA 1
ATOM 2864 C C . GLN A 1 364 ? 47.741 7.236 -43.292 1.00 80.19 364 GLN A C 1
ATOM 2866 O O . GLN A 1 364 ? 47.403 7.038 -42.126 1.00 80.19 364 GLN A O 1
ATOM 2871 N N . ASN A 1 365 ? 46.887 7.176 -44.314 1.00 82.81 365 ASN A N 1
ATOM 2872 C CA . ASN A 1 365 ? 45.455 6.927 -44.155 1.00 82.81 365 ASN A CA 1
ATOM 2873 C C . ASN A 1 365 ? 45.183 5.571 -43.489 1.00 82.81 365 ASN A C 1
ATOM 2875 O O . ASN A 1 365 ? 44.377 5.498 -42.566 1.00 82.81 365 ASN A O 1
ATOM 2879 N N . PHE A 1 366 ? 45.909 4.514 -43.872 1.00 87.31 366 PHE A N 1
ATOM 2880 C CA . PHE A 1 366 ? 45.813 3.208 -43.211 1.00 87.31 366 PHE A CA 1
ATOM 2881 C C . PHE A 1 366 ? 46.197 3.272 -41.729 1.00 87.31 366 PHE A C 1
ATOM 2883 O O . PHE A 1 366 ? 45.485 2.727 -40.890 1.00 87.31 366 PHE A O 1
ATOM 2890 N N . LYS A 1 367 ? 47.277 3.985 -41.382 1.00 89.19 367 LYS A N 1
ATOM 2891 C CA . LYS A 1 367 ? 47.677 4.179 -39.977 1.00 89.19 367 LYS A CA 1
ATOM 2892 C C . LYS A 1 367 ? 46.653 4.987 -39.182 1.00 89.19 367 LYS A C 1
ATOM 2894 O O . LYS A 1 367 ? 46.469 4.743 -37.991 1.00 89.19 367 LYS A O 1
ATOM 2899 N N . GLU A 1 368 ? 46.010 5.975 -39.795 1.00 89.50 368 GLU A N 1
ATOM 2900 C CA . GLU A 1 368 ? 44.931 6.726 -39.151 1.00 89.50 368 GLU A CA 1
ATOM 2901 C C . GLU A 1 368 ? 43.672 5.882 -38.966 1.00 89.50 368 GLU A C 1
ATOM 2903 O O . GLU A 1 368 ? 43.053 5.941 -37.903 1.00 89.50 368 GLU A O 1
ATOM 2908 N N . LEU A 1 369 ? 43.317 5.073 -39.963 1.00 90.00 369 LEU A N 1
ATOM 2909 C CA . LEU A 1 369 ? 42.178 4.167 -39.894 1.00 90.00 369 LEU A CA 1
ATOM 2910 C C . LEU A 1 369 ? 42.387 3.095 -38.822 1.00 90.00 369 LEU A C 1
ATOM 2912 O O . LEU A 1 369 ? 41.488 2.847 -38.025 1.00 90.00 369 LEU A O 1
ATOM 2916 N N . GLU A 1 370 ? 43.594 2.543 -38.724 1.00 88.88 370 GLU A N 1
ATOM 2917 C CA . GLU A 1 370 ? 43.979 1.604 -37.671 1.00 88.88 370 GLU A CA 1
ATOM 2918 C C . GLU A 1 370 ? 43.851 2.242 -36.274 1.00 88.88 370 GLU A C 1
ATOM 2920 O O . GLU A 1 370 ? 43.259 1.658 -35.367 1.00 88.88 370 GLU A O 1
ATOM 2925 N N . LYS A 1 371 ? 44.300 3.493 -36.098 1.00 94.06 371 LYS A N 1
ATOM 2926 C CA . LYS A 1 371 ? 44.093 4.235 -34.840 1.00 94.06 371 LYS A CA 1
ATOM 2927 C C . LYS A 1 371 ? 42.613 4.459 -34.526 1.00 94.06 371 LYS A C 1
ATOM 2929 O O . LYS A 1 371 ? 42.229 4.368 -33.361 1.00 94.06 371 LYS A O 1
ATOM 2934 N N . LYS A 1 372 ? 41.792 4.783 -35.531 1.00 92.81 372 LYS A N 1
ATOM 2935 C CA . LYS A 1 372 ? 40.338 4.947 -35.362 1.00 92.81 372 LYS A CA 1
ATOM 2936 C C . LYS A 1 372 ? 39.680 3.626 -34.969 1.00 92.81 372 LYS A C 1
ATOM 2938 O O . LYS A 1 372 ? 38.857 3.628 -34.062 1.00 92.81 372 LYS A O 1
ATOM 2943 N N . TYR A 1 373 ? 40.092 2.519 -35.583 1.00 94.94 373 TYR A N 1
ATOM 2944 C CA . TYR A 1 373 ? 39.617 1.181 -35.250 1.00 94.94 373 TYR A CA 1
ATOM 2945 C C . TYR A 1 373 ? 39.919 0.818 -33.791 1.00 94.94 373 TYR A C 1
ATOM 2947 O O . TYR A 1 373 ? 39.003 0.454 -33.061 1.00 94.94 373 TYR A O 1
ATOM 2955 N N . TYR A 1 374 ? 41.159 1.004 -33.321 1.00 95.44 374 TYR A N 1
ATOM 2956 C CA . TYR A 1 374 ? 41.502 0.712 -31.923 1.00 95.44 374 TYR A CA 1
ATOM 2957 C C . TYR A 1 374 ? 40.760 1.603 -30.920 1.00 95.44 374 TYR A C 1
ATOM 2959 O O . T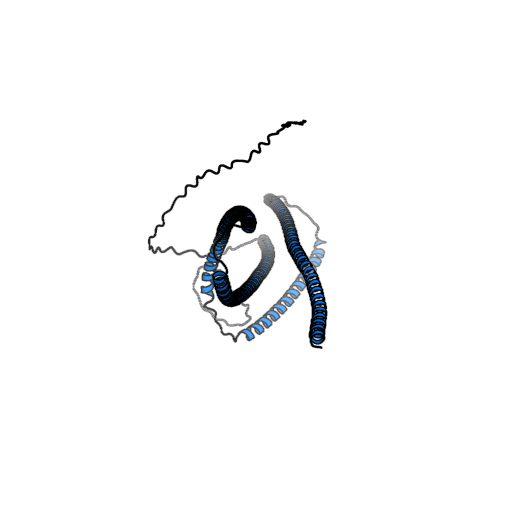YR A 1 374 ? 40.381 1.126 -29.853 1.00 95.44 374 TYR A O 1
ATOM 2967 N N . ARG A 1 375 ? 40.514 2.879 -31.253 1.00 93.88 375 ARG A N 1
ATOM 2968 C CA . ARG A 1 375 ? 39.662 3.748 -30.422 1.00 93.88 375 ARG A CA 1
ATOM 2969 C C . ARG A 1 375 ? 38.233 3.228 -30.361 1.00 93.88 375 ARG A C 1
ATOM 2971 O O . ARG A 1 375 ? 37.718 3.043 -29.270 1.00 93.88 375 ARG A O 1
ATOM 2978 N N . LEU A 1 376 ? 37.638 2.919 -31.512 1.00 94.94 376 LEU A N 1
ATOM 2979 C CA . LEU A 1 376 ? 36.276 2.395 -31.575 1.00 94.94 376 LEU A CA 1
ATOM 2980 C C . LEU A 1 376 ? 36.140 1.066 -30.820 1.00 94.94 376 LEU A C 1
ATOM 2982 O O . LEU A 1 376 ? 35.153 0.852 -30.123 1.00 94.94 376 LEU A O 1
ATOM 2986 N N . GLN A 1 377 ? 37.140 0.189 -30.921 1.00 94.56 377 GLN A N 1
ATOM 2987 C CA . GLN A 1 377 ? 37.184 -1.058 -30.164 1.00 94.56 377 GLN A CA 1
ATOM 2988 C C . GLN A 1 377 ? 37.253 -0.798 -28.649 1.00 94.56 377 GLN A C 1
ATOM 2990 O O . GLN A 1 377 ? 36.492 -1.401 -27.897 1.00 94.56 377 GLN A O 1
ATOM 2995 N N . SER A 1 378 ? 38.111 0.124 -28.205 1.00 95.75 378 SER A N 1
ATOM 2996 C CA . SER A 1 378 ? 38.207 0.525 -26.794 1.00 95.75 378 SER A CA 1
ATOM 2997 C C . SER A 1 378 ? 36.902 1.137 -26.270 1.00 95.75 378 SER A C 1
ATOM 2999 O O . SER A 1 378 ? 36.486 0.848 -25.146 1.00 95.75 378 SER A O 1
ATOM 3001 N N . ASP A 1 379 ? 36.242 1.974 -27.071 1.00 94.06 379 ASP A N 1
ATOM 3002 C CA . ASP A 1 379 ? 34.959 2.586 -26.716 1.00 94.06 379 ASP A CA 1
ATOM 3003 C C . ASP A 1 379 ? 33.870 1.509 -26.602 1.00 94.06 379 ASP A C 1
ATOM 3005 O O . ASP A 1 379 ? 33.100 1.490 -25.643 1.00 94.06 379 ASP A O 1
ATOM 3009 N N . TYR A 1 380 ? 33.847 0.547 -27.530 1.00 93.69 380 TYR A N 1
ATOM 3010 C CA . TYR A 1 380 ? 32.927 -0.589 -27.487 1.00 93.69 380 TYR A CA 1
ATOM 3011 C C . TYR A 1 380 ? 33.135 -1.470 -26.246 1.00 93.69 380 TYR A C 1
ATOM 3013 O O . TYR A 1 380 ? 32.163 -1.850 -25.594 1.00 93.69 380 TYR A O 1
ATOM 3021 N N . GLU A 1 381 ? 34.385 -1.763 -25.879 1.00 95.81 381 GLU A N 1
ATOM 3022 C CA . GLU A 1 381 ? 34.712 -2.493 -24.647 1.00 95.81 381 GLU A CA 1
ATOM 3023 C C . GLU A 1 381 ? 34.242 -1.734 -23.395 1.00 95.81 381 GLU A C 1
ATOM 3025 O O . GLU A 1 381 ? 33.704 -2.346 -22.470 1.00 95.81 381 GLU A O 1
ATOM 3030 N N . THR A 1 382 ? 34.356 -0.404 -23.393 1.00 95.19 382 THR A N 1
ATOM 3031 C CA . THR A 1 382 ? 33.855 0.450 -22.302 1.00 95.19 382 THR A CA 1
ATOM 3032 C C . THR A 1 382 ? 32.333 0.363 -22.189 1.00 95.19 382 THR A C 1
ATOM 3034 O O . THR A 1 382 ? 31.807 0.099 -21.109 1.00 95.19 382 THR A O 1
ATOM 3037 N N . VAL A 1 383 ? 31.614 0.472 -23.311 1.00 93.31 383 VAL A N 1
ATOM 3038 C CA . VAL A 1 383 ? 30.149 0.326 -23.343 1.00 93.31 383 VAL A CA 1
ATOM 3039 C C . VAL A 1 383 ? 29.718 -1.064 -22.869 1.00 93.31 383 VAL A C 1
ATOM 3041 O O . VAL A 1 383 ? 28.737 -1.191 -22.138 1.00 93.31 383 VAL A O 1
ATOM 3044 N N . GLN A 1 384 ? 30.447 -2.124 -23.230 1.00 92.94 384 GLN A N 1
ATOM 3045 C CA . GLN A 1 384 ? 30.153 -3.464 -22.716 1.00 92.94 384 GLN A CA 1
ATOM 3046 C C . GLN A 1 384 ? 30.310 -3.558 -21.192 1.00 92.94 384 GLN A C 1
ATOM 3048 O O . GLN A 1 384 ? 29.478 -4.192 -20.539 1.00 92.94 384 GLN A O 1
ATOM 3053 N N . GLN A 1 385 ? 31.338 -2.925 -20.622 1.00 95.00 385 GLN A N 1
ATOM 3054 C CA . GLN A 1 385 ? 31.541 -2.884 -19.172 1.00 95.00 385 GLN A CA 1
ATOM 3055 C C . GLN A 1 385 ? 30.442 -2.085 -18.461 1.00 95.00 385 GLN A C 1
ATOM 3057 O O . GLN A 1 385 ? 29.929 -2.540 -17.440 1.00 95.00 385 GLN A O 1
ATOM 3062 N N . GLU A 1 386 ? 30.024 -0.947 -19.017 1.00 91.94 386 GLU A N 1
ATOM 3063 C CA . GLU A 1 386 ? 28.914 -0.151 -18.477 1.00 91.94 386 GLU A CA 1
ATOM 3064 C C . GLU A 1 386 ? 27.575 -0.898 -18.545 1.00 91.94 386 GLU A C 1
ATOM 3066 O O . GLU A 1 386 ? 26.795 -0.887 -17.596 1.00 91.94 386 GLU A O 1
ATOM 3071 N N . LEU A 1 387 ? 27.302 -1.619 -19.636 1.00 89.94 387 LEU A N 1
ATOM 3072 C CA . LEU A 1 387 ? 26.101 -2.453 -19.731 1.00 89.94 387 LEU A CA 1
ATOM 3073 C C . LEU A 1 387 ? 26.118 -3.610 -18.724 1.00 89.94 387 LEU A C 1
ATOM 3075 O O . LEU A 1 387 ? 25.061 -3.998 -18.217 1.00 89.94 387 LEU A O 1
ATOM 3079 N N . ALA A 1 388 ? 27.295 -4.170 -18.432 1.00 91.81 388 ALA A N 1
ATOM 3080 C CA . ALA A 1 388 ? 27.448 -5.192 -17.403 1.00 91.81 388 ALA A CA 1
ATOM 3081 C C . ALA A 1 388 ? 27.205 -4.616 -15.998 1.00 91.81 388 ALA A C 1
ATOM 3083 O O . ALA A 1 388 ? 26.427 -5.197 -15.243 1.00 91.81 388 ALA A O 1
ATOM 3084 N N . SER A 1 389 ? 27.776 -3.451 -15.673 1.00 93.62 389 SER A N 1
ATOM 3085 C CA . SER A 1 389 ? 27.563 -2.808 -14.370 1.00 93.62 389 SER A CA 1
ATOM 3086 C C . SER A 1 389 ? 26.106 -2.387 -14.163 1.00 93.62 389 SER A C 1
ATOM 3088 O O . SER A 1 389 ? 25.541 -2.644 -13.103 1.00 93.62 389 SER A O 1
ATOM 3090 N N . LEU A 1 390 ? 25.442 -1.849 -15.193 1.00 89.56 390 LEU A N 1
ATOM 3091 C CA . LEU A 1 390 ? 24.012 -1.525 -15.143 1.00 89.56 390 LEU A CA 1
ATOM 3092 C C . LEU A 1 390 ? 23.140 -2.765 -14.927 1.00 89.56 390 LEU A C 1
ATOM 3094 O O . LEU A 1 390 ? 22.135 -2.701 -14.215 1.00 89.56 390 LEU A O 1
ATOM 3098 N N . ARG A 1 391 ? 23.511 -3.904 -15.524 1.00 93.94 391 ARG A N 1
ATOM 3099 C CA . ARG A 1 391 ? 22.817 -5.178 -15.300 1.00 93.94 391 ARG A CA 1
ATOM 3100 C C . ARG A 1 391 ? 22.965 -5.641 -13.851 1.00 93.94 391 ARG A C 1
ATOM 3102 O O . ARG A 1 391 ? 21.969 -6.059 -13.260 1.00 93.94 391 ARG A O 1
ATOM 3109 N N . ASP A 1 392 ? 24.164 -5.550 -13.285 1.00 92.94 392 ASP A N 1
ATOM 3110 C CA . ASP A 1 392 ? 24.428 -5.927 -11.893 1.00 92.94 392 ASP A CA 1
ATOM 3111 C C . ASP A 1 392 ? 23.698 -5.001 -10.908 1.00 92.94 392 ASP A C 1
ATOM 3113 O O . ASP A 1 392 ? 23.072 -5.475 -9.955 1.00 92.94 392 ASP A O 1
ATOM 3117 N N . ASP A 1 393 ? 23.678 -3.694 -11.179 1.00 88.81 393 ASP A N 1
ATOM 3118 C CA . ASP A 1 393 ? 22.921 -2.706 -10.407 1.00 88.81 393 ASP A CA 1
ATOM 3119 C C . ASP A 1 393 ? 21.415 -2.973 -10.459 1.00 88.81 393 ASP A C 1
ATOM 3121 O O . ASP A 1 393 ? 20.731 -2.913 -9.431 1.00 88.81 393 ASP A O 1
ATOM 3125 N N . GLN A 1 394 ? 20.882 -3.305 -11.638 1.00 86.19 394 GLN A N 1
ATOM 3126 C CA . GLN A 1 394 ? 19.477 -3.677 -11.780 1.00 86.19 394 GLN A CA 1
ATOM 3127 C C . GLN A 1 394 ? 19.170 -4.953 -10.993 1.00 86.19 394 GLN A C 1
ATOM 3129 O O . GLN A 1 394 ? 18.204 -4.989 -10.232 1.00 86.19 394 GLN A O 1
ATOM 3134 N N . GLN A 1 395 ? 20.030 -5.969 -11.085 1.00 91.06 395 GLN A N 1
ATOM 3135 C CA . GLN A 1 395 ? 19.868 -7.203 -10.322 1.00 91.06 395 GLN A CA 1
ATOM 3136 C C . GLN A 1 395 ? 19.940 -6.952 -8.806 1.00 91.06 395 GLN A C 1
ATOM 3138 O O . GLN A 1 395 ? 19.204 -7.572 -8.035 1.00 91.06 395 GLN A O 1
ATOM 3143 N N . SER A 1 396 ? 20.801 -6.037 -8.362 1.00 91.69 396 SER A N 1
ATOM 3144 C CA . SER A 1 396 ? 20.899 -5.613 -6.963 1.00 91.69 396 SER A CA 1
ATOM 3145 C C . SER A 1 396 ? 19.612 -4.929 -6.487 1.00 91.69 396 SER A C 1
ATOM 3147 O O . SER A 1 396 ? 19.063 -5.298 -5.443 1.00 91.69 396 SER A O 1
ATOM 3149 N N . LYS A 1 397 ? 19.061 -4.003 -7.285 1.00 86.88 397 LYS A N 1
ATOM 3150 C CA . LYS A 1 397 ? 17.766 -3.354 -7.012 1.00 86.88 397 LYS A CA 1
ATOM 3151 C C . LYS A 1 397 ? 16.627 -4.366 -6.947 1.00 86.88 397 LYS A C 1
ATOM 3153 O O . LYS A 1 397 ? 15.817 -4.299 -6.023 1.00 86.88 397 LYS A O 1
ATOM 3158 N N . ASP A 1 398 ? 16.598 -5.332 -7.860 1.00 87.88 398 ASP A N 1
ATOM 3159 C CA . ASP A 1 398 ? 15.581 -6.384 -7.880 1.00 87.88 398 ASP A CA 1
ATOM 3160 C C . ASP A 1 398 ? 15.671 -7.275 -6.633 1.00 87.88 398 ASP A C 1
ATOM 3162 O O . ASP A 1 398 ? 14.648 -7.575 -6.014 1.00 87.88 398 ASP A O 1
ATOM 3166 N N . ARG A 1 399 ? 16.886 -7.635 -6.190 1.00 90.12 399 ARG A N 1
ATOM 3167 C CA . ARG A 1 399 ? 17.105 -8.369 -4.930 1.00 90.12 399 ARG A CA 1
ATOM 3168 C C . ARG A 1 399 ? 16.635 -7.570 -3.715 1.00 90.12 399 ARG A C 1
ATOM 3170 O O . ARG A 1 399 ? 15.970 -8.133 -2.846 1.00 90.12 399 ARG A O 1
ATOM 3177 N N . HIS A 1 400 ? 16.941 -6.274 -3.652 1.00 86.25 400 HIS A N 1
ATOM 3178 C CA . HIS A 1 400 ? 16.493 -5.411 -2.558 1.00 86.25 400 HIS A CA 1
ATOM 3179 C C . HIS A 1 400 ? 14.964 -5.265 -2.543 1.00 86.25 400 HIS A C 1
ATOM 3181 O O . HIS A 1 400 ? 14.340 -5.372 -1.489 1.00 86.25 400 HIS A O 1
ATOM 3187 N N . ASN A 1 401 ? 14.344 -5.071 -3.709 1.00 84.75 401 ASN A N 1
ATOM 3188 C CA . ASN A 1 401 ? 12.892 -4.976 -3.838 1.00 84.75 401 ASN A CA 1
ATOM 3189 C C . ASN A 1 401 ? 12.205 -6.296 -3.439 1.00 84.75 401 ASN A C 1
ATOM 3191 O O . ASN A 1 401 ? 11.234 -6.295 -2.685 1.00 84.75 401 ASN A O 1
ATOM 3195 N N . ALA A 1 402 ? 12.757 -7.439 -3.858 1.00 87.69 402 ALA A N 1
ATOM 3196 C CA . ALA A 1 402 ? 12.278 -8.754 -3.439 1.00 87.69 402 ALA A CA 1
ATOM 3197 C C . ALA A 1 402 ? 12.382 -8.954 -1.916 1.00 87.69 402 ALA A C 1
ATOM 3199 O O . ALA A 1 402 ? 11.423 -9.414 -1.295 1.00 87.69 402 ALA A O 1
ATOM 3200 N N . ALA A 1 403 ? 13.503 -8.563 -1.300 1.00 86.62 403 ALA A N 1
ATOM 3201 C CA . ALA A 1 403 ? 13.686 -8.629 0.150 1.00 86.62 403 ALA A CA 1
ATOM 3202 C C . ALA A 1 403 ? 12.701 -7.716 0.901 1.00 86.62 403 ALA A C 1
ATOM 3204 O O . ALA A 1 403 ? 12.097 -8.140 1.886 1.00 86.62 403 ALA A O 1
ATOM 3205 N N . TYR A 1 404 ? 12.482 -6.493 0.411 1.00 89.75 404 TYR A N 1
ATOM 3206 C CA . TYR A 1 404 ? 11.506 -5.560 0.978 1.00 89.75 404 TYR A CA 1
ATOM 3207 C C . TYR A 1 404 ? 10.085 -6.137 0.950 1.00 89.75 404 TYR A C 1
ATOM 3209 O O . TYR A 1 404 ? 9.416 -6.190 1.984 1.00 89.75 404 TYR A O 1
ATOM 3217 N N . ASN A 1 405 ? 9.653 -6.652 -0.205 1.00 83.25 405 ASN A N 1
ATOM 3218 C CA . ASN A 1 405 ? 8.340 -7.281 -0.355 1.00 83.25 405 ASN A CA 1
ATOM 3219 C C . ASN A 1 405 ? 8.196 -8.514 0.548 1.00 83.25 405 ASN A C 1
ATOM 3221 O O . ASN A 1 405 ? 7.138 -8.729 1.137 1.00 83.25 405 ASN A O 1
ATOM 3225 N N . GLN A 1 406 ? 9.264 -9.299 0.716 1.00 91.50 406 GLN A N 1
ATOM 3226 C CA . GLN A 1 406 ? 9.268 -10.445 1.624 1.00 91.50 406 GLN A CA 1
ATOM 3227 C C . GLN A 1 406 ? 9.101 -10.024 3.091 1.00 91.50 406 GLN A C 1
ATOM 3229 O O . GLN A 1 406 ? 8.325 -10.647 3.816 1.00 91.50 406 GLN A O 1
ATOM 3234 N N . VAL A 1 407 ? 9.801 -8.979 3.538 1.00 87.69 407 VAL A N 1
ATOM 3235 C CA . VAL A 1 407 ? 9.667 -8.450 4.906 1.00 87.69 407 VAL A CA 1
ATOM 3236 C C . VAL A 1 407 ? 8.262 -7.894 5.135 1.00 87.69 407 VAL A C 1
ATOM 3238 O O . VAL A 1 407 ? 7.656 -8.175 6.167 1.00 87.69 407 VAL A O 1
ATOM 3241 N N . GLN A 1 408 ? 7.705 -7.172 4.160 1.00 84.00 408 GLN A N 1
ATOM 3242 C CA . GLN A 1 408 ? 6.341 -6.655 4.245 1.00 84.00 408 GLN A CA 1
ATOM 3243 C C . GLN A 1 408 ? 5.308 -7.790 4.329 1.00 84.00 408 GLN A C 1
ATOM 3245 O O . GLN A 1 408 ? 4.416 -7.751 5.178 1.00 84.00 408 GLN A O 1
ATOM 3250 N N . ALA A 1 409 ? 5.459 -8.829 3.501 1.00 83.31 409 ALA A N 1
ATOM 3251 C CA . ALA A 1 409 ? 4.604 -10.011 3.538 1.00 83.31 409 ALA A CA 1
ATOM 3252 C C . ALA A 1 409 ? 4.675 -10.721 4.898 1.00 83.31 409 ALA A C 1
ATOM 3254 O O . ALA A 1 409 ? 3.634 -11.042 5.466 1.00 83.31 409 ALA A O 1
ATOM 3255 N N . ARG A 1 410 ? 5.880 -10.892 5.466 1.00 88.94 410 ARG A N 1
ATOM 3256 C CA . ARG A 1 410 ? 6.052 -11.455 6.817 1.00 88.94 410 ARG A CA 1
ATOM 3257 C C . ARG A 1 410 ? 5.344 -10.623 7.882 1.00 88.94 410 ARG A C 1
ATOM 3259 O O . ARG A 1 410 ? 4.634 -11.195 8.699 1.00 88.94 410 ARG A O 1
ATOM 3266 N N . GLY A 1 411 ? 5.458 -9.296 7.829 1.00 86.31 411 GLY A N 1
ATOM 3267 C CA . GLY A 1 411 ? 4.770 -8.412 8.773 1.00 86.31 411 GLY A CA 1
ATOM 3268 C C . GLY A 1 411 ? 3.242 -8.544 8.725 1.00 86.31 411 GLY A C 1
ATOM 3269 O O . GLY A 1 411 ? 2.582 -8.508 9.765 1.00 86.31 411 GLY A O 1
ATOM 3270 N N . PHE A 1 412 ? 2.659 -8.747 7.538 1.00 81.81 412 PHE A N 1
ATOM 3271 C CA . PHE A 1 412 ? 1.226 -9.029 7.422 1.00 81.81 412 PHE A CA 1
ATOM 3272 C C . PHE A 1 412 ? 0.858 -10.410 7.964 1.00 81.81 412 PHE A C 1
ATOM 3274 O O . PHE A 1 412 ? -0.127 -10.513 8.695 1.00 81.81 412 PHE A O 1
ATOM 3281 N N . THR A 1 413 ? 1.649 -11.441 7.664 1.00 89.31 413 THR A N 1
ATOM 3282 C CA . THR A 1 413 ? 1.434 -12.792 8.199 1.00 89.31 413 THR A CA 1
ATOM 3283 C C . THR A 1 413 ? 1.492 -12.801 9.726 1.00 89.31 413 THR A C 1
ATOM 3285 O O . THR A 1 413 ? 0.558 -13.275 10.359 1.00 89.31 413 THR A O 1
ATOM 3288 N N . GLU A 1 414 ? 2.501 -12.175 10.335 1.00 92.38 414 GLU A N 1
ATOM 3289 C CA . GLU A 1 414 ? 2.625 -12.076 11.797 1.00 92.38 414 GLU A CA 1
ATOM 3290 C C . GLU A 1 414 ? 1.439 -11.334 12.434 1.00 92.38 414 GLU A C 1
ATOM 3292 O O . GLU A 1 414 ? 0.952 -11.712 13.504 1.00 92.38 414 GLU A O 1
ATOM 3297 N N . LYS A 1 415 ? 0.918 -10.292 11.770 1.00 92.94 415 LYS A N 1
ATOM 3298 C CA . LYS A 1 415 ? -0.285 -9.585 12.228 1.00 92.94 415 LYS A CA 1
ATOM 3299 C C . LYS A 1 415 ? -1.531 -10.469 12.145 1.00 92.94 415 LYS A C 1
ATOM 3301 O O . LYS A 1 415 ? -2.347 -10.438 13.067 1.00 92.94 415 LYS A O 1
ATOM 3306 N N . ILE A 1 416 ? -1.678 -11.245 11.071 1.00 86.31 416 ILE A N 1
ATOM 3307 C CA . ILE A 1 416 ? -2.771 -12.213 10.907 1.00 86.31 416 ILE A CA 1
ATOM 3308 C C . ILE A 1 416 ? -2.679 -13.297 11.984 1.00 86.31 416 ILE A C 1
ATOM 3310 O O . ILE A 1 416 ? -3.686 -13.585 12.630 1.00 86.31 416 ILE A O 1
ATOM 3314 N N . ASP A 1 417 ? -1.490 -13.836 12.242 1.00 91.44 417 ASP A N 1
ATOM 3315 C CA . ASP A 1 417 ? -1.262 -14.855 13.270 1.00 91.44 417 ASP A CA 1
ATOM 3316 C C . ASP A 1 417 ? -1.565 -14.307 14.673 1.00 91.44 417 ASP A C 1
ATOM 3318 O O . ASP A 1 417 ? -2.253 -14.954 15.463 1.00 91.44 417 ASP A O 1
ATOM 3322 N N . SER A 1 418 ? -1.151 -13.069 14.965 1.00 96.00 418 SER A N 1
ATOM 3323 C CA . SER A 1 418 ? -1.470 -12.378 16.222 1.00 96.00 418 SER A CA 1
ATOM 3324 C C . SER A 1 418 ? -2.975 -12.161 16.405 1.00 96.00 418 SER A C 1
ATOM 3326 O O . SER A 1 418 ? -3.526 -12.455 17.469 1.00 96.00 418 SER A O 1
ATOM 3328 N N . MET A 1 419 ? -3.674 -11.695 15.364 1.00 94.31 419 MET A N 1
ATOM 3329 C CA . MET A 1 419 ? -5.131 -11.543 15.399 1.00 94.31 419 MET A CA 1
ATOM 3330 C C . MET A 1 419 ? -5.834 -12.894 15.560 1.00 94.31 419 MET A C 1
ATOM 3332 O O . MET A 1 419 ? -6.777 -13.000 16.341 1.00 94.31 419 MET A O 1
ATOM 3336 N N . THR A 1 420 ? -5.347 -13.933 14.883 1.00 95.38 420 THR A N 1
ATOM 3337 C CA . THR A 1 420 ? -5.873 -15.298 14.988 1.00 95.38 420 THR A CA 1
ATOM 3338 C C . THR A 1 420 ? -5.718 -15.829 16.412 1.00 95.38 420 THR A C 1
ATOM 3340 O O . THR A 1 420 ? -6.690 -16.307 16.994 1.00 95.38 420 THR A O 1
ATOM 3343 N N . ALA A 1 421 ? -4.547 -15.656 17.032 1.00 95.44 421 ALA A N 1
ATOM 3344 C CA . ALA A 1 421 ? -4.314 -16.031 18.425 1.00 95.44 421 ALA A CA 1
ATOM 3345 C C . ALA A 1 421 ? -5.238 -15.276 19.401 1.00 95.44 421 ALA A C 1
ATOM 3347 O O . ALA A 1 421 ? -5.789 -15.880 20.321 1.00 95.44 421 ALA A O 1
ATOM 3348 N N . GLN A 1 422 ? -5.469 -13.974 19.185 1.00 94.94 422 GLN A N 1
ATOM 3349 C CA . GLN A 1 422 ? -6.411 -13.193 19.998 1.00 94.94 422 GLN A CA 1
ATOM 3350 C C . GLN A 1 422 ? -7.856 -13.681 19.859 1.00 94.94 422 GLN A C 1
ATOM 3352 O O . GLN A 1 422 ? -8.582 -13.730 20.854 1.00 94.94 422 GLN A O 1
ATOM 3357 N N . VAL A 1 423 ? -8.286 -14.034 18.644 1.00 93.19 423 VAL A N 1
ATOM 3358 C CA . VAL A 1 423 ? -9.626 -14.586 18.397 1.00 93.19 423 VAL A CA 1
ATOM 3359 C C . VAL A 1 423 ? -9.784 -15.927 19.108 1.00 93.19 423 VAL A C 1
ATOM 3361 O O . VAL A 1 423 ? -10.761 -16.100 19.832 1.00 93.19 423 VAL A O 1
ATOM 3364 N N . VAL A 1 424 ? -8.801 -16.825 18.995 1.00 96.19 424 VAL A N 1
ATOM 3365 C CA . VAL A 1 424 ? -8.814 -18.130 19.677 1.00 96.19 424 VAL A CA 1
ATOM 3366 C C . VAL A 1 424 ? -8.865 -17.965 21.201 1.00 96.19 424 VAL A C 1
ATOM 3368 O O . VAL A 1 424 ? -9.696 -18.590 21.858 1.00 96.19 424 VAL A O 1
ATOM 3371 N N . ALA A 1 425 ? -8.060 -17.066 21.776 1.00 95.44 425 ALA A N 1
ATOM 3372 C CA . ALA A 1 425 ? -8.072 -16.797 23.217 1.00 95.44 425 ALA A CA 1
ATOM 3373 C C . ALA A 1 425 ? -9.418 -16.224 23.706 1.00 95.44 425 ALA A C 1
ATOM 3375 O O . ALA A 1 425 ? -9.920 -16.586 24.778 1.00 95.44 425 ALA A O 1
ATOM 3376 N N . LYS A 1 426 ? -10.040 -15.339 22.913 1.00 95.81 426 LYS A N 1
ATOM 3377 C CA . LYS A 1 426 ? -11.388 -14.828 23.201 1.00 95.81 426 LYS A CA 1
ATOM 3378 C C . LYS A 1 426 ? -12.444 -15.923 23.086 1.00 95.81 426 LYS A C 1
ATOM 3380 O O . LYS A 1 426 ? -13.338 -15.970 23.927 1.00 95.81 426 LYS A O 1
ATOM 3385 N N . GLU A 1 427 ? -12.338 -16.806 22.097 1.00 96.38 427 GLU A N 1
ATOM 3386 C CA . GLU A 1 427 ? -13.251 -17.938 21.921 1.00 96.38 427 GLU A CA 1
ATOM 3387 C C . GLU A 1 427 ? -13.174 -18.911 23.107 1.00 96.38 427 GLU A C 1
ATOM 3389 O O . GLU A 1 427 ? -14.205 -19.349 23.616 1.00 96.38 427 GLU A O 1
ATOM 3394 N N . GLU A 1 428 ? -11.972 -19.198 23.609 1.00 97.81 428 GLU A N 1
ATOM 3395 C CA . GLU A 1 428 ? -11.771 -20.031 24.799 1.00 97.81 428 GLU A CA 1
ATOM 3396 C C . GLU A 1 428 ? -12.353 -19.378 26.061 1.00 97.81 428 GLU A C 1
ATOM 3398 O O . GLU A 1 428 ? -13.081 -20.022 26.822 1.00 97.81 428 GLU A O 1
ATOM 3403 N N . THR A 1 429 ? -12.130 -18.072 26.239 1.00 97.12 429 THR A N 1
ATOM 3404 C CA . THR A 1 429 ? -12.732 -17.301 27.340 1.00 97.12 429 THR A CA 1
ATOM 3405 C C . THR A 1 429 ? -14.260 -17.337 27.273 1.00 97.12 429 THR A C 1
ATOM 3407 O O . THR A 1 429 ? -14.928 -17.513 28.294 1.00 97.12 429 THR A O 1
ATOM 3410 N N . LEU A 1 430 ? -14.830 -17.208 26.071 1.00 95.44 430 LEU A N 1
ATOM 3411 C CA . LEU A 1 430 ? -16.273 -17.267 25.852 1.00 95.44 430 LEU A CA 1
ATOM 3412 C C . LEU A 1 430 ? -16.815 -18.663 26.175 1.00 95.44 430 LEU A C 1
ATOM 3414 O O . LEU A 1 430 ? -17.775 -18.763 26.935 1.00 95.44 430 LEU A O 1
ATOM 3418 N N . LYS A 1 431 ? -16.157 -19.736 25.715 1.00 98.06 431 LYS A N 1
ATOM 3419 C CA . LYS A 1 431 ? -16.506 -21.125 26.074 1.00 98.06 431 LYS A CA 1
ATOM 3420 C C . LYS A 1 431 ? -16.497 -21.345 27.589 1.00 98.06 431 LYS A C 1
ATOM 3422 O O . LYS A 1 431 ? -17.427 -21.954 28.122 1.00 98.06 431 LYS A O 1
ATOM 3427 N N . GLN A 1 432 ? -15.499 -20.813 28.295 1.00 97.56 432 GLN A N 1
ATOM 3428 C CA . GLN A 1 432 ? -15.428 -20.899 29.753 1.00 97.56 432 GLN A CA 1
ATOM 3429 C C . GLN A 1 432 ? -16.587 -20.149 30.427 1.00 97.56 432 GLN A 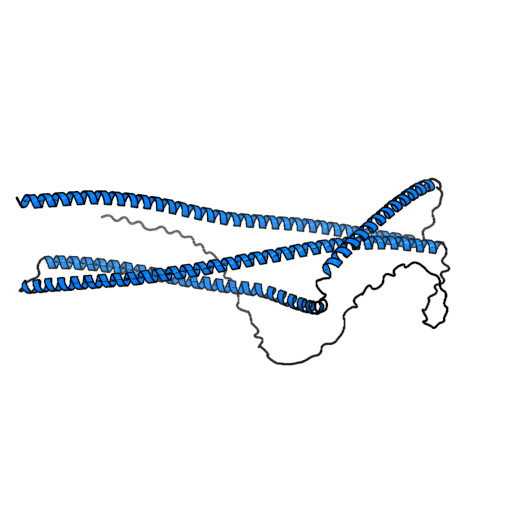C 1
ATOM 3431 O O . GLN A 1 432 ? -17.234 -20.693 31.322 1.00 97.56 432 GLN A O 1
ATOM 3436 N N . LYS A 1 433 ? -16.918 -18.940 29.957 1.00 97.62 433 LYS A N 1
ATOM 3437 C CA . LYS A 1 433 ? -18.069 -18.172 30.458 1.00 97.62 433 LYS A CA 1
ATOM 3438 C C . LYS A 1 433 ? -19.397 -18.874 30.182 1.00 97.62 433 LYS A C 1
ATOM 3440 O O . LYS A 1 433 ? -20.252 -18.913 31.061 1.00 97.62 433 LYS A O 1
ATOM 3445 N N . THR A 1 434 ? -19.562 -19.496 29.017 1.00 97.44 434 THR A N 1
ATOM 3446 C CA . THR A 1 434 ? -20.743 -20.315 28.705 1.00 97.44 434 THR A CA 1
ATOM 3447 C C . THR A 1 434 ? -20.870 -21.500 29.664 1.00 97.44 434 THR A C 1
ATOM 3449 O O . THR A 1 434 ? -21.970 -21.785 30.136 1.00 97.44 434 THR A O 1
ATOM 3452 N N . LYS A 1 435 ? -19.757 -22.157 30.016 1.00 98.31 435 LYS A N 1
ATOM 3453 C CA . LYS A 1 435 ? -19.740 -23.237 31.013 1.00 98.31 435 LYS A CA 1
ATOM 3454 C C . LYS A 1 435 ? -20.120 -22.740 32.414 1.00 98.31 435 LYS A C 1
ATOM 3456 O O . LYS A 1 435 ? -20.908 -23.397 33.088 1.00 98.31 435 LYS A O 1
ATOM 3461 N N . GLU A 1 436 ? -19.611 -21.583 32.839 1.00 98.31 436 GLU A N 1
ATOM 3462 C CA . GLU A 1 436 ? -19.989 -20.947 34.113 1.00 98.31 436 GLU A CA 1
ATOM 3463 C C . GLU A 1 436 ? -21.486 -20.602 34.155 1.00 98.31 436 GLU A C 1
ATOM 3465 O O . GLU A 1 436 ? -22.163 -20.909 35.136 1.00 98.31 436 GLU A O 1
ATOM 3470 N N . ILE A 1 437 ? -22.028 -20.026 33.075 1.00 97.12 437 ILE A N 1
ATOM 3471 C CA . ILE A 1 437 ? -23.462 -19.728 32.948 1.00 97.12 437 ILE A CA 1
ATOM 3472 C C . ILE A 1 437 ? -24.289 -21.013 33.040 1.00 97.12 437 ILE A C 1
ATOM 3474 O O . ILE A 1 437 ? -25.287 -21.039 33.761 1.00 97.12 437 ILE A O 1
ATOM 3478 N N . ALA A 1 438 ? -23.874 -22.090 32.366 1.00 98.12 438 ALA A N 1
ATOM 3479 C CA . ALA A 1 438 ? -24.558 -23.379 32.445 1.00 98.12 438 ALA A CA 1
ATOM 3480 C C . ALA A 1 438 ? -24.588 -23.927 33.886 1.00 98.12 438 ALA A C 1
ATOM 3482 O O . ALA A 1 438 ? -25.649 -24.324 34.359 1.00 98.12 438 ALA A O 1
ATOM 3483 N N . GLN A 1 439 ? -23.467 -23.856 34.615 1.00 98.06 439 GLN A N 1
ATOM 3484 C CA . GLN A 1 439 ? -23.382 -24.285 36.020 1.00 98.06 439 GLN A CA 1
ATOM 3485 C C . GLN A 1 439 ? -24.245 -23.435 36.962 1.00 98.06 439 GLN A C 1
ATOM 3487 O O . GLN A 1 439 ? -24.889 -23.965 37.865 1.00 98.06 439 GLN A O 1
ATOM 3492 N N . LEU A 1 440 ? -24.267 -22.111 36.782 1.00 98.00 440 LEU A N 1
ATOM 3493 C CA . LEU A 1 440 ? -25.133 -21.228 37.571 1.00 98.00 440 LEU A CA 1
ATOM 3494 C C . LEU A 1 440 ? -26.614 -21.488 37.275 1.00 98.00 440 LEU A C 1
ATOM 3496 O O . LEU A 1 440 ? -27.431 -21.484 38.192 1.00 98.00 440 LEU A O 1
ATOM 3500 N N . THR A 1 441 ? -26.948 -21.760 36.013 1.00 98.12 441 THR A N 1
ATOM 3501 C CA . THR A 1 441 ? -28.309 -22.119 35.596 1.00 98.12 441 THR A CA 1
ATOM 3502 C C . THR A 1 441 ? -28.759 -23.433 36.238 1.00 98.12 441 THR A C 1
ATOM 3504 O O . THR A 1 441 ? -29.906 -23.539 36.662 1.00 98.12 441 THR A O 1
ATOM 3507 N N . GLU A 1 442 ? -27.869 -24.422 36.345 1.00 98.25 442 GLU A N 1
ATOM 3508 C CA . GLU A 1 442 ? -28.132 -25.690 37.038 1.00 98.25 442 GLU A CA 1
ATOM 3509 C C . GLU A 1 442 ? -28.372 -25.474 38.539 1.00 98.25 442 GLU A C 1
ATOM 3511 O O . GLU A 1 442 ? -29.426 -25.849 39.045 1.00 98.25 442 GLU A O 1
ATOM 3516 N N . LYS A 1 443 ? -27.493 -24.732 39.226 1.00 98.31 443 LYS A N 1
ATOM 3517 C CA . LYS A 1 443 ? -27.676 -24.388 40.650 1.00 98.31 443 LYS A CA 1
ATOM 3518 C C . LYS A 1 443 ? -28.980 -23.640 40.930 1.00 98.31 443 LYS A C 1
ATOM 3520 O O . LYS A 1 443 ? -29.605 -23.857 41.964 1.00 98.31 443 LYS A O 1
ATOM 3525 N N . LEU A 1 444 ? -29.395 -22.741 40.034 1.00 96.88 444 LEU A N 1
ATOM 3526 C CA . LEU A 1 444 ? -30.673 -22.035 40.165 1.00 96.88 444 LEU A CA 1
ATOM 3527 C C . LEU A 1 444 ? -31.871 -22.982 40.046 1.00 96.88 444 LEU A C 1
ATOM 3529 O O . LEU A 1 444 ? -32.865 -22.772 40.738 1.00 96.88 444 LEU A O 1
ATOM 3533 N N . LYS A 1 445 ? -31.786 -24.022 39.206 1.00 98.06 445 LYS A N 1
ATOM 3534 C CA . LYS A 1 445 ? -32.827 -25.056 39.126 1.00 98.06 445 LYS A CA 1
ATOM 3535 C C . LYS A 1 445 ? -32.904 -25.864 40.420 1.00 98.06 445 LYS A C 1
ATOM 3537 O O . LYS A 1 445 ? -34.005 -26.053 40.923 1.00 98.06 445 LYS A O 1
ATOM 3542 N N . ASP A 1 446 ? -31.767 -26.263 40.986 1.00 97.88 446 ASP A N 1
ATOM 3543 C CA . ASP A 1 446 ? -31.734 -27.009 42.251 1.00 97.88 446 ASP A CA 1
ATOM 3544 C C . ASP A 1 446 ? -32.331 -26.193 43.408 1.00 97.88 446 ASP A C 1
ATOM 3546 O O . ASP A 1 446 ? -33.191 -26.680 44.143 1.00 97.88 446 ASP A O 1
ATOM 3550 N N . LEU A 1 447 ? -31.954 -24.913 43.518 1.00 97.25 447 LEU A N 1
ATOM 3551 C CA . LEU A 1 447 ? -32.520 -23.997 44.513 1.00 97.25 447 LEU A CA 1
ATOM 3552 C C . LEU A 1 447 ? -34.023 -23.763 44.311 1.00 97.25 447 LEU A C 1
ATOM 3554 O O . LEU A 1 447 ? -34.748 -23.585 45.287 1.00 97.25 447 LEU A O 1
ATOM 3558 N N . ALA A 1 448 ? -34.511 -23.757 43.067 1.00 97.62 448 ALA A N 1
ATOM 3559 C CA . ALA A 1 448 ? -35.942 -23.643 42.795 1.00 97.62 448 ALA A CA 1
ATOM 3560 C C . ALA A 1 448 ? -36.715 -24.866 43.317 1.00 97.62 448 ALA A C 1
ATOM 3562 O O . ALA A 1 448 ? -37.755 -24.692 43.952 1.00 97.62 448 ALA A O 1
ATOM 3563 N N . VAL A 1 449 ? -36.175 -26.076 43.123 1.00 97.81 449 VAL A N 1
ATOM 3564 C CA . VAL A 1 449 ? -36.750 -27.323 43.661 1.00 97.81 449 VAL A CA 1
ATOM 3565 C C . VAL A 1 449 ? -36.733 -27.321 45.194 1.00 97.81 449 VAL A C 1
ATOM 3567 O O . VAL A 1 449 ? -37.730 -27.668 45.826 1.00 97.81 449 VAL A O 1
ATOM 3570 N N . GLU A 1 450 ? -35.636 -26.883 45.816 1.00 97.25 450 GLU A N 1
ATOM 3571 C CA . GLU A 1 450 ? -35.549 -26.765 47.278 1.00 97.25 450 GLU A CA 1
ATOM 3572 C C . GLU A 1 450 ? -36.569 -25.754 47.832 1.00 97.25 450 GLU A C 1
ATOM 3574 O O . GLU A 1 450 ? -37.246 -26.014 48.828 1.00 97.25 450 GLU A O 1
ATOM 3579 N N . ASN A 1 451 ? -36.739 -24.613 47.162 1.00 96.12 451 ASN A N 1
ATOM 3580 C CA . ASN A 1 451 ? -37.695 -23.588 47.573 1.00 96.12 451 ASN A CA 1
ATOM 3581 C C . ASN A 1 451 ? -39.157 -24.055 47.415 1.00 96.12 451 ASN A C 1
ATOM 3583 O O . ASN A 1 451 ? -40.016 -23.725 48.242 1.00 96.12 451 ASN A O 1
ATOM 3587 N N . GLU A 1 452 ? -39.447 -24.870 46.396 1.00 96.94 452 GLU A N 1
ATOM 3588 C CA . GLU A 1 452 ? -40.735 -25.556 46.251 1.00 96.94 452 GLU A CA 1
ATOM 3589 C C . GLU A 1 452 ? -40.975 -26.526 47.420 1.00 96.94 452 GLU A C 1
ATOM 3591 O O . GLU A 1 452 ? -42.030 -26.474 48.056 1.00 96.94 452 GLU A O 1
ATOM 3596 N N . ALA A 1 453 ? -39.973 -27.328 47.797 1.00 97.31 453 ALA A N 1
ATOM 3597 C CA . ALA A 1 453 ? -40.059 -28.232 48.946 1.00 97.31 453 ALA A CA 1
ATOM 3598 C C . ALA A 1 453 ? -40.308 -27.484 50.270 1.00 97.31 453 ALA A C 1
ATOM 3600 O O . ALA A 1 453 ? -41.174 -27.879 51.056 1.00 97.31 453 ALA A O 1
ATOM 3601 N N . ILE A 1 454 ? -39.615 -26.365 50.507 1.00 96.56 454 ILE A N 1
ATOM 3602 C CA . ILE A 1 454 ? -39.844 -25.501 51.678 1.00 96.56 454 ILE A CA 1
ATOM 3603 C C . ILE A 1 454 ? -41.271 -24.939 51.675 1.00 96.56 454 ILE A C 1
ATOM 3605 O O . ILE A 1 454 ? -41.911 -24.865 52.726 1.00 96.56 454 ILE A O 1
ATOM 3609 N N . SER A 1 455 ? -41.784 -24.545 50.509 1.00 96.69 455 SER A N 1
ATOM 3610 C CA . SER A 1 455 ? -43.152 -24.032 50.371 1.00 96.69 455 SER A CA 1
ATOM 3611 C C . SER A 1 455 ? -44.194 -25.101 50.713 1.00 96.69 455 SER A C 1
ATOM 3613 O O . SER A 1 455 ? -45.148 -24.812 51.439 1.00 96.69 455 SER A O 1
ATOM 3615 N N . ILE A 1 456 ? -43.975 -26.347 50.278 1.00 97.25 456 ILE A N 1
ATOM 3616 C CA . ILE A 1 456 ? -44.813 -27.500 50.639 1.00 97.25 456 ILE A CA 1
ATOM 3617 C C . ILE A 1 456 ? -44.773 -27.749 52.155 1.00 97.25 456 ILE A C 1
ATOM 3619 O O . ILE A 1 456 ? -45.827 -27.884 52.778 1.00 97.25 456 ILE A O 1
ATOM 3623 N N . LEU A 1 457 ? -43.585 -27.751 52.772 1.00 96.94 457 LEU A N 1
ATOM 3624 C CA . LEU A 1 457 ? -43.430 -27.951 54.220 1.00 96.94 457 LEU A CA 1
ATOM 3625 C C . LEU A 1 457 ? -44.127 -26.855 55.040 1.00 96.94 457 LEU A C 1
ATOM 3627 O O . LEU A 1 457 ? -44.822 -27.159 56.009 1.00 96.94 457 LEU A O 1
ATOM 3631 N N . LYS A 1 458 ? -44.008 -25.584 54.636 1.00 96.00 458 LYS A N 1
ATOM 3632 C CA . LYS A 1 458 ? -44.719 -24.466 55.283 1.00 96.00 458 LYS A CA 1
ATOM 3633 C C . LYS A 1 458 ? -46.235 -24.610 55.178 1.00 96.00 458 LYS A C 1
ATOM 3635 O O . LYS A 1 458 ? -46.941 -24.335 56.147 1.00 96.00 458 LYS A O 1
ATOM 3640 N N . ALA A 1 459 ? -46.739 -25.040 54.020 1.00 95.81 459 ALA A N 1
ATOM 3641 C CA . ALA A 1 459 ? -48.163 -25.301 53.847 1.00 95.81 459 ALA A CA 1
ATOM 3642 C C . ALA A 1 459 ? -48.635 -26.427 54.783 1.00 95.81 459 ALA A C 1
ATOM 3644 O O . ALA A 1 459 ? -49.648 -26.271 55.463 1.00 95.81 459 ALA A O 1
ATOM 3645 N N . GLN A 1 460 ? -47.877 -27.523 54.887 1.00 95.00 460 GLN A N 1
ATOM 3646 C CA . GLN A 1 460 ? -48.175 -28.625 55.810 1.00 95.00 460 GLN A CA 1
ATOM 3647 C C . GLN A 1 460 ? -48.162 -28.184 57.283 1.00 95.00 460 GLN A C 1
ATOM 3649 O O . GLN A 1 460 ? -49.077 -28.537 58.024 1.00 95.00 460 GLN A O 1
ATOM 3654 N N . GLU A 1 461 ? -47.179 -27.380 57.708 1.00 95.62 461 GLU A N 1
ATOM 3655 C CA . GLU A 1 461 ? -47.115 -26.833 59.072 1.00 95.62 461 GLU A CA 1
ATOM 3656 C C . GLU A 1 461 ? -48.340 -25.963 59.390 1.00 95.62 461 GLU A C 1
ATOM 3658 O O . GLU A 1 461 ? -48.925 -26.072 60.469 1.00 95.62 461 GLU A O 1
ATOM 3663 N N . PHE A 1 462 ? -48.754 -25.120 58.440 1.00 95.94 462 PHE A N 1
ATOM 3664 C CA . PHE A 1 462 ? -49.934 -24.274 58.588 1.00 95.94 462 PHE A CA 1
ATOM 3665 C C . PHE A 1 462 ? -51.212 -25.102 58.782 1.00 95.94 462 PHE A C 1
ATOM 3667 O O . PHE A 1 462 ? -51.972 -24.837 59.713 1.00 95.94 462 PHE A O 1
ATOM 3674 N N . PHE A 1 463 ? -51.422 -26.138 57.962 1.00 94.31 463 PHE A N 1
ATOM 3675 C CA . PHE A 1 463 ? -52.556 -27.054 58.126 1.00 94.31 463 PHE A CA 1
ATOM 3676 C C . PHE A 1 463 ? -52.496 -27.834 59.445 1.00 94.31 463 PHE A C 1
ATOM 3678 O O . PHE A 1 463 ? -53.529 -28.029 60.079 1.00 94.31 463 PHE A O 1
ATOM 3685 N N . GLY A 1 464 ? -51.302 -28.230 59.895 1.00 92.69 464 GLY A N 1
ATOM 3686 C CA . GLY A 1 464 ? -51.116 -28.939 61.161 1.00 92.69 464 GLY A CA 1
ATOM 3687 C C . GLY A 1 464 ? -51.466 -28.118 62.407 1.00 92.69 464 GLY A C 1
ATOM 3688 O O . GLY A 1 464 ? -51.829 -28.705 63.416 1.00 92.69 464 GLY A O 1
ATOM 3689 N N . ARG A 1 465 ? -51.391 -26.779 62.355 1.00 91.81 465 ARG A N 1
ATOM 3690 C CA . ARG A 1 465 ? -51.805 -25.891 63.465 1.00 91.81 465 ARG A CA 1
ATOM 3691 C C . ARG A 1 465 ? -53.308 -25.592 63.500 1.00 91.81 465 ARG A C 1
ATOM 3693 O O . ARG A 1 465 ? -53.778 -24.994 64.464 1.00 91.81 465 ARG A O 1
ATOM 3700 N N . LEU A 1 466 ? -54.027 -25.910 62.424 1.00 86.62 466 LEU A N 1
ATOM 3701 C CA . LEU A 1 466 ? -55.465 -25.660 62.270 1.00 86.62 466 LEU A CA 1
ATOM 3702 C C . LEU A 1 466 ? -56.333 -26.824 62.769 1.00 86.62 466 LEU A C 1
ATOM 3704 O O . LEU A 1 466 ? -57.530 -26.631 62.983 1.00 86.62 466 LEU A O 1
ATOM 3708 N N . LEU A 1 467 ? -55.730 -28.003 62.927 1.00 78.31 467 LEU A N 1
ATOM 3709 C CA . LEU A 1 467 ? -56.297 -29.190 63.569 1.00 78.31 467 LEU A CA 1
ATOM 3710 C C . LEU A 1 467 ? -55.959 -29.180 65.060 1.00 78.31 467 LEU A C 1
ATOM 3712 O O . LEU A 1 467 ? -56.841 -29.595 65.845 1.00 78.31 467 LEU A O 1
#

Radius of gyration: 53.4 Å; Cα contacts (8 Å, |Δi|>4): 1; chains: 1; bounding box: 115×76×161 Å